Protein AF-0000000076606403 (afdb_homodimer)

Structure (mmCIF, N/CA/C/O backbone):
data_AF-0000000076606403-model_v1
#
loop_
_entity.id
_entity.type
_entity.pdbx_description
1 polymer '3-keto-alpha-glucoside-1,2-lyase/3-keto-2-hydroxy-glucal hydratase domain-containing protein'
#
loop_
_atom_site.group_PDB
_atom_site.id
_atom_site.type_symbol
_atom_site.label_atom_id
_atom_site.label_alt_id
_atom_site.label_comp_id
_atom_site.label_asym_id
_atom_site.label_entity_id
_atom_site.label_seq_id
_atom_site.pdbx_PDB_ins_code
_atom_site.Cartn_x
_atom_site.Cartn_y
_atom_site.Cartn_z
_atom_site.occupancy
_atom_site.B_iso_or_equiv
_atom_site.auth_seq_id
_atom_site.auth_comp_id
_atom_site.auth_asym_id
_atom_site.auth_atom_id
_atom_site.pdbx_PDB_model_num
ATOM 1 N N . MET A 1 1 ? -12.977 78.562 -27.672 1 31.5 1 MET A N 1
ATOM 2 C CA . MET A 1 1 ? -12.312 77.25 -27.734 1 31.5 1 MET A CA 1
ATOM 3 C C . MET A 1 1 ? -12.445 76.5 -26.391 1 31.5 1 MET A C 1
ATOM 5 O O . MET A 1 1 ? -11.727 76.812 -25.438 1 31.5 1 MET A O 1
ATOM 9 N N . ILE A 1 2 ? -13.688 76.188 -25.953 1 38.72 2 ILE A N 1
ATOM 10 C CA . ILE A 1 2 ? -14.008 75.5 -24.688 1 38.72 2 ILE A CA 1
ATOM 11 C C . ILE A 1 2 ? -13.414 74.125 -24.672 1 38.72 2 ILE A C 1
ATOM 13 O O . ILE A 1 2 ? -13.695 73.312 -25.562 1 38.72 2 ILE A O 1
ATOM 17 N N . LYS A 1 3 ? -12.203 74 -24.078 1 34.97 3 LYS A N 1
ATOM 18 C CA . LYS A 1 3 ? -11.516 72.75 -23.828 1 34.97 3 LYS A CA 1
ATOM 19 C C . LYS A 1 3 ? -12.414 71.75 -23.062 1 34.97 3 LYS A C 1
ATOM 21 O O . LYS A 1 3 ? -12.883 72.062 -21.969 1 34.97 3 LYS A O 1
ATOM 26 N N . LEU A 1 4 ? -13.141 70.938 -23.734 1 35.19 4 LEU A N 1
ATOM 27 C CA . LEU A 1 4 ? -13.891 69.812 -23.156 1 35.19 4 LEU A CA 1
ATOM 28 C C . LEU A 1 4 ? -12.969 68.812 -22.438 1 35.19 4 LEU A C 1
ATOM 30 O O . LEU A 1 4 ? -12.047 68.312 -23.031 1 35.19 4 LEU A O 1
ATOM 34 N N . PHE A 1 5 ? -12.719 69.125 -21.141 1 35.56 5 PHE A N 1
ATOM 35 C CA . PHE A 1 5 ? -11.992 68.125 -20.312 1 35.56 5 PHE A CA 1
ATOM 36 C C . PHE A 1 5 ? -12.742 66.812 -20.234 1 35.56 5 PHE A C 1
ATOM 38 O O . PHE A 1 5 ? -13.906 66.812 -19.844 1 35.56 5 PHE A O 1
ATOM 45 N N . MET A 1 6 ? -12.391 65.875 -21.078 1 33.66 6 MET A N 1
ATOM 46 C CA . MET A 1 6 ? -12.914 64.562 -20.969 1 33.66 6 MET A CA 1
ATOM 47 C C . MET A 1 6 ? -12.461 63.906 -19.672 1 33.66 6 MET A C 1
ATOM 49 O O . MET A 1 6 ? -11.266 63.844 -19.375 1 33.66 6 MET A O 1
ATOM 53 N N . VAL A 1 7 ? -13.266 64 -18.609 1 35.19 7 VAL A N 1
ATOM 54 C CA . VAL A 1 7 ? -13 63.25 -17.375 1 35.19 7 VAL A CA 1
ATOM 55 C C . VAL A 1 7 ? -13.008 61.75 -17.672 1 35.19 7 VAL A C 1
ATOM 57 O O . VAL A 1 7 ? -13.977 61.219 -18.219 1 35.19 7 VAL A O 1
ATOM 60 N N . LEU A 1 8 ? -11.852 61.188 -17.984 1 33.62 8 LEU A N 1
ATOM 61 C CA . LEU A 1 8 ? -11.727 59.75 -18.016 1 33.62 8 LEU A CA 1
ATOM 62 C C . LEU A 1 8 ? -12.086 59.125 -16.672 1 33.62 8 LEU A C 1
ATOM 64 O O . LEU A 1 8 ? -11.461 59.438 -15.648 1 33.62 8 LEU A O 1
ATOM 68 N N . GLY A 1 9 ? -13.336 58.844 -16.406 1 30.98 9 GLY A N 1
ATOM 69 C CA . GLY A 1 9 ? -13.719 58.094 -15.242 1 30.98 9 GLY A CA 1
ATOM 70 C C . GLY A 1 9 ? -12.969 56.781 -15.125 1 30.98 9 GLY A C 1
ATOM 71 O O . GLY A 1 9 ? -12.984 55.938 -16.047 1 30.98 9 GLY A O 1
ATOM 72 N N . PHE A 1 10 ? -11.891 56.75 -14.391 1 32.94 10 PHE A N 1
ATOM 73 C CA . PHE A 1 10 ? -11.266 55.5 -14.016 1 32.94 10 PHE A CA 1
ATOM 74 C C . PHE A 1 10 ? -12.242 54.625 -13.242 1 32.94 10 PHE A C 1
ATOM 76 O O . PHE A 1 10 ? -12.773 55.031 -12.211 1 32.94 10 PHE A O 1
ATOM 83 N N . SER A 1 11 ? -13.016 53.812 -13.891 1 34.59 11 SER A N 1
ATOM 84 C CA . SER A 1 11 ? -13.758 52.781 -13.164 1 34.59 11 SER A CA 1
ATOM 85 C C . SER A 1 11 ? -12.82 51.906 -12.336 1 34.59 11 SER A C 1
ATOM 87 O O . SER A 1 11 ? -11.891 51.281 -12.867 1 34.59 11 SER A O 1
ATOM 89 N N . LEU A 1 12 ? -12.594 52.25 -11.109 1 34.06 12 LEU A N 1
ATOM 90 C CA . LEU A 1 12 ? -12.023 51.281 -10.164 1 34.06 12 LEU A CA 1
ATOM 91 C C . LEU A 1 12 ? -12.781 49.969 -10.195 1 34.06 12 LEU A C 1
ATOM 93 O O . LEU A 1 12 ? -13.969 49.906 -9.859 1 34.06 12 LEU A O 1
ATOM 97 N N . ILE A 1 13 ? -12.484 49.125 -11.102 1 32.84 13 ILE A N 1
ATOM 98 C CA . ILE A 1 13 ? -12.938 47.75 -10.945 1 32.84 13 ILE A CA 1
ATOM 99 C C . ILE A 1 13 ? -12.539 47.219 -9.57 1 32.84 13 ILE A C 1
ATOM 101 O O . ILE A 1 13 ? -11.352 47.094 -9.273 1 32.84 13 ILE A O 1
ATOM 105 N N . LEU A 1 14 ? -13.227 47.562 -8.57 1 31.95 14 LEU A N 1
ATOM 106 C CA . LEU A 1 14 ? -13.094 46.75 -7.355 1 31.95 14 LEU A CA 1
ATOM 107 C C . LEU A 1 14 ? -13.133 45.281 -7.676 1 31.95 14 LEU A C 1
ATOM 109 O O . LEU A 1 14 ? -14.172 44.75 -8.078 1 31.95 14 LEU A O 1
ATOM 113 N N . THR A 1 15 ? -12.109 44.719 -8.18 1 34.47 15 THR A N 1
ATOM 114 C CA . THR A 1 15 ? -12.023 43.281 -8.07 1 34.47 15 THR A CA 1
ATOM 115 C C . THR A 1 15 ? -12.328 42.812 -6.645 1 34.47 15 THR A C 1
ATOM 117 O O . THR A 1 15 ? -11.555 43.062 -5.723 1 34.47 15 THR A O 1
ATOM 120 N N . VAL A 1 16 ? -13.492 42.969 -6.207 1 37.25 16 VAL A N 1
ATOM 121 C CA . VAL A 1 16 ? -13.844 42.25 -4.98 1 37.25 16 VAL A CA 1
ATOM 122 C C . VAL A 1 16 ? -13.203 40.875 -4.98 1 37.25 16 VAL A C 1
ATOM 124 O O . VAL A 1 16 ? -13.453 40.062 -5.875 1 37.25 16 VAL A O 1
ATOM 127 N N . VAL A 1 17 ? -12.016 40.75 -4.625 1 40.69 17 VAL A N 1
ATOM 128 C CA . VAL A 1 17 ? -11.516 39.438 -4.195 1 40.69 17 VAL A CA 1
ATOM 129 C C . VAL A 1 17 ? -12.523 38.781 -3.268 1 40.69 17 VAL A C 1
ATOM 131 O O . VAL A 1 17 ? -12.703 39.188 -2.121 1 40.69 17 VAL A O 1
ATOM 134 N N . TYR A 1 18 ? -13.766 38.594 -3.623 1 44.69 18 TYR A N 1
ATOM 135 C CA . TYR A 1 18 ? -14.664 37.781 -2.816 1 44.69 18 TYR A CA 1
ATOM 136 C C . TYR A 1 18 ? -13.898 36.625 -2.154 1 44.69 18 TYR A C 1
ATOM 138 O O . TYR A 1 18 ? -13.125 35.938 -2.812 1 44.69 18 TYR A O 1
ATOM 146 N N . GLY A 1 19 ? -13.484 36.875 -1.029 1 51.41 19 GLY A N 1
ATOM 147 C CA . GLY A 1 19 ? -12.844 35.844 -0.237 1 51.41 19 GLY A CA 1
ATOM 148 C C . GLY A 1 19 ? -13.422 34.469 -0.49 1 51.41 19 GLY A C 1
ATOM 149 O O . GLY A 1 19 ? -14.641 34.281 -0.425 1 51.41 19 GLY A O 1
ATOM 150 N N . GLN A 1 20 ? -12.844 33.531 -1.317 1 73.69 20 GLN A N 1
ATOM 151 C CA . GLN A 1 20 ? -13.336 32.219 -1.693 1 73.69 20 GLN A CA 1
ATOM 152 C C . GLN A 1 20 ? -13.797 31.438 -0.468 1 73.69 20 GLN A C 1
ATOM 154 O O . GLN A 1 20 ? -13.148 31.484 0.582 1 73.69 20 GLN A O 1
ATOM 159 N N . ASP A 1 21 ? -15.016 31.172 -0.344 1 90.56 21 ASP A N 1
ATOM 160 C CA . ASP A 1 21 ? -15.68 30.359 0.662 1 90.56 21 ASP A CA 1
ATOM 161 C C . ASP A 1 21 ? -15.039 28.984 0.763 1 90.56 21 ASP A C 1
ATOM 163 O O . ASP A 1 21 ? -14.992 28.234 -0.22 1 90.56 21 ASP A O 1
ATOM 167 N N . PRO A 1 22 ? -14.383 28.719 1.939 1 91.94 22 PRO A N 1
ATOM 168 C CA . PRO A 1 22 ? -13.773 27.391 2.078 1 91.94 22 PRO A CA 1
ATOM 169 C C . PRO A 1 22 ? -14.75 26.25 1.774 1 91.94 22 PRO A C 1
ATOM 171 O O . PRO A 1 22 ? -14.328 25.141 1.431 1 91.94 22 PRO A O 1
ATOM 174 N N . ARG A 1 23 ? -16.031 26.547 1.868 1 93.62 23 ARG A N 1
ATOM 175 C CA . ARG A 1 23 ? -17.047 25.516 1.695 1 93.62 23 ARG A CA 1
ATOM 176 C C . ARG A 1 23 ? -17.156 25.094 0.232 1 93.62 23 ARG A C 1
ATOM 178 O O . ARG A 1 23 ? -17.703 24.031 -0.077 1 93.62 23 ARG A O 1
ATOM 185 N N . GLU A 1 24 ? -16.625 25.844 -0.612 1 93.62 24 GLU A N 1
ATOM 186 C CA . GLU A 1 24 ? -16.75 25.594 -2.045 1 93.62 24 GLU A CA 1
ATOM 187 C C . GLU A 1 24 ? -16.078 24.297 -2.453 1 93.62 24 GLU A C 1
ATOM 189 O O . GLU A 1 24 ? -16.469 23.656 -3.426 1 93.62 24 GLU A O 1
ATOM 194 N N . THR A 1 25 ? -15.055 23.859 -1.732 1 95.81 25 THR A N 1
ATOM 195 C CA . THR A 1 25 ? -14.289 22.688 -2.121 1 95.81 25 THR A CA 1
ATOM 196 C C . THR A 1 25 ? -14.531 21.531 -1.143 1 95.81 25 THR A C 1
ATOM 198 O O . THR A 1 25 ? -13.828 20.516 -1.183 1 95.81 25 THR A O 1
ATOM 201 N N . GLU A 1 26 ? -15.523 21.719 -0.245 1 97.25 26 GLU A N 1
ATOM 202 C CA . GLU A 1 26 ? -15.93 20.609 0.628 1 97.25 26 GLU A CA 1
ATOM 203 C C . GLU A 1 26 ? -16.797 19.609 -0.122 1 97.25 26 GLU A C 1
ATOM 205 O O . GLU A 1 26 ? -17.625 19.984 -0.94 1 97.25 26 GLU A O 1
ATOM 210 N N . ASP A 1 27 ? -16.562 18.375 0.052 1 97.44 27 ASP A N 1
ATOM 211 C CA . ASP A 1 27 ? -17.312 17.312 -0.6 1 97.44 27 ASP A CA 1
ATOM 212 C C . ASP A 1 27 ? -18.109 16.5 0.42 1 97.44 27 ASP A C 1
ATOM 214 O O . ASP A 1 27 ? -17.516 15.82 1.269 1 97.44 27 ASP A O 1
ATOM 218 N N . TRP A 1 28 ? -19.438 16.578 0.415 1 97.56 28 TRP A N 1
ATOM 219 C CA . TRP A 1 28 ? -20.328 15.898 1.333 1 97.56 28 TRP A CA 1
ATOM 220 C C . TRP A 1 28 ? -21.062 14.766 0.627 1 97.56 28 TRP A C 1
ATOM 222 O O . TRP A 1 28 ? -22.047 14.227 1.15 1 97.56 28 TRP A O 1
ATOM 232 N N . SER A 1 29 ? -20.594 14.406 -0.583 1 95.94 29 SER A N 1
ATOM 233 C CA . SER A 1 29 ? -21.391 13.586 -1.489 1 95.94 29 SER A CA 1
ATOM 234 C C . SER A 1 29 ? -21.391 12.125 -1.072 1 95.94 29 SER A C 1
ATOM 236 O O . SER A 1 29 ? -22.312 11.375 -1.398 1 95.94 29 SER A O 1
ATOM 238 N N . ARG A 1 30 ? -20.312 11.625 -0.356 1 97 30 ARG A N 1
ATOM 239 C CA . ARG A 1 30 ? -20.219 10.211 -0.027 1 97 30 ARG A CA 1
ATOM 240 C C . ARG A 1 30 ? -19.578 10.008 1.344 1 97 30 ARG A C 1
ATOM 242 O O . ARG A 1 30 ? -18.359 10.172 1.499 1 97 30 ARG A O 1
ATOM 249 N N . GLU A 1 31 ? -20.297 9.586 2.201 1 97.44 31 GLU A N 1
ATOM 250 C CA . GLU A 1 31 ? -19.75 9.211 3.502 1 97.44 31 GLU A CA 1
ATOM 251 C C . GLU A 1 31 ? -19.016 7.879 3.428 1 97.44 31 GLU A C 1
ATOM 253 O O . GLU A 1 31 ? -19.594 6.859 3.055 1 97.44 31 GLU A O 1
ATOM 258 N N . PRO A 1 32 ? -17.766 7.844 3.748 1 97.94 32 PRO A N 1
ATOM 259 C CA . PRO A 1 32 ? -17.078 6.551 3.725 1 97.94 32 PRO A CA 1
ATOM 260 C C . PRO A 1 32 ? -17.641 5.562 4.742 1 97.94 32 PRO A C 1
ATOM 262 O O . PRO A 1 32 ? -17.922 5.941 5.883 1 97.94 32 PRO A O 1
ATOM 265 N N . GLU A 1 33 ? -17.844 4.309 4.316 1 97.94 33 GLU A N 1
ATOM 266 C CA . GLU A 1 33 ? -18.234 3.27 5.266 1 97.94 33 GLU A CA 1
ATOM 267 C C . GLU A 1 33 ? -17.156 3.066 6.332 1 97.94 33 GLU A C 1
ATOM 269 O 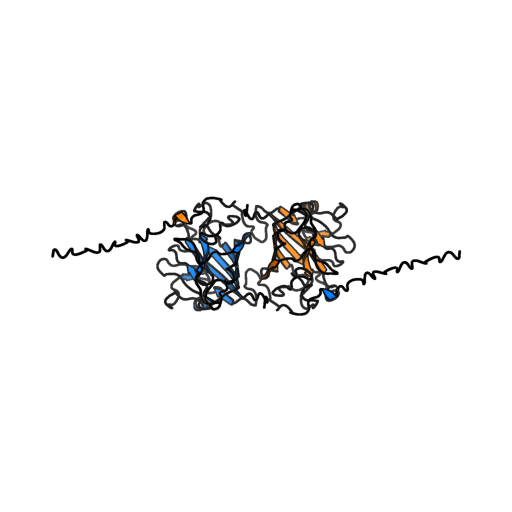O . GLU A 1 33 ? -15.969 3.104 6.027 1 97.94 33 GLU A O 1
ATOM 274 N N . VAL A 1 34 ? -17.594 2.82 7.531 1 98.62 34 VAL A N 1
ATOM 275 C CA . VAL A 1 34 ? -16.656 2.559 8.609 1 98.62 34 VAL A CA 1
ATOM 276 C C . VAL A 1 34 ? -16.172 1.112 8.531 1 98.62 34 VAL A C 1
ATOM 278 O O . VAL A 1 34 ? -16.969 0.187 8.398 1 98.62 34 VAL A O 1
ATOM 281 N N . VAL A 1 35 ? -14.914 0.913 8.586 1 98.62 35 VAL A N 1
ATOM 282 C CA . VAL A 1 35 ? -14.289 -0.402 8.641 1 98.62 35 VAL A CA 1
ATOM 283 C C . VAL A 1 35 ? -13.398 -0.499 9.883 1 98.62 35 VAL A C 1
ATOM 285 O O . VAL A 1 35 ? -12.531 0.351 10.102 1 98.62 35 VAL A O 1
ATOM 288 N N . ILE A 1 36 ? -13.562 -1.477 10.672 1 98.44 36 ILE A N 1
ATOM 289 C CA . ILE A 1 36 ? -12.734 -1.694 11.852 1 98.44 36 ILE A CA 1
ATOM 290 C C . ILE A 1 36 ? -11.438 -2.396 11.453 1 98.44 36 ILE A C 1
ATOM 292 O O . ILE A 1 36 ? -11.461 -3.527 10.969 1 98.44 36 ILE A O 1
ATOM 296 N N . PRO A 1 37 ? -10.352 -1.703 11.648 1 98.19 37 PRO A N 1
ATOM 297 C CA . PRO A 1 37 ? -9.086 -2.361 11.297 1 98.19 37 PRO A CA 1
ATOM 298 C C . PRO A 1 37 ? -8.836 -3.623 12.117 1 98.19 37 PRO A C 1
ATOM 300 O O . PRO A 1 37 ? -9.297 -3.723 13.266 1 98.19 37 PRO A O 1
ATOM 303 N N . GLY A 1 38 ? -8.133 -4.547 11.539 1 95.12 38 GLY A N 1
ATOM 304 C CA . GLY A 1 38 ? -7.723 -5.723 12.289 1 95.12 38 GLY A CA 1
ATOM 305 C C . GLY A 1 38 ? -6.629 -5.43 13.305 1 95.12 38 GLY A C 1
ATOM 306 O O . GLY A 1 38 ? -5.789 -4.555 13.078 1 95.12 38 GLY A O 1
ATOM 307 N N . ARG A 1 39 ? -6.648 -6.168 14.359 1 87.69 39 ARG A N 1
ATOM 308 C CA . ARG A 1 39 ? -5.555 -6.109 15.328 1 87.69 39 ARG A CA 1
ATOM 309 C C . ARG A 1 39 ? -4.711 -7.379 15.273 1 87.69 39 ARG A C 1
ATOM 311 O O . ARG A 1 39 ? -5.219 -8.453 14.969 1 87.69 39 ARG A O 1
ATOM 318 N N . PHE A 1 40 ? -3.404 -7.254 15.469 1 81.12 40 PHE A N 1
ATOM 319 C CA . PHE A 1 40 ? -2.494 -8.391 15.547 1 81.12 40 PHE A CA 1
ATOM 320 C C . PHE A 1 40 ? -2.623 -9.273 14.312 1 81.12 40 PHE A C 1
ATOM 322 O O . PHE A 1 40 ? -2.771 -10.492 14.43 1 81.12 40 PHE A O 1
ATOM 329 N N . ASN A 1 41 ? -2.75 -8.742 13.172 1 83.38 41 ASN A N 1
ATOM 330 C CA . ASN A 1 41 ? -2.748 -9.414 11.875 1 83.38 41 ASN A CA 1
ATOM 331 C C . ASN A 1 41 ? -4.102 -10.055 11.578 1 83.38 41 ASN A C 1
ATOM 333 O O . ASN A 1 41 ? -4.195 -10.953 10.734 1 83.38 41 ASN A O 1
ATOM 337 N N . MET A 1 42 ? -5.105 -9.688 12.352 1 93.75 42 MET A N 1
ATOM 338 C CA . MET A 1 42 ? -6.465 -10.133 12.055 1 93.75 42 MET A CA 1
ATOM 339 C C . MET A 1 42 ? -7.039 -9.359 10.867 1 93.75 42 MET A C 1
ATOM 341 O O . MET A 1 42 ? -6.617 -8.242 10.586 1 93.75 42 MET A O 1
ATOM 345 N N . PRO A 1 43 ? -7.957 -10 10.234 1 97.94 43 PRO A N 1
ATOM 346 C CA . PRO A 1 43 ? -8.57 -9.312 9.094 1 97.94 43 PRO A CA 1
ATOM 347 C C . PRO A 1 43 ? -9.43 -8.125 9.508 1 97.94 43 PRO A C 1
ATOM 349 O O . PRO A 1 43 ? -10 -8.117 10.609 1 97.94 43 PRO A O 1
ATOM 352 N N . PRO A 1 44 ? -9.469 -7.098 8.656 1 98.38 44 PRO A N 1
ATOM 353 C CA . PRO A 1 44 ? -10.438 -6.02 8.891 1 98.38 44 PRO A CA 1
ATOM 354 C C . PRO A 1 44 ? -11.883 -6.508 8.859 1 98.38 44 PRO A C 1
ATOM 356 O O . PRO A 1 44 ? -12.156 -7.598 8.359 1 98.38 44 PRO A O 1
ATOM 359 N N . SER A 1 45 ? -12.773 -5.66 9.305 1 98.5 45 SER A N 1
ATOM 360 C CA . SER A 1 45 ? -14.148 -6.086 9.539 1 98.5 45 SER A CA 1
ATOM 361 C C . SER A 1 45 ? -14.875 -6.355 8.227 1 98.5 45 SER A C 1
ATOM 363 O O . SER A 1 45 ? -15.867 -7.078 8.195 1 98.5 45 SER A O 1
ATOM 365 N N . ASP A 1 46 ? -14.445 -5.754 7.145 1 98.44 46 ASP A N 1
ATOM 366 C CA . ASP A 1 46 ? -15.172 -5.934 5.891 1 98.44 46 ASP A CA 1
ATOM 367 C C . ASP A 1 46 ? -14.477 -6.957 4.996 1 98.44 46 ASP A C 1
ATOM 369 O O . ASP A 1 46 ? -14.828 -7.105 3.822 1 98.44 46 ASP A O 1
ATOM 373 N N . ALA A 1 47 ? -13.492 -7.648 5.547 1 98.5 47 ALA A N 1
ATOM 374 C CA . ALA A 1 47 ? -12.742 -8.609 4.746 1 98.5 47 ALA A CA 1
ATOM 375 C C . ALA A 1 47 ? -13.492 -9.93 4.629 1 98.5 47 ALA A C 1
ATOM 377 O O . ALA A 1 47 ? -14.117 -10.383 5.586 1 98.5 47 ALA A O 1
ATOM 378 N N . LYS A 1 48 ? -13.484 -10.5 3.455 1 98.44 48 LYS A N 1
ATOM 379 C CA . LYS A 1 48 ? -13.781 -11.922 3.307 1 98.44 48 LYS A CA 1
ATOM 380 C C . LYS A 1 48 ? -12.562 -12.781 3.641 1 98.44 48 LYS A C 1
ATOM 382 O O . LYS A 1 48 ? -11.523 -12.672 2.984 1 98.44 48 LYS A O 1
ATOM 387 N N . VAL A 1 49 ? -12.703 -13.609 4.641 1 98.38 49 VAL A N 1
ATOM 388 C CA . VAL A 1 49 ? -11.594 -14.484 5.035 1 98.38 49 VAL A CA 1
ATOM 389 C C . VAL A 1 49 ? -11.602 -15.742 4.172 1 98.38 49 VAL A C 1
ATOM 391 O O . VAL A 1 49 ? -12.586 -16.5 4.168 1 98.38 49 VAL A O 1
ATOM 394 N N . LEU A 1 50 ? -10.547 -15.938 3.459 1 98.62 50 LEU A N 1
ATOM 395 C CA . LEU A 1 50 ? -10.461 -17.109 2.58 1 98.62 50 LEU A CA 1
ATOM 396 C C . LEU A 1 50 ? -9.68 -18.234 3.248 1 98.62 50 LEU A C 1
ATOM 398 O O . LEU A 1 50 ? -9.891 -19.406 2.941 1 98.62 50 LEU A O 1
ATOM 402 N N . LEU A 1 51 ? -8.711 -17.875 4.148 1 98.38 51 LEU A N 1
ATOM 403 C CA . LEU A 1 51 ? -7.93 -18.844 4.902 1 98.38 51 LEU A CA 1
ATOM 404 C C . LEU A 1 51 ? -7.527 -18.281 6.262 1 98.38 51 LEU A C 1
ATOM 406 O O . LEU A 1 51 ? -6.609 -17.453 6.352 1 98.38 51 LEU A O 1
ATOM 410 N N . GLY A 1 52 ? -8.156 -18.625 7.34 1 94.25 52 GLY A N 1
ATOM 411 C CA . GLY A 1 52 ? -7.84 -18.25 8.711 1 94.25 52 GLY A CA 1
ATOM 412 C C . GLY A 1 52 ? -7.723 -19.438 9.641 1 94.25 52 GLY A C 1
ATOM 413 O O . GLY A 1 52 ? -6.984 -19.391 10.625 1 94.25 52 GLY A O 1
ATOM 414 N N . SER A 1 53 ? -8.516 -20.438 9.289 1 91.81 53 SER A N 1
ATOM 415 C CA . SER A 1 53 ? -8.531 -21.703 10.008 1 91.81 53 SER A CA 1
ATOM 416 C C . SER A 1 53 ? -8.891 -22.859 9.078 1 91.81 53 SER A C 1
ATOM 418 O O . SER A 1 53 ? -9.07 -22.672 7.875 1 91.81 53 SER A O 1
ATOM 420 N N . SER A 1 54 ? -8.93 -24.016 9.68 1 90.62 54 SER A N 1
ATOM 421 C CA . SER A 1 54 ? -9.188 -25.219 8.891 1 90.62 54 SER A CA 1
ATOM 422 C C . SER A 1 54 ? -10.578 -25.188 8.258 1 90.62 54 SER A C 1
ATOM 424 O O . SER A 1 54 ? -10.797 -25.75 7.188 1 90.62 54 SER A O 1
ATOM 426 N N . ILE A 1 55 ? -11.453 -24.516 8.844 1 91.12 55 ILE A N 1
ATOM 427 C CA . ILE A 1 55 ? -12.82 -24.516 8.336 1 91.12 55 ILE A CA 1
ATOM 428 C C . ILE A 1 55 ? -12.883 -23.719 7.027 1 91.12 55 ILE A C 1
ATOM 430 O O . ILE A 1 55 ? -13.805 -23.906 6.23 1 91.12 55 ILE A O 1
ATOM 434 N N . ASP A 1 56 ? -11.852 -22.969 6.777 1 94.56 56 ASP A N 1
ATOM 435 C CA . ASP A 1 56 ? -11.875 -22.078 5.613 1 94.56 56 ASP A CA 1
ATOM 436 C C . ASP A 1 56 ? -11.461 -22.828 4.348 1 94.56 56 ASP A C 1
ATOM 438 O O . ASP A 1 56 ? -11.516 -22.281 3.248 1 94.56 56 ASP A O 1
ATOM 442 N N . LEU A 1 57 ? -11.078 -24.062 4.473 1 96.31 57 LEU A N 1
ATOM 443 C CA . LEU A 1 57 ? -10.742 -24.859 3.297 1 96.31 57 LEU A CA 1
ATOM 444 C C . LEU A 1 57 ? -11.938 -24.969 2.352 1 96.31 57 LEU A C 1
ATOM 446 O O . LEU A 1 57 ? -11.758 -25.188 1.149 1 96.31 57 LEU A O 1
ATOM 450 N N . VAL A 1 58 ? -13.117 -24.766 2.861 1 97 58 VAL A N 1
ATOM 451 C CA . VAL A 1 58 ? -14.344 -24.875 2.082 1 97 58 VAL A CA 1
ATOM 452 C C . VAL A 1 58 ? -14.391 -23.766 1.035 1 97 58 VAL A C 1
ATOM 454 O O . VAL A 1 58 ? -15.141 -23.844 0.062 1 97 58 VAL A O 1
ATOM 457 N N . HIS A 1 59 ? -13.578 -22.766 1.187 1 98.5 59 HIS A N 1
ATOM 458 C CA . HIS A 1 59 ? -13.586 -21.625 0.266 1 98.5 59 HIS A CA 1
ATOM 459 C C . HIS A 1 59 ? -12.719 -21.906 -0.958 1 98.5 59 HIS A C 1
ATOM 461 O O . HIS A 1 59 ? -12.617 -21.078 -1.861 1 98.5 59 HIS A O 1
ATOM 467 N N . TRP A 1 60 ? -12.125 -23.062 -0.978 1 98.81 60 TRP A N 1
ATOM 468 C CA . TRP A 1 60 ? -11.172 -23.391 -2.033 1 98.81 60 TRP A CA 1
ATOM 469 C C . TRP A 1 60 ? -11.531 -24.703 -2.715 1 98.81 60 TRP A C 1
ATOM 471 O O . TRP A 1 60 ? -12.211 -25.547 -2.123 1 98.81 60 TRP A O 1
ATOM 481 N N . GLU A 1 61 ? -11.07 -24.859 -3.924 1 98.75 61 GLU A N 1
ATOM 482 C CA . GLU A 1 61 ? -11.227 -26.109 -4.68 1 98.75 61 GLU A CA 1
ATOM 483 C C . GLU A 1 61 ? -10.133 -26.25 -5.734 1 98.75 61 GLU A C 1
ATOM 485 O O . GLU A 1 61 ? -9.469 -25.266 -6.086 1 98.75 61 GLU A O 1
ATOM 490 N N . HIS A 1 62 ? -9.914 -27.469 -6.129 1 98.69 62 HIS A N 1
ATOM 491 C CA . HIS A 1 62 ? -9.07 -27.672 -7.305 1 98.69 62 HIS A CA 1
ATOM 492 C C . HIS A 1 62 ? -9.797 -27.234 -8.578 1 98.69 62 HIS A C 1
ATOM 494 O O . HIS A 1 62 ? -11.016 -27.031 -8.57 1 98.69 62 HIS A O 1
ATOM 500 N N . ARG A 1 63 ? -9.062 -27.031 -9.641 1 97.88 63 ARG A N 1
ATOM 501 C CA . ARG A 1 63 ? -9.594 -26.531 -10.898 1 97.88 63 ARG A CA 1
ATOM 502 C C . ARG A 1 63 ? -10.75 -27.391 -11.391 1 97.88 63 ARG A C 1
ATOM 504 O O . ARG A 1 63 ? -11.695 -26.891 -11.992 1 97.88 63 ARG A O 1
ATOM 511 N N . ASN A 1 64 ? -10.688 -28.672 -11.125 1 97.56 64 ASN A N 1
ATOM 512 C CA . ASN A 1 64 ? -11.711 -29.594 -11.609 1 97.56 64 ASN A CA 1
ATOM 513 C C . ASN A 1 64 ? -12.906 -29.656 -10.648 1 97.56 64 ASN A C 1
ATOM 515 O O . ASN A 1 64 ? -13.805 -30.484 -10.828 1 97.56 64 ASN A O 1
ATOM 519 N N . GLY A 1 65 ? -12.914 -28.906 -9.57 1 97.62 65 GLY A N 1
ATOM 520 C CA . GLY A 1 65 ? -14.023 -28.844 -8.641 1 97.62 65 GLY A CA 1
ATOM 521 C C . GLY A 1 65 ? -13.852 -29.766 -7.441 1 97.62 65 GLY A C 1
ATOM 522 O O . GLY A 1 65 ? -14.648 -29.734 -6.504 1 97.62 65 GLY A O 1
ATOM 523 N N . ASP A 1 66 ? -12.773 -30.516 -7.391 1 97.81 66 ASP A N 1
ATOM 524 C CA . ASP A 1 66 ? -12.523 -31.453 -6.293 1 97.81 66 ASP A CA 1
ATOM 525 C C . ASP A 1 66 ? -12.141 -30.703 -5.016 1 97.81 66 ASP A C 1
ATOM 527 O O . ASP A 1 66 ? -11.664 -29.562 -5.078 1 97.81 66 ASP A O 1
ATOM 531 N N . PRO A 1 67 ? -12.359 -31.391 -3.9 1 97.62 67 PRO A N 1
ATOM 532 C CA . PRO A 1 67 ? -11.867 -30.812 -2.654 1 97.62 67 PRO A CA 1
ATOM 533 C C . PRO A 1 67 ? -10.344 -30.656 -2.643 1 97.62 67 PRO A C 1
ATOM 535 O O . PRO A 1 67 ? -9.641 -31.406 -3.309 1 97.62 67 PRO A O 1
ATOM 538 N N . VAL A 1 68 ? -9.938 -29.672 -1.867 1 98.38 68 VAL A N 1
ATOM 539 C CA . VAL A 1 68 ? -8.516 -29.375 -1.774 1 98.38 68 VAL A CA 1
ATOM 540 C C . VAL A 1 68 ? -7.773 -30.547 -1.143 1 98.38 68 VAL A C 1
ATOM 542 O O . VAL A 1 68 ? -8.188 -31.062 -0.099 1 98.38 68 VAL A O 1
ATOM 545 N N . ARG A 1 69 ? -6.648 -30.953 -1.766 1 98.31 69 ARG A N 1
ATOM 546 C CA . ARG A 1 69 ? -5.871 -32.094 -1.302 1 98.31 69 ARG A CA 1
ATOM 547 C C . ARG A 1 69 ? -4.523 -31.641 -0.74 1 98.31 69 ARG A C 1
ATOM 549 O O . ARG A 1 69 ? -3.645 -32.469 -0.497 1 98.31 69 ARG A O 1
ATOM 556 N N . TRP A 1 70 ? -4.324 -30.344 -0.573 1 98.62 70 TRP A N 1
ATOM 557 C CA . TRP A 1 70 ? -3.152 -29.859 0.146 1 98.62 70 TRP A CA 1
ATOM 558 C C . TRP A 1 70 ? -3.242 -30.203 1.63 1 98.62 70 TRP A C 1
ATOM 560 O O . TRP A 1 70 ? -4.293 -30.625 2.113 1 98.62 70 TRP A O 1
ATOM 570 N N . GLU A 1 71 ? -2.121 -30.078 2.33 1 98.25 71 GLU A N 1
ATOM 571 C CA . GLU A 1 71 ? -2.115 -30.391 3.754 1 98.25 71 GLU A CA 1
ATOM 572 C C . GLU A 1 71 ? -2.561 -29.203 4.59 1 98.25 71 GLU A C 1
ATOM 574 O O . GLU A 1 71 ? -2.004 -28.109 4.469 1 98.25 71 GLU A O 1
ATOM 579 N N . MET A 1 72 ? -3.633 -29.406 5.352 1 97.69 72 MET A N 1
ATOM 580 C CA . MET A 1 72 ? -4.094 -28.422 6.32 1 97.69 72 MET A CA 1
ATOM 581 C C . MET A 1 72 ? -3.73 -28.828 7.742 1 97.69 72 MET A C 1
ATOM 583 O O . MET A 1 72 ? -4.156 -29.891 8.211 1 97.69 72 MET A O 1
ATOM 587 N N . LYS A 1 73 ? -2.887 -28.047 8.414 1 95.81 73 LYS A N 1
ATOM 588 C CA . LYS A 1 73 ? -2.512 -28.297 9.805 1 95.81 73 LYS A CA 1
ATOM 589 C C . LYS A 1 73 ? -2.408 -26.984 10.594 1 95.81 73 LYS A C 1
ATOM 591 O O . LYS A 1 73 ? -1.604 -26.125 10.258 1 95.81 73 LYS A O 1
ATOM 596 N N . ASP A 1 74 ? -3.232 -26.797 11.625 1 94.06 74 ASP A N 1
ATOM 597 C CA . ASP A 1 74 ? -3.188 -25.656 12.539 1 94.06 74 ASP A CA 1
ATOM 598 C C . ASP A 1 74 ? -3.303 -24.344 11.781 1 94.06 74 ASP A C 1
ATOM 600 O O . ASP A 1 74 ? -2.51 -23.422 11.992 1 94.06 74 ASP A O 1
ATOM 604 N N . GLY A 1 75 ? -4.109 -24.281 10.805 1 94.38 75 GLY A N 1
ATOM 605 C CA . GLY A 1 75 ? -4.402 -23.047 10.086 1 94.38 75 GLY A CA 1
ATOM 606 C C . GLY A 1 75 ? -3.426 -22.781 8.953 1 94.38 75 GLY A C 1
ATOM 607 O O . GLY A 1 75 ? -3.502 -21.734 8.297 1 94.38 75 GLY A O 1
ATOM 608 N N . VAL A 1 76 ? -2.537 -23.734 8.797 1 98.06 76 VAL A N 1
ATOM 609 C CA . VAL A 1 76 ? -1.532 -23.594 7.746 1 98.06 76 VAL A CA 1
ATOM 610 C C . VAL A 1 76 ? -1.845 -24.547 6.602 1 98.06 76 VAL A C 1
ATOM 612 O O . VAL A 1 76 ? -2.035 -25.75 6.82 1 98.06 76 VAL A O 1
ATOM 615 N N . LEU A 1 77 ? -1.964 -24.016 5.41 1 98.75 77 LEU A N 1
ATOM 616 C CA . LEU A 1 77 ? -2.201 -24.797 4.203 1 98.75 77 LEU A CA 1
ATOM 617 C C . LEU A 1 77 ? -0.913 -24.969 3.408 1 98.75 77 LEU A C 1
ATOM 619 O O . LEU A 1 77 ? -0.306 -24 2.971 1 98.75 77 LEU A O 1
ATOM 623 N N . THR A 1 78 ? -0.492 -26.219 3.217 1 98.81 78 THR A N 1
ATOM 624 C CA . THR A 1 78 ? 0.79 -26.5 2.576 1 98.81 78 THR A CA 1
ATOM 625 C C . THR A 1 78 ? 0.592 -27.281 1.282 1 98.81 78 THR A C 1
ATOM 627 O O . THR A 1 78 ? -0.13 -28.281 1.26 1 98.81 78 THR A O 1
ATOM 630 N N . VAL A 1 79 ? 1.228 -26.859 0.242 1 98.81 79 VAL A N 1
ATOM 631 C CA . VAL A 1 79 ? 1.163 -27.5 -1.063 1 98.81 79 VAL A CA 1
ATOM 632 C C . VAL A 1 79 ? 1.669 -28.938 -0.952 1 98.81 79 VAL A C 1
ATOM 634 O O . VAL A 1 79 ? 2.723 -29.188 -0.362 1 98.81 79 VAL A O 1
ATOM 637 N N . ILE A 1 80 ? 0.907 -29.844 -1.442 1 98.56 80 ILE A N 1
ATOM 638 C CA . ILE A 1 80 ? 1.367 -31.203 -1.699 1 98.56 80 ILE A CA 1
ATOM 639 C C . ILE A 1 80 ? 1.665 -31.375 -3.188 1 98.56 80 ILE A C 1
ATOM 641 O O . ILE A 1 80 ? 0.752 -31.359 -4.016 1 98.56 80 ILE A O 1
ATOM 645 N N . PRO A 1 81 ? 2.938 -31.547 -3.439 1 97.5 81 PRO A N 1
ATOM 646 C CA . PRO A 1 81 ? 3.309 -31.672 -4.852 1 97.5 81 PRO A CA 1
ATOM 647 C C . PRO A 1 81 ? 2.457 -32.688 -5.602 1 97.5 81 PRO A C 1
ATOM 649 O O . PRO A 1 81 ? 2.117 -33.75 -5.051 1 97.5 81 PRO A O 1
ATOM 652 N N . GLY A 1 82 ? 2.102 -32.344 -6.859 1 97 82 GLY A N 1
ATOM 653 C CA . GLY A 1 82 ? 1.398 -33.281 -7.723 1 97 82 GLY A CA 1
ATOM 654 C C . GLY A 1 82 ? -0.109 -33.219 -7.566 1 97 82 GLY A C 1
ATOM 655 O O . GLY A 1 82 ? -0.841 -33.906 -8.281 1 97 82 GLY A O 1
ATOM 656 N N . THR A 1 83 ? -0.586 -32.312 -6.723 1 98.12 83 THR A N 1
ATOM 657 C CA . THR A 1 83 ? -2.02 -32.312 -6.449 1 98.12 83 THR A CA 1
ATOM 658 C C . THR A 1 83 ? -2.711 -31.203 -7.23 1 98.12 83 THR A C 1
ATOM 660 O O . THR A 1 83 ? -3.941 -31.156 -7.301 1 98.12 83 THR A O 1
ATOM 663 N N . GLY A 1 84 ? -1.923 -30.297 -7.801 1 98.44 84 GLY A N 1
ATOM 664 C CA . GLY A 1 84 ? -2.486 -29.25 -8.641 1 98.44 84 GLY A CA 1
ATOM 665 C C . GLY A 1 84 ? -2.762 -27.969 -7.883 1 98.44 84 GLY A C 1
ATOM 666 O O . GLY A 1 84 ? -2.717 -27.938 -6.652 1 98.44 84 GLY A O 1
ATOM 667 N N . ASP A 1 85 ? -3.062 -26.938 -8.656 1 98.81 85 ASP A N 1
ATOM 668 C CA . ASP A 1 85 ? -3.389 -25.625 -8.109 1 98.81 85 ASP A CA 1
ATOM 669 C C . ASP A 1 85 ? -4.738 -25.641 -7.395 1 98.81 85 ASP A C 1
ATOM 671 O O . ASP A 1 85 ? -5.527 -26.562 -7.574 1 98.81 85 ASP A O 1
ATOM 675 N N . ILE A 1 86 ? -4.953 -24.641 -6.59 1 98.94 86 ILE A N 1
ATOM 676 C CA . ILE A 1 86 ? -6.285 -24.469 -6.016 1 98.94 86 ILE A CA 1
ATOM 677 C C . ILE A 1 86 ? -6.809 -23.062 -6.328 1 98.94 86 ILE A C 1
ATOM 679 O O . ILE A 1 86 ? -6.023 -22.141 -6.543 1 98.94 86 ILE A O 1
ATOM 683 N N . LEU A 1 87 ? -8.117 -22.953 -6.402 1 98.94 87 LEU A N 1
ATOM 684 C CA . LEU A 1 87 ? -8.82 -21.719 -6.719 1 98.94 87 LEU A CA 1
ATOM 685 C C . LEU A 1 87 ? -9.82 -21.359 -5.621 1 98.94 87 LEU A C 1
ATOM 687 O O . LEU A 1 87 ? -10.484 -22.25 -5.07 1 98.94 87 LEU A O 1
ATOM 691 N N . SER A 1 88 ? -9.891 -20.094 -5.281 1 98.94 88 SER A N 1
ATOM 692 C CA . SER A 1 88 ? -11.008 -19.672 -4.438 1 98.94 88 SER A CA 1
ATOM 693 C C . SER A 1 88 ? -12.344 -19.891 -5.137 1 98.94 88 SER A C 1
ATOM 695 O O . SER A 1 88 ? -12.461 -19.688 -6.348 1 98.94 88 SER A O 1
ATOM 697 N N . LYS A 1 89 ? -13.273 -20.281 -4.402 1 98.81 89 LYS A N 1
ATOM 698 C CA . LYS A 1 89 ? -14.617 -20.406 -4.969 1 98.81 89 LYS A CA 1
ATOM 699 C C . LYS A 1 89 ? -15.219 -19.031 -5.258 1 98.81 89 LYS A C 1
ATOM 701 O O . LYS A 1 89 ? -15.867 -18.844 -6.289 1 98.81 89 LYS A O 1
ATOM 706 N N . ALA A 1 90 ? -15.062 -18.125 -4.324 1 98.81 90 ALA A N 1
ATOM 707 C CA . ALA A 1 90 ? -15.484 -16.75 -4.582 1 98.81 90 ALA A CA 1
ATOM 708 C C . ALA A 1 90 ? -14.664 -16.125 -5.703 1 98.81 90 ALA A C 1
ATOM 710 O O . ALA A 1 90 ? -13.508 -16.484 -5.91 1 98.81 90 ALA A O 1
ATOM 711 N N . ARG A 1 91 ? -15.273 -15.172 -6.348 1 98.81 91 ARG A N 1
ATOM 712 C CA . ARG A 1 91 ? -14.672 -14.492 -7.484 1 98.81 91 ARG A CA 1
ATOM 713 C C . ARG A 1 91 ? -14.484 -13.008 -7.199 1 98.81 91 ARG A C 1
ATOM 715 O O . ARG A 1 91 ? -15.305 -12.391 -6.52 1 98.81 91 ARG A O 1
ATOM 722 N N . PHE A 1 92 ? -13.414 -12.453 -7.727 1 98.75 92 PHE A N 1
ATOM 723 C CA . PHE A 1 92 ? -13.055 -11.094 -7.344 1 98.75 92 PHE A CA 1
ATOM 724 C C . PHE A 1 92 ? -12.57 -10.305 -8.555 1 98.75 92 PHE A C 1
ATOM 726 O O . PHE A 1 92 ? -12.125 -10.891 -9.547 1 98.75 92 PHE A O 1
ATOM 733 N N . GLY A 1 93 ? -12.711 -8.977 -8.516 1 98.06 93 GLY A N 1
ATOM 734 C CA . GLY A 1 93 ? -12.141 -7.996 -9.422 1 98.06 93 GLY A CA 1
ATOM 735 C C . GLY A 1 93 ? -11.125 -7.086 -8.766 1 98.06 93 GLY A C 1
ATOM 736 O O . GLY A 1 93 ? -10.023 -7.52 -8.43 1 98.06 93 GLY A O 1
ATOM 737 N N . ASP A 1 94 ? -11.602 -5.812 -8.422 1 98.69 94 ASP A N 1
ATOM 738 C CA . ASP A 1 94 ? -10.766 -4.855 -7.695 1 98.69 94 ASP A CA 1
ATOM 739 C C . ASP A 1 94 ? -10.672 -5.227 -6.215 1 98.69 94 ASP A C 1
ATOM 741 O O . ASP A 1 94 ? -11.688 -5.316 -5.523 1 98.69 94 ASP A O 1
ATOM 745 N N . VAL A 1 95 ? -9.359 -5.406 -5.734 1 98.88 95 VAL A N 1
ATOM 746 C CA . VAL A 1 95 ? -9.305 -5.918 -4.371 1 98.88 95 VAL A CA 1
ATOM 747 C C . VAL A 1 95 ? -8.062 -5.379 -3.662 1 98.88 95 VAL A C 1
ATOM 749 O O . VAL A 1 95 ? -7.09 -4.984 -4.312 1 98.88 95 VAL A O 1
ATOM 752 N N . GLN A 1 96 ? -8.094 -5.309 -2.387 1 98.81 96 GLN A N 1
ATOM 753 C CA . GLN A 1 96 ? -6.965 -5.488 -1.482 1 98.81 96 GLN A CA 1
ATOM 754 C C . GLN A 1 96 ? -6.875 -6.93 -0.993 1 98.81 96 GLN A C 1
ATOM 756 O O . GLN A 1 96 ? -7.805 -7.434 -0.359 1 98.81 96 GLN A O 1
ATOM 761 N N . LEU A 1 97 ? -5.805 -7.586 -1.279 1 98.94 97 LEU A N 1
ATOM 762 C CA . LEU A 1 97 ? -5.582 -8.977 -0.91 1 98.94 97 LEU A CA 1
ATOM 763 C C . LEU A 1 97 ? -4.395 -9.109 0.039 1 98.94 97 LEU A C 1
ATOM 765 O O . LEU A 1 97 ? -3.314 -8.586 -0.238 1 98.94 97 LEU A O 1
ATOM 769 N N . HIS A 1 98 ? -4.609 -9.711 1.2 1 98.81 98 HIS A N 1
ATOM 770 C CA . HIS A 1 98 ? -3.547 -10.07 2.135 1 98.81 98 HIS A CA 1
ATOM 771 C C . HIS A 1 98 ? -3.266 -11.562 2.109 1 98.81 98 HIS A C 1
ATOM 773 O O . HIS A 1 98 ? -4.191 -12.375 2.154 1 98.81 98 HIS A O 1
ATOM 779 N N . VAL A 1 99 ? -1.986 -11.938 1.988 1 98.81 99 VAL A N 1
ATOM 780 C CA . VAL A 1 99 ? -1.558 -13.328 1.96 1 98.81 99 VAL A CA 1
ATOM 781 C C . VAL A 1 99 ? -0.277 -13.492 2.775 1 98.81 99 VAL A C 1
ATOM 783 O O . VAL A 1 99 ? 0.691 -12.758 2.578 1 98.81 99 VAL A O 1
ATOM 786 N N . GLU A 1 100 ? -0.279 -14.43 3.67 1 98.75 100 GLU A N 1
ATOM 787 C CA . GLU A 1 100 ? 0.983 -14.852 4.27 1 98.75 100 GLU A CA 1
ATOM 788 C C . GLU A 1 100 ? 1.46 -16.172 3.666 1 98.75 100 GLU A C 1
ATOM 790 O O . GLU A 1 100 ? 0.658 -17.078 3.418 1 98.75 100 GLU A O 1
ATOM 795 N N . TRP A 1 101 ? 2.766 -16.25 3.391 1 98.88 101 TRP A N 1
ATOM 796 C CA . TRP A 1 101 ? 3.324 -17.438 2.738 1 98.88 101 TRP A CA 1
ATOM 797 C C . TRP A 1 101 ? 4.734 -17.719 3.248 1 98.88 101 TRP A C 1
ATOM 799 O O . TRP A 1 101 ? 5.391 -16.844 3.807 1 98.88 101 TRP A O 1
ATOM 809 N N . ARG A 1 102 ? 5.199 -18.922 3.107 1 98.69 102 ARG A N 1
ATOM 810 C CA . ARG A 1 102 ? 6.582 -19.266 3.426 1 98.69 102 ARG A CA 1
ATOM 811 C C . ARG A 1 102 ? 7.082 -20.406 2.551 1 98.69 102 ARG A C 1
ATOM 813 O O . ARG A 1 102 ? 6.328 -21.328 2.234 1 98.69 102 ARG A O 1
ATOM 820 N N . THR A 1 103 ? 8.273 -20.312 2.117 1 98.69 103 THR A N 1
ATOM 821 C CA . THR A 1 103 ? 8.938 -21.406 1.398 1 98.69 103 THR A CA 1
ATOM 822 C C . THR A 1 103 ? 9.445 -22.469 2.369 1 98.69 103 THR A C 1
ATOM 824 O O . THR A 1 103 ? 9.539 -22.219 3.574 1 98.69 103 THR A O 1
ATOM 827 N N . PRO A 1 104 ? 9.758 -23.641 1.873 1 98.06 104 PRO A N 1
ATOM 828 C CA . PRO A 1 104 ? 10.266 -24.672 2.766 1 98.06 104 PRO A CA 1
ATOM 829 C C . PRO A 1 104 ? 11.539 -24.266 3.496 1 98.06 104 PRO A C 1
ATOM 831 O O . PRO A 1 104 ? 12.398 -23.594 2.914 1 98.06 104 PRO A O 1
ATOM 834 N N . GLU A 1 105 ? 11.594 -24.656 4.734 1 97.25 105 GLU A N 1
ATOM 835 C CA . GLU A 1 105 ? 12.773 -24.344 5.543 1 97.25 105 GLU A CA 1
ATOM 836 C C . GLU A 1 105 ? 14.023 -25.016 4.984 1 97.25 105 GLU A C 1
ATOM 838 O O . GLU A 1 105 ? 15.094 -24.406 4.934 1 97.25 105 GLU A O 1
ATOM 843 N N . VAL A 1 106 ? 13.828 -26.312 4.652 1 96.44 106 VAL A N 1
ATOM 844 C CA . VAL A 1 106 ? 14.93 -27.031 4.031 1 96.44 106 VAL A CA 1
ATOM 845 C C . VAL A 1 106 ? 15.047 -26.641 2.562 1 96.44 106 VAL A C 1
ATOM 847 O O . VAL A 1 106 ? 14.125 -26.859 1.775 1 96.44 106 VAL A O 1
ATOM 850 N N . VAL A 1 107 ? 16.125 -26.109 2.186 1 95.44 107 VAL A N 1
ATOM 851 C CA . VAL A 1 107 ? 16.344 -25.578 0.848 1 95.44 107 VAL A CA 1
ATOM 852 C C . VAL A 1 107 ? 16.734 -26.688 -0.109 1 95.44 107 VAL A C 1
ATOM 854 O O . VAL A 1 107 ? 17.656 -27.453 0.17 1 95.44 107 VAL A O 1
ATOM 857 N N . THR A 1 108 ? 16.016 -26.828 -1.122 1 94.69 108 THR A N 1
ATOM 858 C CA . THR A 1 108 ? 16.359 -27.703 -2.24 1 94.69 108 THR A CA 1
ATOM 859 C C . THR A 1 108 ? 16.203 -26.969 -3.568 1 94.69 108 THR A C 1
ATOM 861 O O . THR A 1 108 ? 15.328 -26.109 -3.713 1 94.69 108 THR A O 1
ATOM 864 N N . GLY A 1 109 ? 17.078 -27.188 -4.48 1 95.19 109 GLY A N 1
ATOM 865 C CA . GLY A 1 109 ? 17.016 -26.547 -5.785 1 95.19 109 GLY A CA 1
ATOM 866 C C . GLY A 1 109 ? 17.641 -25.156 -5.805 1 95.19 109 GLY A C 1
ATOM 867 O O . GLY A 1 109 ? 18.281 -24.75 -4.832 1 95.19 109 GLY A O 1
ATOM 868 N N . SER A 1 110 ? 17.562 -24.531 -6.961 1 97.44 110 SER A N 1
ATOM 869 C CA . SER A 1 110 ? 18.094 -23.188 -7.191 1 97.44 110 SER A CA 1
ATOM 870 C C . SER A 1 110 ? 17.234 -22.406 -8.172 1 97.44 110 SER A C 1
ATOM 872 O O . SER A 1 110 ? 16.375 -22.984 -8.844 1 97.44 110 SER A O 1
ATOM 874 N N . GLY A 1 111 ? 17.422 -21.047 -8.18 1 97.88 111 GLY A N 1
ATOM 875 C CA . GLY A 1 111 ? 16.672 -20.219 -9.109 1 97.88 111 GLY A CA 1
ATOM 876 C C . GLY A 1 111 ? 15.172 -20.406 -9 1 97.88 111 GLY A C 1
ATOM 877 O O . GLY A 1 111 ? 14.609 -20.328 -7.906 1 97.88 111 GLY A O 1
ATOM 878 N N . GLN A 1 112 ? 14.617 -20.734 -10.117 1 98 112 GLN A N 1
ATOM 879 C CA . GLN A 1 112 ? 13.164 -20.906 -10.188 1 98 112 GLN A CA 1
ATOM 880 C C . GLN A 1 112 ? 12.727 -22.203 -9.531 1 98 112 GLN A C 1
ATOM 882 O O . GLN A 1 112 ? 11.539 -22.406 -9.266 1 98 112 GLN A O 1
ATOM 887 N N . GLY A 1 113 ? 13.648 -23.141 -9.234 1 97.5 113 GLY A N 1
ATOM 888 C CA . GLY A 1 113 ? 13.312 -24.438 -8.656 1 97.5 113 GLY A CA 1
ATOM 889 C C . GLY A 1 113 ? 13.406 -24.453 -7.145 1 97.5 113 GLY A C 1
ATOM 890 O O . GLY A 1 113 ? 13.531 -25.516 -6.539 1 97.5 113 GLY A O 1
ATOM 891 N N . ARG A 1 114 ? 13.359 -23.328 -6.492 1 97.88 114 ARG A N 1
ATOM 892 C CA . ARG A 1 114 ? 13.539 -23.219 -5.047 1 97.88 114 ARG A CA 1
ATOM 893 C C . ARG A 1 114 ? 12.336 -22.578 -4.383 1 97.88 114 ARG A C 1
ATOM 895 O O . ARG A 1 114 ? 12.281 -21.344 -4.238 1 97.88 114 ARG A O 1
ATOM 902 N N . GLY A 1 115 ? 11.359 -23.375 -3.865 1 98.38 115 GLY A N 1
ATOM 903 C CA . GLY A 1 115 ? 10.195 -22.844 -3.184 1 98.38 115 GLY A CA 1
ATOM 904 C C . GLY A 1 115 ? 9.289 -22.031 -4.09 1 98.38 115 GLY A C 1
ATOM 905 O O . GLY A 1 115 ? 8.867 -20.938 -3.736 1 98.38 115 GLY A O 1
ATOM 906 N N . ASN A 1 116 ? 9.031 -22.562 -5.297 1 98.62 116 ASN A N 1
ATOM 907 C CA . ASN A 1 116 ? 8.281 -21.859 -6.328 1 98.62 116 ASN A CA 1
ATOM 908 C C . ASN A 1 116 ? 6.773 -22.047 -6.152 1 98.62 116 ASN A C 1
ATOM 910 O O . ASN A 1 116 ? 6.309 -23.172 -5.898 1 98.62 116 ASN A O 1
ATOM 914 N N . SER A 1 117 ? 6.07 -21 -6.227 1 98.81 117 SER A N 1
ATOM 915 C CA . SER A 1 117 ? 4.613 -20.922 -6.27 1 98.81 117 SER A CA 1
ATOM 916 C C . SER A 1 117 ? 4.156 -19.578 -6.828 1 98.81 117 SER A C 1
ATOM 918 O O . SER A 1 117 ? 4.898 -18.906 -7.555 1 98.81 117 SER A O 1
ATOM 920 N N . GLY A 1 118 ? 2.92 -19.219 -6.613 1 98.88 118 GLY A N 1
ATOM 921 C CA . GLY A 1 118 ? 2.385 -17.969 -7.105 1 98.88 118 GLY A CA 1
ATOM 922 C C . GLY A 1 118 ? 0.994 -17.656 -6.582 1 98.88 118 GLY A C 1
ATOM 923 O O . GLY A 1 118 ? 0.207 -18.578 -6.328 1 98.88 118 GLY A O 1
ATOM 924 N N . VAL A 1 119 ? 0.751 -16.422 -6.398 1 99 119 VAL A N 1
ATOM 925 C CA . VAL A 1 119 ? -0.593 -15.914 -6.16 1 99 119 VAL A CA 1
ATOM 926 C C . VAL A 1 119 ? -1.131 -15.258 -7.434 1 99 119 VAL A C 1
ATOM 928 O O . VAL A 1 119 ? -0.582 -14.258 -7.906 1 99 119 VAL A O 1
ATOM 931 N N . PHE A 1 120 ? -2.199 -15.805 -7.977 1 98.94 120 PHE A N 1
ATOM 932 C CA . PHE A 1 120 ? -2.77 -15.297 -9.227 1 98.94 120 PHE A CA 1
ATOM 933 C C . PHE A 1 120 ? -4.07 -14.555 -8.961 1 98.94 120 PHE A C 1
ATOM 935 O O . PHE A 1 120 ? -5.039 -15.141 -8.469 1 98.94 120 PHE A O 1
ATOM 942 N N . LEU A 1 121 ? -4.07 -13.281 -9.273 1 98.94 121 LEU A N 1
ATOM 943 C CA . LEU A 1 121 ? -5.316 -12.523 -9.305 1 98.94 121 LEU A CA 1
ATOM 944 C C . LEU A 1 121 ? -6.125 -12.875 -10.555 1 98.94 121 LEU A C 1
ATOM 946 O O . LEU A 1 121 ? -5.57 -12.969 -11.648 1 98.94 121 LEU A O 1
ATOM 950 N N . MET A 1 122 ? -7.398 -13.156 -10.383 1 98.81 122 MET A N 1
ATOM 951 C CA . MET A 1 122 ? -8.336 -13.508 -11.445 1 98.81 122 MET A CA 1
ATOM 952 C C . MET A 1 122 ? -7.828 -14.703 -12.25 1 98.81 122 MET A C 1
ATOM 954 O O . MET A 1 122 ? -8 -14.758 -13.469 1 98.81 122 MET A O 1
ATOM 958 N N . ASP A 1 123 ? -7.125 -15.547 -11.602 1 98.62 123 ASP A N 1
ATOM 959 C CA . ASP A 1 123 ? -6.609 -16.781 -12.18 1 98.62 123 ASP A CA 1
ATOM 960 C C . ASP A 1 123 ? -5.645 -16.484 -13.328 1 98.62 123 ASP A C 1
ATOM 962 O O . ASP A 1 123 ? -5.383 -17.359 -14.164 1 98.62 123 ASP A O 1
ATOM 966 N N . ARG A 1 124 ? -5.148 -15.188 -13.453 1 98.5 124 ARG A N 1
ATOM 967 C CA . ARG A 1 124 ? -4.43 -14.836 -14.672 1 98.5 124 ARG A CA 1
ATOM 968 C C . ARG A 1 124 ? -3.191 -14 -14.359 1 98.5 124 ARG A C 1
ATOM 970 O O . ARG A 1 124 ? -2.176 -14.102 -15.055 1 98.5 124 ARG A O 1
ATOM 977 N N . TYR A 1 125 ? -3.262 -13.188 -13.398 1 98.88 125 TYR A N 1
ATOM 978 C CA . TYR A 1 125 ? -2.229 -12.195 -13.133 1 98.88 125 TYR A CA 1
ATOM 979 C C . TYR A 1 125 ? -1.434 -12.555 -11.883 1 98.88 125 TYR A C 1
ATOM 981 O O . TYR A 1 125 ? -1.951 -12.477 -10.766 1 98.88 125 TYR A O 1
ATOM 989 N N . GLU A 1 126 ? -0.135 -12.828 -12.07 1 98.94 126 GLU A N 1
ATOM 990 C CA . GLU A 1 126 ? 0.627 -13.508 -11.031 1 98.94 126 GLU A CA 1
ATOM 991 C C . GLU A 1 126 ? 1.546 -12.539 -10.289 1 98.94 126 GLU A C 1
ATOM 993 O O . GLU A 1 126 ? 2.307 -11.797 -10.914 1 98.94 126 GLU A O 1
ATOM 998 N N . VAL A 1 127 ? 1.436 -12.562 -8.992 1 99 127 VAL A N 1
ATOM 999 C CA . VAL A 1 127 ? 2.539 -12.156 -8.133 1 99 127 VAL A CA 1
ATOM 1000 C C . VAL A 1 127 ? 3.354 -13.383 -7.723 1 99 127 VAL A C 1
ATOM 1002 O O . VAL A 1 127 ? 2.84 -14.281 -7.051 1 99 127 VAL A O 1
ATOM 1005 N N . GLN A 1 128 ? 4.605 -13.367 -8.055 1 98.94 128 GLN A N 1
ATOM 1006 C CA . GLN A 1 128 ? 5.445 -14.555 -7.902 1 98.94 128 GLN A CA 1
ATOM 1007 C C . GLN A 1 128 ? 5.75 -14.828 -6.434 1 98.94 128 GLN A C 1
ATOM 1009 O O . GLN A 1 128 ? 6 -13.906 -5.66 1 98.94 128 GLN A O 1
ATOM 1014 N N . VAL A 1 129 ? 5.598 -16.078 -6.02 1 98.94 129 VAL A N 1
ATOM 1015 C CA . VAL A 1 129 ? 6.121 -16.609 -4.766 1 98.94 129 VAL A CA 1
ATOM 1016 C C . VAL A 1 129 ? 7.363 -17.453 -5.039 1 98.94 129 VAL A C 1
ATOM 1018 O O . VAL A 1 129 ? 7.344 -18.344 -5.895 1 98.94 129 VAL A O 1
ATOM 1021 N N . LEU A 1 130 ? 8.414 -17.156 -4.402 1 98.94 130 LEU A N 1
ATOM 1022 C CA . LEU A 1 130 ? 9.695 -17.828 -4.605 1 98.94 130 LEU A CA 1
ATOM 1023 C C . LEU A 1 130 ? 10.641 -17.562 -3.438 1 98.94 130 LEU A C 1
ATOM 1025 O O . LEU A 1 130 ? 10.586 -16.5 -2.822 1 98.94 130 LEU A O 1
ATOM 1029 N N . ASP A 1 131 ? 11.484 -18.562 -3.16 1 98.81 131 ASP A N 1
ATOM 1030 C CA . ASP A 1 131 ? 12.609 -18.266 -2.283 1 98.81 131 ASP A CA 1
ATOM 1031 C C . ASP A 1 131 ? 13.641 -17.391 -2.986 1 98.81 131 ASP A C 1
ATOM 1033 O O . ASP A 1 131 ? 14.422 -17.875 -3.807 1 98.81 131 ASP A O 1
ATOM 1037 N N . SER A 1 132 ? 13.656 -16.141 -2.676 1 98.75 132 SER A N 1
ATOM 1038 C CA . SER A 1 132 ? 14.578 -15.203 -3.32 1 98.75 132 SER A CA 1
ATOM 1039 C C . SER A 1 132 ? 15.641 -14.719 -2.346 1 98.75 132 SER A C 1
ATOM 1041 O O . SER A 1 132 ? 16.281 -13.688 -2.578 1 98.75 132 SER A O 1
ATOM 1043 N N . TRP A 1 133 ? 15.75 -15.422 -1.2 1 98.38 133 TRP A N 1
ATOM 1044 C CA . TRP A 1 133 ? 16.828 -15.18 -0.249 1 98.38 133 TRP A CA 1
ATOM 1045 C C . TRP A 1 133 ? 18.125 -15.82 -0.727 1 98.38 133 TRP A C 1
ATOM 1047 O O . TRP A 1 133 ? 18.281 -17.047 -0.669 1 98.38 133 TRP A O 1
ATOM 1057 N N . GLU A 1 134 ? 19.109 -15.008 -1.176 1 97.5 134 GLU A N 1
ATOM 1058 C CA . GLU A 1 134 ? 20.375 -15.492 -1.699 1 97.5 134 GLU A CA 1
ATOM 1059 C C . GLU A 1 134 ? 20.172 -16.578 -2.76 1 97.5 134 GLU A C 1
ATOM 1061 O O . GLU A 1 134 ? 20.781 -17.641 -2.697 1 97.5 134 GLU A O 1
ATOM 1066 N N . ASN A 1 135 ? 19.344 -16.375 -3.709 1 98.38 135 ASN A N 1
ATOM 1067 C CA . ASN A 1 135 ? 18.969 -17.25 -4.805 1 98.38 135 ASN A CA 1
ATOM 1068 C C . ASN A 1 135 ? 18.641 -16.469 -6.07 1 98.38 135 ASN A C 1
ATOM 1070 O O . ASN A 1 135 ? 17.516 -15.977 -6.238 1 98.38 135 ASN A O 1
ATOM 1074 N N . GLU A 1 136 ? 19.562 -16.359 -6.895 1 97.5 136 GLU A N 1
ATOM 1075 C CA . GLU A 1 136 ? 19.406 -15.531 -8.078 1 97.5 136 GLU A CA 1
ATOM 1076 C C . GLU A 1 136 ? 18.594 -16.25 -9.164 1 97.5 136 GLU A C 1
ATOM 1078 O O . GLU A 1 136 ? 18.781 -17.453 -9.383 1 97.5 136 GLU A O 1
ATOM 1083 N N . THR A 1 137 ? 17.781 -15.594 -9.836 1 98.38 137 THR A N 1
ATOM 1084 C CA . THR A 1 137 ? 17.078 -15.938 -11.062 1 98.38 137 THR A CA 1
ATOM 1085 C C . THR A 1 137 ? 16.766 -14.68 -11.875 1 98.38 137 THR A C 1
ATOM 1087 O O . THR A 1 137 ? 17.172 -13.578 -11.492 1 98.38 137 THR A O 1
ATOM 1090 N N . HIS A 1 138 ? 16.172 -14.922 -13.164 1 98.31 138 HIS A N 1
ATOM 1091 C CA . HIS A 1 138 ? 15.781 -13.711 -13.867 1 98.31 138 HIS A CA 1
ATOM 1092 C C . HIS A 1 138 ? 14.961 -12.781 -12.977 1 98.31 138 HIS A C 1
ATOM 1094 O O . HIS A 1 138 ? 14.086 -13.242 -12.242 1 98.31 138 HIS A O 1
ATOM 1100 N N . TYR A 1 139 ? 15.242 -11.531 -12.984 1 98.56 139 TYR A N 1
ATOM 1101 C CA . TYR A 1 139 ? 14.828 -10.609 -11.93 1 98.56 139 TYR A CA 1
ATOM 1102 C C . TYR A 1 139 ? 13.328 -10.352 -11.992 1 98.56 139 TYR A C 1
ATOM 1104 O O . TYR A 1 139 ? 12.703 -10.078 -10.969 1 98.56 139 TYR A O 1
ATOM 1112 N N . ASN A 1 140 ? 12.758 -10.484 -13.141 1 98.62 140 ASN A N 1
ATOM 1113 C CA . ASN A 1 140 ? 11.305 -10.359 -13.266 1 98.62 140 ASN A CA 1
ATOM 1114 C C . ASN A 1 140 ? 10.609 -11.688 -13 1 98.62 140 ASN A C 1
ATOM 1116 O O . ASN A 1 140 ? 9.438 -11.859 -13.344 1 98.62 140 ASN A O 1
ATOM 1120 N N . GLY A 1 141 ? 11.359 -12.656 -12.422 1 98.75 141 GLY A N 1
ATOM 1121 C CA . GLY A 1 141 ? 10.789 -13.93 -12 1 98.75 141 GLY A CA 1
ATOM 1122 C C . GLY A 1 141 ? 11.008 -14.219 -10.523 1 98.75 141 GLY A C 1
ATOM 1123 O O . GLY A 1 141 ? 10.594 -15.266 -10.023 1 98.75 141 GLY A O 1
ATOM 1124 N N . GLN A 1 142 ? 11.641 -13.359 -9.812 1 98.81 142 GLN A N 1
ATOM 1125 C CA . GLN A 1 142 ? 11.859 -13.57 -8.383 1 98.81 142 GLN A CA 1
ATOM 1126 C C . GLN A 1 142 ? 10.609 -13.211 -7.578 1 98.81 142 GLN A C 1
ATOM 1128 O O . GLN A 1 142 ? 9.625 -12.734 -8.141 1 98.81 142 GLN A O 1
ATOM 1133 N N . ALA A 1 143 ? 10.656 -13.43 -6.27 1 98.94 143 ALA A N 1
ATOM 1134 C CA . ALA A 1 143 ? 9.531 -13.109 -5.395 1 98.94 143 ALA A CA 1
ATOM 1135 C C . ALA A 1 143 ? 9.086 -11.656 -5.582 1 98.94 143 ALA A C 1
ATOM 1137 O O . ALA A 1 143 ? 9.922 -10.758 -5.703 1 98.94 143 ALA A O 1
ATOM 1138 N N . ALA A 1 144 ? 7.758 -11.477 -5.605 1 98.94 144 ALA A N 1
ATOM 1139 C CA . ALA A 1 144 ? 7.094 -10.172 -5.648 1 98.94 144 ALA A CA 1
ATOM 1140 C C . ALA A 1 144 ? 7.172 -9.562 -7.043 1 98.94 144 ALA A C 1
ATOM 1142 O O . ALA A 1 144 ? 6.738 -8.43 -7.258 1 98.94 144 ALA A O 1
ATOM 1143 N N . SER A 1 145 ? 7.719 -10.289 -8.031 1 98.88 145 SER A N 1
ATOM 1144 C CA . SER A 1 145 ? 7.594 -9.859 -9.422 1 98.88 145 SER A CA 1
ATOM 1145 C C . SER A 1 145 ? 6.164 -10.023 -9.922 1 98.88 145 SER A C 1
ATOM 1147 O O . SER A 1 145 ? 5.438 -10.914 -9.461 1 98.88 145 SER A O 1
ATOM 1149 N N . ILE A 1 146 ? 5.75 -9.016 -10.664 1 98.88 146 ILE A N 1
ATOM 1150 C CA . ILE A 1 146 ? 4.73 -9.43 -11.617 1 98.88 146 ILE A CA 1
ATOM 1151 C C . ILE A 1 146 ? 5.359 -10.32 -12.688 1 98.88 146 ILE A C 1
ATOM 1153 O O . ILE A 1 146 ? 6.055 -9.828 -13.578 1 98.88 146 ILE A O 1
ATOM 1157 N N . TYR A 1 147 ? 5.117 -11.602 -12.562 1 98.75 147 TYR A N 1
ATOM 1158 C CA . TYR A 1 147 ? 5.938 -12.617 -13.211 1 98.75 147 TYR A CA 1
ATOM 1159 C C . TYR A 1 147 ? 6.152 -12.289 -14.688 1 98.75 147 TYR A C 1
ATOM 1161 O O . TYR A 1 147 ? 5.188 -12.156 -15.445 1 98.75 147 TYR A O 1
ATOM 1169 N N . LYS A 1 148 ? 7.453 -12.023 -15.062 1 98.38 148 LYS A N 1
ATOM 1170 C CA . LYS A 1 148 ? 8 -11.805 -16.406 1 98.38 148 LYS A CA 1
ATOM 1171 C C . LYS A 1 148 ? 7.512 -10.477 -16.984 1 98.38 148 LYS A C 1
ATOM 1173 O O . LYS A 1 148 ? 7.699 -10.211 -18.172 1 98.38 148 LYS A O 1
ATOM 1178 N N . GLN A 1 149 ? 6.922 -9.625 -16.188 1 98.38 149 GLN A N 1
ATOM 1179 C CA . GLN A 1 149 ? 6.504 -8.32 -16.688 1 98.38 149 GLN A CA 1
ATOM 1180 C C . GLN A 1 149 ? 7.203 -7.195 -15.922 1 98.38 149 GLN A C 1
ATOM 1182 O O . GLN A 1 149 ? 7.629 -6.207 -16.531 1 98.38 149 GLN A O 1
ATOM 1187 N N . HIS A 1 150 ? 7.309 -7.305 -14.594 1 98.25 150 HIS A N 1
ATOM 1188 C CA . HIS A 1 150 ? 7.898 -6.227 -13.805 1 98.25 150 HIS A CA 1
ATOM 1189 C C . HIS A 1 150 ? 8.844 -6.777 -12.742 1 98.25 150 HIS A C 1
ATOM 1191 O O . HIS A 1 150 ? 8.461 -7.637 -11.945 1 98.25 150 HIS A O 1
ATOM 1197 N N . ILE A 1 151 ? 10.078 -6.234 -12.727 1 98.5 151 ILE A N 1
ATOM 1198 C CA . ILE A 1 151 ? 11.039 -6.488 -11.664 1 98.5 151 ILE A CA 1
ATOM 1199 C C . ILE A 1 151 ? 10.617 -5.738 -10.398 1 98.5 151 ILE A C 1
ATOM 1201 O O . ILE A 1 151 ? 10.234 -4.57 -10.461 1 98.5 151 ILE A O 1
ATOM 1205 N N . PRO A 1 152 ? 10.609 -6.379 -9.266 1 98.75 152 PRO A N 1
ATOM 1206 C CA . PRO A 1 152 ? 10.297 -5.605 -8.055 1 98.75 152 PRO A CA 1
ATOM 1207 C C . PRO A 1 152 ? 11.305 -4.48 -7.809 1 98.75 152 PRO A C 1
ATOM 1209 O O . PRO A 1 152 ? 12.469 -4.586 -8.195 1 98.75 152 PRO A O 1
ATOM 1212 N N . LEU A 1 153 ? 10.859 -3.441 -7.117 1 98.62 153 LEU A N 1
ATOM 1213 C CA . LEU A 1 153 ? 11.703 -2.291 -6.824 1 98.62 153 LEU A CA 1
ATOM 1214 C C . LEU A 1 153 ? 12.906 -2.703 -5.977 1 98.62 153 LEU A C 1
ATOM 1216 O O . LEU A 1 153 ? 14.008 -2.188 -6.164 1 98.62 153 LEU A O 1
ATOM 1220 N N . VAL A 1 154 ? 12.68 -3.607 -5.004 1 98.69 154 VAL A N 1
ATOM 1221 C CA . VAL A 1 154 ? 13.711 -4.148 -4.129 1 98.69 154 VAL A CA 1
ATOM 1222 C C . VAL A 1 154 ? 13.422 -5.617 -3.828 1 98.69 154 VAL A C 1
ATOM 1224 O O . VAL A 1 154 ? 12.328 -6.109 -4.125 1 98.69 154 VAL A O 1
ATOM 1227 N N . ASN A 1 155 ? 14.375 -6.336 -3.402 1 98.81 155 ASN A N 1
ATOM 1228 C CA . ASN A 1 155 ? 14.195 -7.672 -2.84 1 98.81 155 ASN A CA 1
ATOM 1229 C C . ASN A 1 155 ? 14.023 -7.621 -1.323 1 98.81 155 ASN A C 1
ATOM 1231 O O . ASN A 1 155 ? 14.992 -7.406 -0.593 1 98.81 155 ASN A O 1
ATOM 1235 N N . ALA A 1 156 ? 12.852 -7.867 -0.899 1 98.81 156 ALA A N 1
ATOM 1236 C CA . ALA A 1 156 ? 12.531 -7.75 0.521 1 98.81 156 ALA A CA 1
ATOM 1237 C C . ALA A 1 156 ? 12.328 -9.125 1.154 1 98.81 156 ALA A C 1
ATOM 1239 O O . ALA A 1 156 ? 11.578 -9.258 2.123 1 98.81 156 ALA A O 1
ATOM 1240 N N . SER A 1 157 ? 12.938 -10.117 0.645 1 98.81 157 SER A N 1
ATOM 1241 C CA . SER A 1 157 ? 12.711 -11.5 1.053 1 98.81 157 SER A CA 1
ATOM 1242 C C . SER A 1 157 ? 13.391 -11.805 2.383 1 98.81 157 SER A C 1
ATOM 1244 O O . SER A 1 157 ? 14.508 -11.352 2.633 1 98.81 157 SER A O 1
ATOM 1246 N N . LEU A 1 158 ? 12.734 -12.57 3.188 1 98.62 158 LEU A N 1
ATOM 1247 C CA . LEU A 1 158 ? 13.289 -13.172 4.395 1 98.62 158 LEU A CA 1
ATOM 1248 C C . LEU A 1 158 ? 13.844 -14.555 4.105 1 98.62 158 LEU A C 1
ATOM 1250 O O . LEU A 1 158 ? 13.57 -15.133 3.049 1 98.62 158 LEU A O 1
ATOM 1254 N N . PRO A 1 159 ? 14.586 -15.125 5.023 1 98.31 159 PRO A N 1
ATOM 1255 C CA . PRO A 1 159 ? 15.133 -16.469 4.801 1 98.31 159 PRO A CA 1
ATOM 1256 C C . PRO A 1 159 ? 14.047 -17.531 4.637 1 98.31 159 PRO A C 1
ATOM 1258 O O . PRO A 1 159 ? 12.938 -17.375 5.148 1 98.31 159 PRO A O 1
ATOM 1261 N N . PRO A 1 160 ? 14.414 -18.594 3.9 1 98.25 160 PRO A N 1
ATOM 1262 C CA . PRO A 1 160 ? 13.453 -19.703 3.783 1 98.25 160 PRO A CA 1
ATOM 1263 C C . PRO A 1 160 ? 12.945 -20.188 5.141 1 98.25 160 PRO A C 1
ATOM 1265 O O . PRO A 1 160 ? 13.695 -20.188 6.117 1 98.25 160 PRO A O 1
ATOM 1268 N N . GLY A 1 161 ? 11.727 -20.578 5.227 1 98.5 161 GLY A N 1
ATOM 1269 C CA . GLY A 1 161 ? 11.117 -21.031 6.465 1 98.5 161 GLY A CA 1
ATOM 1270 C C . GLY A 1 161 ? 10.414 -19.938 7.227 1 98.5 161 GLY A C 1
ATOM 1271 O O . GLY A 1 161 ? 9.57 -20.203 8.086 1 98.5 161 GLY A O 1
ATOM 1272 N N . GLU A 1 162 ? 10.75 -18.703 6.988 1 98.31 162 GLU A N 1
ATOM 1273 C CA . GLU A 1 162 ? 10.109 -17.578 7.672 1 98.31 162 GLU A CA 1
ATOM 1274 C C . GLU A 1 162 ? 8.867 -17.109 6.922 1 98.31 162 GLU A C 1
ATOM 1276 O O . GLU A 1 162 ? 8.836 -17.125 5.691 1 98.31 162 GLU A O 1
ATOM 1281 N N . TRP A 1 163 ? 7.863 -16.75 7.703 1 98.25 163 TRP A N 1
ATOM 1282 C CA . TRP A 1 163 ? 6.629 -16.25 7.105 1 98.25 163 TRP A CA 1
ATOM 1283 C C . TRP A 1 163 ? 6.852 -14.883 6.457 1 98.25 163 TRP A C 1
ATOM 1285 O O . TRP A 1 163 ? 7.469 -14 7.051 1 98.25 163 TRP A O 1
ATOM 1295 N N . GLN A 1 164 ? 6.371 -14.805 5.266 1 98.19 164 GLN A N 1
ATOM 1296 C CA . GLN A 1 164 ? 6.348 -13.57 4.488 1 98.19 164 GLN A CA 1
ATOM 1297 C C . GLN A 1 164 ? 4.918 -13.078 4.285 1 98.19 164 GLN A C 1
ATOM 1299 O O . GLN A 1 164 ? 3.965 -13.859 4.379 1 98.19 164 GLN A O 1
ATOM 1304 N N . THR A 1 165 ? 4.797 -11.766 3.982 1 98.12 165 THR A N 1
ATOM 1305 C CA . THR A 1 165 ? 3.473 -11.211 3.719 1 98.12 165 THR A CA 1
ATOM 1306 C C . THR A 1 165 ? 3.441 -10.5 2.369 1 98.12 165 THR A C 1
ATOM 1308 O O . THR A 1 165 ? 4.402 -9.828 1.995 1 98.12 165 THR A O 1
ATOM 1311 N N . TYR A 1 166 ? 2.385 -10.711 1.647 1 98.81 166 TYR A N 1
ATOM 1312 C CA . TYR A 1 166 ? 1.992 -9.844 0.537 1 98.81 166 TYR A CA 1
ATOM 1313 C C . TYR A 1 166 ? 0.727 -9.07 0.872 1 98.81 166 TYR A C 1
ATOM 1315 O O . TYR A 1 166 ? -0.245 -9.633 1.376 1 98.81 166 TYR A O 1
ATOM 1323 N N . ASP A 1 167 ? 0.734 -7.789 0.695 1 98.75 167 ASP A N 1
ATOM 1324 C CA . ASP A 1 167 ? -0.461 -6.973 0.498 1 98.75 167 ASP A CA 1
ATOM 1325 C C . ASP A 1 167 ? -0.548 -6.465 -0.94 1 98.75 167 ASP A C 1
ATOM 1327 O O . ASP A 1 167 ? 0.335 -5.738 -1.402 1 98.75 167 ASP A O 1
ATOM 1331 N N . ILE A 1 168 ? -1.564 -6.879 -1.587 1 98.94 168 ILE A N 1
ATOM 1332 C CA . ILE A 1 168 ? -1.705 -6.633 -3.018 1 98.94 168 ILE A CA 1
ATOM 1333 C C . ILE A 1 168 ? -2.939 -5.773 -3.275 1 98.94 168 ILE A C 1
ATOM 1335 O O . ILE A 1 168 ? -4.039 -6.102 -2.822 1 98.94 168 ILE A O 1
ATOM 1339 N N . PHE A 1 169 ? -2.74 -4.641 -3.889 1 98.94 169 PHE A N 1
ATOM 1340 C CA . PHE A 1 169 ? -3.828 -3.82 -4.406 1 98.94 169 PHE A CA 1
ATOM 1341 C C . PHE A 1 169 ? -3.969 -3.996 -5.914 1 98.94 169 PHE A C 1
ATOM 1343 O O . PHE A 1 169 ? -3.059 -3.652 -6.672 1 98.94 169 PHE A O 1
ATOM 1350 N N . PHE A 1 170 ? -5.094 -4.527 -6.262 1 98.94 170 PHE A N 1
ATOM 1351 C CA . PHE A 1 170 ? -5.277 -4.926 -7.652 1 98.94 170 PHE A CA 1
ATOM 1352 C C . PHE A 1 170 ? -6.523 -4.27 -8.242 1 98.94 170 PHE A C 1
ATOM 1354 O O . PHE A 1 170 ? -7.594 -4.305 -7.637 1 98.94 170 PHE A O 1
ATOM 1361 N N . ILE A 1 171 ? -6.34 -3.607 -9.406 1 98.75 171 ILE A N 1
ATOM 1362 C CA . ILE A 1 171 ? -7.441 -3.121 -10.234 1 98.75 171 ILE A CA 1
ATOM 1363 C C . ILE A 1 171 ? -7.547 -3.967 -11.5 1 98.75 171 ILE A C 1
ATOM 1365 O O . ILE A 1 171 ? -6.598 -4.043 -12.281 1 98.75 171 ILE A O 1
ATOM 1369 N N . ALA A 1 172 ? -8.664 -4.555 -11.633 1 98.62 172 ALA A N 1
ATOM 1370 C CA . ALA A 1 172 ? -8.891 -5.465 -12.75 1 98.62 172 ALA A CA 1
ATOM 1371 C C . ALA A 1 172 ? -8.953 -4.699 -14.07 1 98.62 172 AL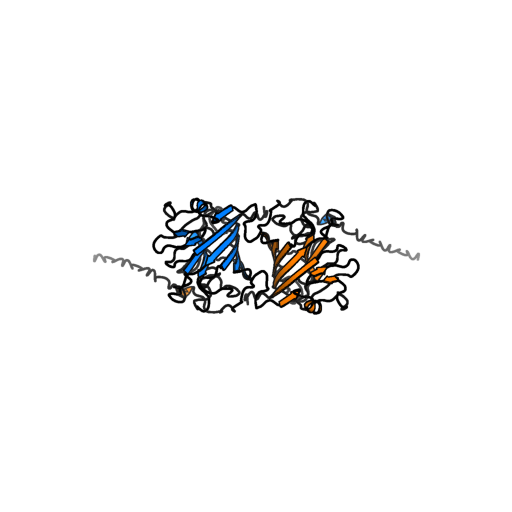A A C 1
ATOM 1373 O O . ALA A 1 172 ? -9.367 -3.535 -14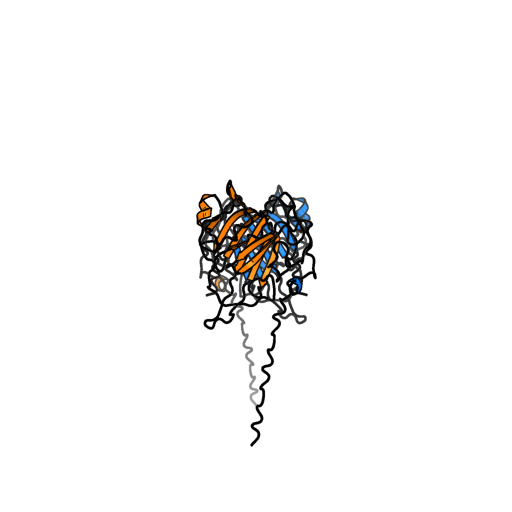.102 1 98.62 172 ALA A O 1
ATOM 1374 N N . PRO A 1 173 ? -8.477 -5.348 -15.141 1 98.62 173 PRO A N 1
ATOM 1375 C CA . PRO A 1 173 ? -8.703 -4.719 -16.438 1 98.62 173 PRO A CA 1
ATOM 1376 C C . PRO A 1 173 ? -10.18 -4.613 -16.797 1 98.62 173 PRO A C 1
ATOM 1378 O O . PRO A 1 173 ? -11.008 -5.344 -16.25 1 98.62 173 PRO A O 1
ATOM 1381 N N . ARG A 1 174 ? -10.445 -3.637 -17.594 1 98.12 174 ARG A N 1
ATOM 1382 C CA . ARG A 1 174 ? -11.781 -3.496 -18.156 1 98.12 174 ARG A CA 1
ATOM 1383 C C . ARG A 1 174 ? -11.773 -3.703 -19.656 1 98.12 174 ARG A C 1
ATOM 1385 O O . ARG A 1 174 ? -10.812 -3.336 -20.328 1 98.12 174 ARG A O 1
ATOM 1392 N N . PHE A 1 175 ? -12.867 -4.238 -20.094 1 98.12 175 PHE A N 1
ATOM 1393 C CA . PHE A 1 175 ? -13.016 -4.492 -21.531 1 98.12 175 PHE A CA 1
ATOM 1394 C C . PHE A 1 175 ? -14.258 -3.811 -22.078 1 98.12 175 PHE A C 1
ATOM 1396 O O . PHE A 1 175 ? -15.258 -3.676 -21.375 1 98.12 175 PHE A O 1
ATOM 1403 N N . ASN A 1 176 ? -14.117 -3.4 -23.344 1 97.81 176 ASN A N 1
ATOM 1404 C CA . ASN A 1 176 ? -15.281 -2.904 -24.062 1 97.81 176 ASN A CA 1
ATOM 1405 C C . ASN A 1 176 ? -16.234 -4.039 -24.438 1 97.81 176 ASN A C 1
ATOM 1407 O O . ASN A 1 176 ? -15.875 -5.211 -24.359 1 97.81 176 ASN A O 1
ATOM 1411 N N . ASP A 1 177 ? -17.406 -3.646 -24.859 1 97.31 177 ASP A N 1
ATOM 1412 C CA . ASP A 1 177 ? -18.422 -4.625 -25.234 1 97.31 177 ASP A CA 1
ATOM 1413 C C . ASP A 1 177 ? -17.922 -5.531 -26.359 1 97.31 177 ASP A C 1
ATOM 1415 O O . ASP A 1 177 ? -18.312 -6.699 -26.438 1 97.31 177 ASP A O 1
ATOM 1419 N N . ASP A 1 178 ? -17.016 -5.039 -27.219 1 97.5 178 ASP A N 1
ATOM 1420 C CA . ASP A 1 178 ? -16.531 -5.816 -28.344 1 97.5 178 ASP A CA 1
ATOM 1421 C C . ASP A 1 178 ? -15.344 -6.691 -27.953 1 97.5 178 ASP A C 1
ATOM 1423 O O . ASP A 1 178 ? -14.742 -7.355 -28.797 1 97.5 178 ASP A O 1
ATOM 1427 N N . GLY A 1 179 ? -14.969 -6.539 -26.688 1 96.88 179 GLY A N 1
ATOM 1428 C CA . GLY A 1 179 ? -13.914 -7.398 -26.172 1 96.88 179 GLY A CA 1
ATOM 1429 C C . GLY A 1 179 ? -12.547 -6.738 -26.188 1 96.88 179 GLY A C 1
ATOM 1430 O O . GLY A 1 179 ? -11.578 -7.293 -25.672 1 96.88 179 GLY A O 1
ATOM 1431 N N . SER A 1 180 ? -12.484 -5.59 -26.797 1 97.81 180 SER A N 1
ATOM 1432 C CA . SER A 1 180 ? -11.219 -4.875 -26.812 1 97.81 180 SER A CA 1
ATOM 1433 C C . SER A 1 180 ? -10.898 -4.273 -25.438 1 97.81 180 SER A C 1
ATOM 1435 O O . SER A 1 180 ? -11.797 -4.051 -24.625 1 97.81 180 SER A O 1
ATOM 1437 N N . LEU A 1 181 ? -9.656 -4.035 -25.188 1 98.31 181 LEU A N 1
ATOM 1438 C CA . LEU A 1 181 ? -9.203 -3.525 -23.891 1 98.31 181 LEU A CA 1
ATOM 1439 C C . LEU A 1 181 ? -9.625 -2.074 -23.703 1 98.31 181 LEU A C 1
ATOM 1441 O O . LEU A 1 181 ? -9.359 -1.228 -24.562 1 98.31 181 LEU A O 1
ATOM 1445 N N . LYS A 1 182 ? -10.328 -1.806 -22.672 1 98.12 182 LYS A N 1
ATOM 1446 C CA . LYS A 1 182 ? -10.695 -0.441 -22.297 1 98.12 182 LYS A CA 1
ATOM 1447 C C . LYS A 1 182 ? -9.641 0.173 -21.375 1 98.12 182 LYS A C 1
ATOM 1449 O O . LYS A 1 182 ? -9.18 1.289 -21.609 1 98.12 182 LYS A O 1
ATOM 1454 N N . SER A 1 183 ? -9.258 -0.483 -20.312 1 98.19 183 SER A N 1
ATOM 1455 C CA . SER A 1 183 ? -8.188 -0.093 -19.406 1 98.19 183 SER A CA 1
ATOM 1456 C C . SER A 1 183 ? -7.43 -1.312 -18.875 1 98.19 183 SER A C 1
ATOM 1458 O O . SER A 1 183 ? -8.031 -2.354 -18.609 1 98.19 183 SER A O 1
ATOM 1460 N N . PRO A 1 184 ? -6.141 -1.259 -18.781 1 98.69 184 PRO A N 1
ATOM 1461 C CA . PRO A 1 184 ? -5.344 -2.395 -18.297 1 98.69 184 PRO A CA 1
ATOM 1462 C C . PRO A 1 184 ? -5.488 -2.625 -16.797 1 98.69 184 PRO A C 1
ATOM 1464 O O . PRO A 1 184 ? -6.125 -1.825 -16.109 1 98.69 184 PRO A O 1
ATOM 1467 N N . ALA A 1 185 ? -4.984 -3.717 -16.328 1 98.81 185 ALA A N 1
ATOM 1468 C CA . ALA A 1 185 ? -4.883 -3.971 -14.891 1 98.81 185 ALA A CA 1
ATOM 1469 C C . ALA A 1 185 ? -3.719 -3.201 -14.273 1 98.81 185 ALA A C 1
ATOM 1471 O O . ALA A 1 185 ? -2.729 -2.914 -14.953 1 98.81 185 ALA A O 1
ATOM 1472 N N . TYR A 1 186 ? -3.842 -2.844 -13.023 1 98.69 186 TYR A N 1
ATOM 1473 C CA . TYR A 1 186 ? -2.779 -2.225 -12.242 1 98.69 186 TYR A CA 1
ATOM 1474 C C . TYR A 1 186 ? -2.584 -2.949 -10.914 1 98.69 186 TYR A C 1
ATOM 1476 O O . TYR A 1 186 ? -3.545 -3.447 -10.328 1 98.69 186 TYR A O 1
ATOM 1484 N N . VAL A 1 187 ? -1.331 -2.963 -10.469 1 98.81 187 VAL A N 1
ATOM 1485 C CA . VAL A 1 187 ? -1.076 -3.701 -9.234 1 98.81 187 VAL A CA 1
ATOM 1486 C C . VAL A 1 187 ? -0.059 -2.947 -8.383 1 98.81 187 VAL A C 1
ATOM 1488 O O . VAL A 1 187 ? 0.93 -2.424 -8.898 1 98.81 187 VAL A O 1
ATOM 1491 N N . THR A 1 188 ? -0.353 -2.768 -7.105 1 98.88 188 THR A N 1
ATOM 1492 C CA . THR A 1 188 ? 0.592 -2.416 -6.051 1 98.88 188 THR A CA 1
ATOM 1493 C C . THR A 1 188 ? 0.854 -3.611 -5.141 1 98.88 188 THR A C 1
ATOM 1495 O O . THR A 1 188 ? -0.076 -4.336 -4.773 1 98.88 188 THR A O 1
ATOM 1498 N N . VAL A 1 189 ? 2.166 -3.869 -4.824 1 98.94 189 VAL A N 1
ATOM 1499 C CA . VAL A 1 189 ? 2.492 -4.98 -3.939 1 98.94 189 VAL A CA 1
ATOM 1500 C C . VAL A 1 189 ? 3.402 -4.496 -2.812 1 98.94 189 VAL A C 1
ATOM 1502 O O . VAL A 1 189 ? 4.395 -3.807 -3.061 1 98.94 189 VAL A O 1
ATOM 1505 N N . LEU A 1 190 ? 3.002 -4.797 -1.625 1 98.81 190 LEU A N 1
ATOM 1506 C CA . LEU A 1 190 ? 3.916 -4.766 -0.488 1 98.81 190 LEU A CA 1
ATOM 1507 C C . LEU A 1 190 ? 4.414 -6.168 -0.154 1 98.81 190 LEU A C 1
ATOM 1509 O O . LEU A 1 190 ? 3.623 -7.109 -0.064 1 98.81 190 LEU A O 1
ATOM 1513 N N . HIS A 1 191 ? 5.703 -6.254 -0.057 1 98.81 191 HIS A N 1
ATOM 1514 C CA . HIS A 1 191 ? 6.359 -7.465 0.422 1 98.81 191 HIS A CA 1
ATOM 1515 C C . HIS A 1 191 ? 7.004 -7.242 1.785 1 98.81 191 HIS A C 1
ATOM 1517 O O . HIS A 1 191 ? 7.977 -6.492 1.901 1 98.81 191 HIS A O 1
ATOM 1523 N N . ASN A 1 192 ? 6.379 -7.879 2.801 1 98.31 192 ASN A N 1
ATOM 1524 C CA . ASN A 1 192 ? 6.824 -7.676 4.176 1 98.31 192 ASN A CA 1
ATOM 1525 C C . ASN A 1 192 ? 6.824 -6.195 4.551 1 98.31 192 ASN A C 1
ATOM 1527 O O . ASN A 1 192 ? 7.762 -5.711 5.191 1 98.31 192 ASN A O 1
ATOM 1531 N N . GLY A 1 193 ? 5.832 -5.496 4.078 1 97.25 193 GLY A N 1
ATOM 1532 C CA . GLY A 1 193 ? 5.609 -4.105 4.453 1 97.25 193 GLY A CA 1
ATOM 1533 C C . GLY A 1 193 ? 6.371 -3.127 3.578 1 97.25 193 GLY A C 1
ATOM 1534 O O . GLY A 1 193 ? 6.23 -1.912 3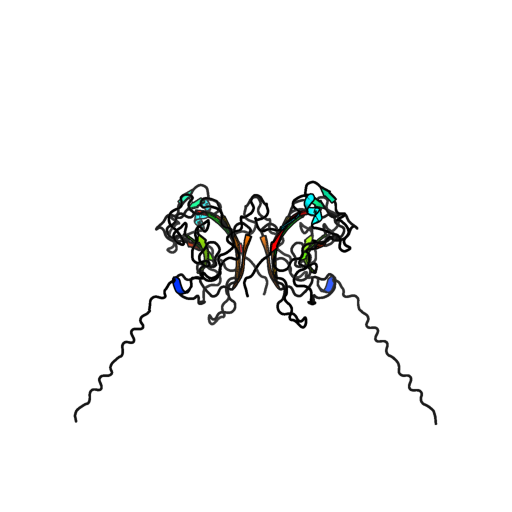.734 1 97.25 193 GLY A O 1
ATOM 1535 N N . ILE A 1 194 ? 7.102 -3.662 2.645 1 98.56 194 ILE A N 1
ATOM 1536 C CA . ILE A 1 194 ? 7.926 -2.826 1.78 1 98.56 194 ILE A CA 1
ATOM 1537 C C . ILE A 1 194 ? 7.293 -2.732 0.395 1 98.56 194 ILE A C 1
ATOM 1539 O O . ILE A 1 194 ? 6.926 -3.75 -0.198 1 98.56 194 ILE A O 1
ATOM 1543 N N . LEU A 1 195 ? 7.156 -1.466 -0.077 1 98.75 195 LEU A N 1
ATOM 1544 C CA . LEU A 1 195 ? 6.621 -1.267 -1.419 1 98.75 195 LEU A CA 1
ATOM 1545 C C . LEU A 1 195 ? 7.562 -1.839 -2.473 1 98.75 195 LEU A C 1
ATOM 1547 O O . LEU A 1 195 ? 8.719 -1.412 -2.576 1 98.75 195 LEU A O 1
ATOM 1551 N N . VAL A 1 196 ? 7.023 -2.807 -3.32 1 98.81 196 VAL A N 1
ATOM 1552 C CA . VAL A 1 196 ? 7.918 -3.455 -4.273 1 98.81 196 VAL A CA 1
ATOM 1553 C C . VAL A 1 196 ? 7.336 -3.357 -5.68 1 98.81 196 VAL A C 1
ATOM 1555 O O . VAL A 1 196 ? 8.047 -3.57 -6.668 1 98.81 196 VAL A O 1
ATOM 1558 N N . GLN A 1 197 ? 6.105 -3.238 -5.836 1 98.69 197 GLN A N 1
ATOM 1559 C CA . GLN A 1 197 ? 5.41 -2.816 -7.047 1 98.69 197 GLN A CA 1
ATOM 1560 C C . GLN A 1 197 ? 4.523 -1.604 -6.777 1 98.69 197 GLN A C 1
ATOM 1562 O O . GLN A 1 197 ? 3.686 -1.629 -5.875 1 98.69 197 GLN A O 1
ATOM 1567 N N . ASN A 1 198 ? 4.703 -0.572 -7.496 1 98.56 198 ASN A N 1
ATOM 1568 C CA . ASN A 1 198 ? 3.953 0.655 -7.246 1 98.56 198 ASN A CA 1
ATOM 1569 C C . ASN A 1 198 ? 2.994 0.966 -8.391 1 98.56 198 ASN A C 1
ATOM 1571 O O . ASN A 1 198 ? 3.336 1.719 -9.305 1 98.56 198 ASN A O 1
ATOM 1575 N N . HIS A 1 199 ? 1.799 0.451 -8.305 1 98.38 199 HIS A N 1
ATOM 1576 C CA . HIS A 1 199 ? 0.737 0.703 -9.273 1 98.38 199 HIS A CA 1
ATOM 1577 C C . HIS A 1 199 ? 1.23 0.487 -10.695 1 98.38 199 HIS A C 1
ATOM 1579 O O . HIS A 1 199 ? 1.013 1.332 -11.57 1 98.38 199 HIS A O 1
ATOM 1585 N N . VAL A 1 200 ? 1.821 -0.649 -10.938 1 98.44 200 VAL A N 1
ATOM 1586 C CA . VAL A 1 200 ? 2.367 -0.921 -12.266 1 98.44 200 VAL A CA 1
ATOM 1587 C C . VAL A 1 200 ? 1.258 -1.411 -13.195 1 98.44 200 VAL A C 1
ATOM 1589 O O . VAL A 1 200 ? 0.354 -2.131 -12.758 1 98.44 200 VAL A O 1
ATOM 1592 N N . GLU A 1 201 ? 1.378 -1.008 -14.391 1 98.38 201 GLU A N 1
ATOM 1593 C CA . GLU A 1 201 ? 0.454 -1.457 -15.43 1 98.38 201 GLU A CA 1
ATOM 1594 C C . GLU A 1 201 ? 0.786 -2.875 -15.891 1 98.38 201 GLU A C 1
ATOM 1596 O O . GLU A 1 201 ? 1.941 -3.182 -16.188 1 98.38 201 GLU A O 1
ATOM 1601 N N . LEU A 1 202 ? -0.191 -3.721 -15.906 1 98.75 202 LEU A N 1
ATOM 1602 C CA . LEU A 1 202 ? 0.018 -5.051 -16.469 1 98.75 202 LEU A CA 1
ATOM 1603 C C . LEU A 1 202 ? -0.238 -5.059 -17.969 1 98.75 202 LEU A C 1
ATOM 1605 O O . LEU A 1 202 ? -1.171 -4.41 -18.453 1 98.75 202 LEU A O 1
ATOM 1609 N N . LEU A 1 203 ? 0.514 -5.82 -18.672 1 98.19 203 LEU A N 1
ATOM 1610 C CA . 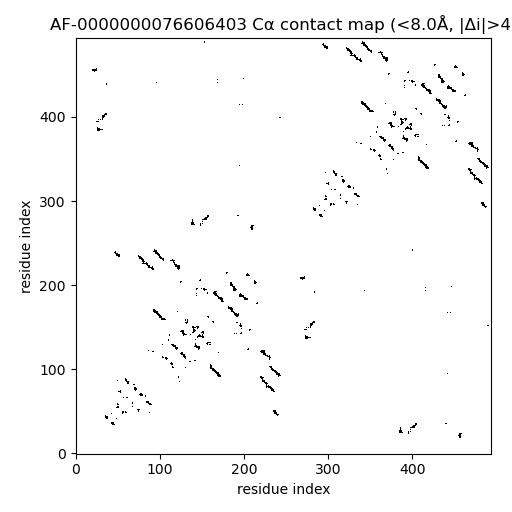LEU A 1 203 ? 0.468 -5.848 -20.125 1 98.19 203 LEU A CA 1
ATOM 1611 C C . LEU A 1 203 ? -0.467 -6.949 -20.625 1 98.19 203 LEU A C 1
ATOM 1613 O O . LEU A 1 203 ? -0.71 -7.07 -21.828 1 98.19 203 LEU A O 1
ATOM 1617 N N . GLY A 1 204 ? -1.003 -7.672 -19.766 1 98.31 204 GLY A N 1
ATOM 1618 C CA . GLY A 1 204 ? -1.84 -8.844 -19.953 1 98.31 204 GLY A CA 1
ATOM 1619 C C . GLY A 1 204 ? -1.634 -9.906 -18.891 1 98.31 204 GLY A C 1
ATOM 1620 O O . GLY A 1 204 ? -0.976 -9.656 -17.875 1 98.31 204 GLY A O 1
ATOM 1621 N N . PRO A 1 205 ? -2.23 -11.109 -19.109 1 97.75 205 PRO A N 1
ATOM 1622 C CA . PRO A 1 205 ? -1.955 -12.211 -18.172 1 97.75 205 PRO A CA 1
ATOM 1623 C C . PRO A 1 205 ? -0.475 -12.578 -18.125 1 97.75 205 PRO A C 1
ATOM 1625 O O . PRO A 1 205 ? 0.255 -12.352 -19.094 1 97.75 205 PRO A O 1
ATOM 1628 N N . THR A 1 206 ? -0.017 -13.055 -17 1 96.31 206 THR A N 1
ATOM 1629 C CA . THR A 1 206 ? 1.362 -13.516 -16.922 1 96.31 206 THR A CA 1
ATOM 1630 C C . THR A 1 206 ? 1.525 -14.852 -17.641 1 96.31 206 THR A C 1
ATOM 1632 O O . THR A 1 206 ? 0.643 -15.711 -17.578 1 96.31 206 THR A O 1
ATOM 1635 N N . ARG A 1 207 ? 2.699 -14.93 -18.328 1 94.56 207 ARG A N 1
ATOM 1636 C CA . ARG A 1 207 ? 2.973 -16.109 -19.141 1 94.56 207 ARG A CA 1
ATOM 1637 C C . ARG A 1 207 ? 4.398 -16.609 -18.922 1 94.56 207 ARG A C 1
ATOM 1639 O O . ARG A 1 207 ? 5.328 -15.805 -18.812 1 94.56 207 ARG A O 1
ATOM 1646 N N . TYR A 1 208 ? 4.469 -17.969 -18.953 1 94.06 208 TYR A N 1
ATOM 1647 C CA . TYR A 1 208 ? 5.793 -18.578 -18.891 1 94.06 208 TYR A CA 1
ATOM 1648 C C . TYR A 1 208 ? 6.531 -18.422 -20.219 1 94.06 208 TYR A C 1
ATOM 1650 O O . TYR A 1 208 ? 7.719 -18.094 -20.234 1 94.06 208 TYR A O 1
ATOM 1658 N N . ILE A 1 209 ? 5.805 -18.594 -21.219 1 93.88 209 ILE A N 1
ATOM 1659 C CA . ILE A 1 209 ? 6.352 -18.469 -22.562 1 93.88 209 ILE A CA 1
ATOM 1660 C C . ILE A 1 209 ? 5.562 -17.422 -23.344 1 93.88 209 ILE A C 1
ATOM 1662 O O . ILE A 1 209 ? 4.332 -17.422 -23.344 1 93.88 209 ILE A O 1
ATOM 1666 N N . GLY A 1 210 ? 6.336 -16.5 -23.984 1 92.56 210 GLY A N 1
ATOM 1667 C CA . GLY A 1 210 ? 5.707 -15.531 -24.859 1 92.56 210 GLY A CA 1
ATOM 1668 C C . GLY A 1 210 ? 5.344 -14.234 -24.156 1 92.56 210 GLY A C 1
ATOM 1669 O O . GLY A 1 210 ? 5.402 -14.156 -22.922 1 92.56 210 GLY A O 1
ATOM 1670 N N . PHE A 1 211 ? 4.973 -13.25 -24.969 1 94.69 211 PHE A N 1
ATOM 1671 C CA . PHE A 1 211 ? 4.609 -11.938 -24.453 1 94.69 211 PHE A CA 1
ATOM 1672 C C . PHE A 1 211 ? 3.146 -11.906 -24.031 1 94.69 211 PHE A C 1
ATOM 1674 O O . PHE A 1 211 ? 2.311 -12.602 -24.609 1 94.69 211 PHE A O 1
ATOM 1681 N N . PRO A 1 212 ? 2.842 -11.094 -23.047 1 96.5 212 PRO A N 1
ATOM 1682 C CA . PRO A 1 212 ? 1.451 -10.992 -22.594 1 96.5 212 PRO A CA 1
ATOM 1683 C C . PRO A 1 212 ? 0.55 -10.305 -23.625 1 96.5 212 PRO A C 1
ATOM 1685 O O . PRO A 1 212 ? 0.998 -9.414 -24.344 1 96.5 212 PRO A O 1
ATOM 1688 N N . GLU A 1 213 ? -0.635 -10.805 -23.672 1 96.25 213 GLU A N 1
ATOM 1689 C CA . GLU A 1 213 ? -1.701 -10.195 -24.469 1 96.25 213 GLU A CA 1
ATOM 1690 C C . GLU A 1 213 ? -3.055 -10.344 -23.781 1 96.25 213 GLU A C 1
ATOM 1692 O O . GLU A 1 213 ? -3.445 -11.453 -23.406 1 96.25 213 GLU A O 1
ATOM 1697 N N . TYR A 1 214 ? -3.729 -9.234 -23.719 1 98.19 214 TYR A N 1
ATOM 1698 C CA . TYR A 1 214 ? -5.031 -9.289 -23.047 1 98.19 214 TYR A CA 1
ATOM 1699 C C . TYR A 1 214 ? -6.023 -10.094 -23.875 1 98.19 214 TYR A C 1
ATOM 1701 O O . TYR A 1 214 ? -6.055 -9.984 -25.109 1 98.19 214 TYR A O 1
ATOM 1709 N N . GLU A 1 215 ? -6.723 -10.875 -23.188 1 96.69 215 GLU A N 1
ATOM 1710 C CA . GLU A 1 215 ? -7.922 -11.547 -23.672 1 96.69 215 GLU A CA 1
ATOM 1711 C C . GLU A 1 215 ? -9.125 -11.258 -22.781 1 96.69 215 GLU A C 1
ATOM 1713 O O . GLU A 1 215 ? -9.008 -11.25 -21.562 1 96.69 215 GLU A O 1
ATOM 1718 N N . VAL A 1 216 ? -10.242 -11.039 -23.484 1 97.94 216 VAL A N 1
ATOM 1719 C CA . VAL A 1 216 ? -11.445 -10.695 -22.719 1 97.94 216 VAL A CA 1
ATOM 1720 C C . VAL A 1 216 ? -11.781 -11.812 -21.75 1 97.94 216 VAL A C 1
ATOM 1722 O O . VAL A 1 216 ? -11.625 -12.992 -22.062 1 97.94 216 VAL A O 1
ATOM 1725 N N . HIS A 1 217 ? -12.219 -11.469 -20.578 1 98.19 217 HIS A N 1
ATOM 1726 C CA . HIS A 1 217 ? -12.695 -12.398 -19.562 1 98.19 217 HIS A CA 1
ATOM 1727 C C . HIS A 1 217 ? -13.695 -11.719 -18.625 1 98.19 217 HIS A C 1
ATOM 1729 O O . HIS A 1 217 ? -13.93 -10.516 -18.734 1 98.19 217 HIS A O 1
ATOM 1735 N N . ASP A 1 218 ? -14.273 -12.516 -17.719 1 98 218 ASP A N 1
ATOM 1736 C CA . ASP A 1 218 ? -15.266 -11.984 -16.797 1 98 218 ASP A CA 1
ATOM 1737 C C . ASP A 1 218 ? -14.648 -10.938 -15.867 1 98 218 ASP A C 1
ATOM 1739 O O . ASP A 1 218 ? -13.445 -10.961 -15.617 1 98 218 ASP A O 1
ATOM 1743 N N . GLU A 1 219 ? -15.469 -10.047 -15.375 1 97.19 219 GLU A N 1
ATOM 1744 C CA . GLU A 1 219 ? -15.023 -8.945 -14.539 1 97.19 219 GLU A CA 1
ATOM 1745 C C . GLU A 1 219 ? -14.516 -9.445 -13.188 1 97.19 219 GLU A C 1
ATOM 1747 O O . GLU A 1 219 ? -13.742 -8.758 -12.516 1 97.19 219 GLU A O 1
ATOM 1752 N N . LYS A 1 220 ? -15.078 -10.516 -12.734 1 98.62 220 LYS A N 1
ATOM 1753 C CA . LYS A 1 220 ? -14.633 -11.172 -11.516 1 98.62 220 LYS A CA 1
ATOM 1754 C C . LYS A 1 220 ? -14.25 -12.625 -11.781 1 98.62 220 LYS A C 1
ATOM 1756 O O . LYS A 1 220 ? -14.953 -13.344 -12.5 1 98.62 220 LYS A O 1
ATOM 1761 N N . MET A 1 221 ? -13.141 -13.016 -11.281 1 98.81 221 MET A N 1
ATOM 1762 C CA . MET A 1 221 ? -12.609 -14.367 -11.43 1 98.81 221 MET A CA 1
ATOM 1763 C C . MET A 1 221 ? -11.914 -14.828 -10.148 1 98.81 221 MET A C 1
ATOM 1765 O O . MET A 1 221 ? -11.664 -14.016 -9.258 1 98.81 221 MET A O 1
ATOM 1769 N N . PRO A 1 222 ? -11.602 -16.094 -9.961 1 98.88 222 PRO A N 1
ATOM 1770 C CA . PRO A 1 222 ? -11.039 -16.594 -8.703 1 98.88 222 PRO A CA 1
ATOM 1771 C C . PRO A 1 222 ? -9.602 -16.141 -8.477 1 98.88 222 PRO A C 1
ATOM 1773 O O . PRO A 1 222 ? -8.914 -15.758 -9.43 1 98.88 222 PRO A O 1
ATOM 1776 N N . ILE A 1 223 ? -9.227 -16.141 -7.238 1 98.94 223 ILE A N 1
ATOM 1777 C CA . ILE A 1 223 ? -7.816 -16.125 -6.875 1 98.94 223 ILE A CA 1
ATOM 1778 C C . ILE A 1 223 ? -7.262 -17.547 -6.957 1 98.94 223 ILE A C 1
ATOM 1780 O O . ILE A 1 223 ? -7.914 -18.5 -6.531 1 98.94 223 ILE A O 1
ATOM 1784 N N . ARG A 1 224 ? -6.098 -17.703 -7.543 1 98.94 224 ARG A N 1
ATOM 1785 C CA . ARG A 1 224 ? -5.469 -19.016 -7.656 1 98.94 224 ARG A CA 1
ATOM 1786 C C . ARG A 1 224 ? -4.148 -19.062 -6.895 1 98.94 224 ARG A C 1
ATOM 1788 O O . ARG A 1 224 ? -3.355 -18.125 -6.965 1 98.94 224 ARG A O 1
ATOM 1795 N N . LEU A 1 225 ? -3.967 -20.094 -6.078 1 98.94 225 LEU A N 1
ATOM 1796 C CA . LEU A 1 225 ? -2.666 -20.422 -5.508 1 98.94 225 LEU A CA 1
ATOM 1797 C C . LEU A 1 225 ? -2.014 -21.578 -6.266 1 98.94 225 LEU A C 1
ATOM 1799 O O . LEU A 1 225 ? -2.646 -22.609 -6.504 1 98.94 225 LEU A O 1
ATOM 1803 N N . GLN A 1 226 ? -0.781 -21.391 -6.598 1 98.88 226 GLN A N 1
ATOM 1804 C CA . GLN A 1 226 ? -0.121 -22.297 -7.539 1 98.88 226 GLN A CA 1
ATOM 1805 C C . GLN A 1 226 ? 0.583 -23.438 -6.812 1 98.88 226 GLN A C 1
ATOM 1807 O O . GLN A 1 226 ? 1.221 -23.219 -5.781 1 98.88 226 GLN A O 1
ATOM 1812 N N . ASN A 1 227 ? 0.404 -24.594 -7.285 1 98.62 227 ASN A N 1
ATOM 1813 C CA . ASN A 1 227 ? 1.262 -25.75 -7.027 1 98.62 227 ASN A CA 1
ATOM 1814 C C . ASN A 1 227 ? 2.311 -25.922 -8.117 1 98.62 227 ASN A C 1
ATOM 1816 O O . ASN A 1 227 ? 1.995 -26.375 -9.227 1 98.62 227 ASN A O 1
ATOM 1820 N N . HIS A 1 228 ? 3.502 -25.547 -7.785 1 97.56 228 HIS A N 1
ATOM 1821 C CA . HIS A 1 228 ? 4.59 -25.672 -8.75 1 97.56 228 HIS A CA 1
ATOM 1822 C C . HIS A 1 228 ? 5.551 -26.797 -8.352 1 97.56 228 HIS A C 1
ATOM 1824 O O . HIS A 1 228 ? 6.73 -26.75 -8.695 1 97.56 228 HIS A O 1
ATOM 1830 N N . GLY A 1 229 ? 5.094 -27.641 -7.449 1 96.94 229 GLY A N 1
ATOM 1831 C CA . GLY A 1 229 ? 5.863 -28.828 -7.086 1 96.94 229 GLY A CA 1
ATOM 1832 C C . GLY A 1 229 ? 6.641 -28.656 -5.793 1 96.94 229 GLY A C 1
ATOM 1833 O O . GLY A 1 229 ? 7.219 -29.609 -5.277 1 96.94 229 GLY A O 1
ATOM 1834 N N . ASP A 1 230 ? 6.742 -27.438 -5.254 1 97.69 230 ASP A N 1
ATOM 1835 C CA . ASP A 1 230 ? 7.418 -27.172 -3.992 1 97.69 230 ASP A CA 1
ATOM 1836 C C . ASP A 1 230 ? 6.414 -27.031 -2.85 1 97.69 230 ASP A C 1
ATOM 1838 O O . ASP A 1 230 ? 5.285 -26.578 -3.059 1 97.69 230 ASP A O 1
ATOM 1842 N N . SER A 1 231 ? 6.82 -27.328 -1.658 1 98.19 231 SER A N 1
ATOM 1843 C CA . SER A 1 231 ? 5.922 -27.344 -0.507 1 98.19 231 SER A CA 1
ATOM 1844 C C . SER A 1 231 ? 5.828 -25.969 0.134 1 98.19 231 SER A C 1
ATOM 1846 O O . SER A 1 231 ? 6.133 -25.797 1.317 1 98.19 231 SER A O 1
ATOM 1848 N N . VAL A 1 232 ? 5.359 -25.047 -0.582 1 98.81 232 VAL A N 1
ATOM 1849 C CA . VAL A 1 232 ? 5.094 -23.703 -0.083 1 98.81 232 VAL A CA 1
ATOM 1850 C C . VAL A 1 232 ? 3.846 -23.719 0.795 1 98.81 232 VAL A C 1
ATOM 1852 O O . VAL A 1 232 ? 2.885 -24.438 0.512 1 98.81 232 VAL A O 1
ATOM 1855 N N . SER A 1 233 ? 3.867 -22.906 1.85 1 98.88 233 SER A N 1
ATOM 1856 C CA . SER A 1 233 ? 2.746 -22.844 2.783 1 98.88 233 SER A CA 1
ATOM 1857 C C . SER A 1 233 ? 2.082 -21.469 2.762 1 98.88 233 SER A C 1
ATOM 1859 O O . SER A 1 233 ? 2.746 -20.453 2.531 1 98.88 233 SER A O 1
ATOM 1861 N N . PHE A 1 234 ? 0.765 -21.469 3.004 1 98.88 234 PHE A N 1
ATOM 1862 C CA . PHE A 1 234 ? -0.037 -20.25 3.061 1 98.88 234 PHE A CA 1
ATOM 1863 C C . PHE A 1 234 ? -0.853 -20.203 4.348 1 98.88 234 PHE A C 1
ATOM 1865 O O . PHE A 1 234 ? -1.281 -21.234 4.859 1 98.88 234 PHE A O 1
ATOM 1872 N N . ARG A 1 235 ? -1.083 -19.031 4.855 1 98.5 235 ARG A N 1
ATOM 1873 C CA . ARG A 1 235 ? -2.018 -18.781 5.949 1 98.5 235 ARG A CA 1
ATOM 1874 C C . ARG A 1 235 ? -2.533 -17.344 5.91 1 98.5 235 ARG A C 1
ATOM 1876 O O . ARG A 1 235 ? -2.018 -16.516 5.16 1 98.5 235 ARG A O 1
ATOM 1883 N N . ASN A 1 236 ? -3.59 -17.125 6.664 1 98.12 236 ASN A N 1
ATOM 1884 C CA . ASN A 1 236 ? -4.109 -15.773 6.859 1 98.12 236 ASN A CA 1
ATOM 1885 C C . ASN A 1 236 ? -4.32 -15.047 5.531 1 98.12 236 ASN A C 1
ATOM 1887 O O . ASN A 1 236 ? -3.652 -14.055 5.246 1 98.12 236 ASN A O 1
ATOM 1891 N N . ILE A 1 237 ? -5.258 -15.578 4.754 1 98.81 237 ILE A N 1
ATOM 1892 C CA . ILE A 1 237 ? -5.617 -14.953 3.482 1 98.81 237 ILE A CA 1
ATOM 1893 C C . ILE A 1 237 ? -6.984 -14.289 3.604 1 98.81 237 ILE A C 1
ATOM 1895 O O . ILE A 1 237 ? -7.977 -14.938 3.943 1 98.81 237 ILE A O 1
ATOM 1899 N N . TRP A 1 238 ? -7 -13.008 3.314 1 98.75 238 TRP A N 1
ATOM 1900 C CA . TRP A 1 238 ? -8.281 -12.305 3.291 1 98.75 238 TRP A CA 1
ATOM 1901 C C . TRP A 1 238 ? -8.32 -11.273 2.168 1 98.75 238 TRP A C 1
ATOM 1903 O O . TRP A 1 238 ? -7.273 -10.859 1.667 1 98.75 238 TRP A O 1
ATOM 1913 N N . VAL A 1 239 ? -9.516 -10.945 1.751 1 98.81 239 VAL A N 1
ATOM 1914 C CA . VAL A 1 239 ? -9.742 -10.07 0.603 1 98.81 239 VAL A CA 1
ATOM 1915 C C . VAL A 1 239 ? -10.758 -8.992 0.964 1 98.81 239 VAL A C 1
ATOM 1917 O O . VAL A 1 239 ? -11.781 -9.281 1.588 1 98.81 239 VAL A O 1
ATOM 1920 N N . ARG A 1 240 ? -10.422 -7.793 0.676 1 98.69 240 ARG A N 1
ATOM 1921 C CA . ARG A 1 240 ? -11.391 -6.699 0.65 1 98.69 240 ARG A CA 1
ATOM 1922 C C . ARG A 1 240 ? -11.68 -6.262 -0.781 1 98.69 240 ARG A C 1
ATOM 1924 O O . ARG A 1 240 ? -10.766 -5.949 -1.541 1 98.69 240 ARG A O 1
ATOM 1931 N N . GLU A 1 241 ? -12.93 -6.258 -1.141 1 98.25 241 GLU A N 1
ATOM 1932 C CA . GLU A 1 241 ? -13.281 -5.691 -2.439 1 98.25 241 GLU A CA 1
ATOM 1933 C C . GLU A 1 241 ? -13.25 -4.168 -2.402 1 98.25 241 GLU A C 1
ATOM 1935 O O . GLU A 1 241 ? -13.656 -3.557 -1.413 1 98.25 241 GLU A O 1
ATOM 1940 N N . ILE A 1 242 ? -12.672 -3.613 -3.443 1 95.75 242 ILE A N 1
ATOM 1941 C CA . ILE A 1 242 ? -12.492 -2.168 -3.531 1 95.75 242 ILE A CA 1
ATOM 1942 C C . ILE A 1 242 ? -13.57 -1.572 -4.438 1 95.75 242 ILE A C 1
ATOM 1944 O O . ILE A 1 242 ? -13.773 -2.049 -5.559 1 95.75 242 ILE A O 1
ATOM 1948 N N . ASP A 1 243 ? -14.227 -0.642 -3.916 1 90 243 ASP A N 1
ATOM 1949 C CA . ASP A 1 243 ? -15.102 0.193 -4.73 1 90 243 ASP A CA 1
ATOM 1950 C C . ASP A 1 243 ? -14.438 1.531 -5.055 1 90 243 ASP A C 1
ATOM 1952 O O . ASP A 1 243 ? -14.25 2.365 -4.168 1 90 243 ASP A O 1
ATOM 1956 N N . LEU A 1 244 ? -14.039 1.779 -6.293 1 82.38 244 LEU A N 1
ATOM 1957 C CA . LEU A 1 244 ? -13.297 2.977 -6.672 1 82.38 244 LEU A CA 1
ATOM 1958 C C . LEU A 1 244 ? -14.234 4.164 -6.859 1 82.38 244 LEU A C 1
ATOM 1960 O O . LEU A 1 244 ? -13.797 5.312 -6.883 1 82.38 244 LEU A O 1
ATOM 1964 N N . PHE A 1 245 ? -15.469 4.016 -6.73 1 73.5 245 PHE A N 1
ATOM 1965 C CA . PHE A 1 245 ? -16.516 5.027 -6.852 1 73.5 245 PHE A CA 1
ATOM 1966 C C . PHE A 1 245 ? -16.281 5.914 -8.062 1 73.5 245 PHE A C 1
ATOM 1968 O O . PHE A 1 245 ? -16.547 7.117 -8.023 1 73.5 245 PHE A O 1
ATOM 1975 N N . ASN A 1 246 ? -15.438 5.477 -9.078 1 57.38 246 ASN A N 1
ATOM 1976 C CA . ASN A 1 246 ? -15.195 6.293 -10.258 1 57.38 246 ASN A CA 1
ATOM 1977 C C . ASN A 1 246 ? -16.422 6.359 -11.156 1 57.38 246 ASN A C 1
ATOM 1979 O O . ASN A 1 246 ? -16.375 6.941 -12.242 1 57.38 246 ASN A O 1
ATOM 1983 N N . ASP A 1 247 ? -17.641 5.797 -10.719 1 45.41 247 ASP A N 1
ATOM 1984 C CA . ASP A 1 247 ? -18.766 6.039 -11.625 1 45.41 247 ASP A CA 1
ATOM 1985 C C . ASP A 1 247 ? -19.297 7.457 -11.469 1 45.41 247 ASP A C 1
ATOM 1987 O O . ASP A 1 247 ? -19.281 8.016 -10.367 1 45.41 247 ASP A O 1
ATOM 1991 N N . MET B 1 1 ? -1.983 -31.797 -78.75 1 33.59 1 MET B N 1
ATOM 1992 C CA . MET B 1 1 ? -2.305 -30.828 -77.688 1 33.59 1 MET B CA 1
ATOM 1993 C C . MET B 1 1 ? -1.888 -31.359 -76.312 1 33.59 1 MET B C 1
ATOM 1995 O O . MET B 1 1 ? -2.418 -32.375 -75.875 1 33.59 1 MET B O 1
ATOM 1999 N N . ILE B 1 2 ? -0.586 -31.172 -75.938 1 42.34 2 ILE B N 1
ATOM 2000 C CA . ILE B 1 2 ? 0.125 -31.594 -74.75 1 42.34 2 ILE B CA 1
ATOM 2001 C C . ILE B 1 2 ? -0.485 -30.922 -73.5 1 42.34 2 ILE B C 1
ATOM 2003 O O . ILE B 1 2 ? -0.533 -29.688 -73.438 1 42.34 2 ILE B O 1
ATOM 2007 N N . LYS B 1 3 ? -1.5 -31.578 -72.875 1 41.06 3 LYS B N 1
ATOM 2008 C CA . LYS B 1 3 ? -2.113 -31.109 -71.625 1 41.06 3 LYS B CA 1
ATOM 2009 C C . LYS B 1 3 ? -1.06 -30.891 -70.562 1 41.06 3 LYS B C 1
ATOM 2011 O O . LYS B 1 3 ? -0.335 -31.812 -70.188 1 41.06 3 LYS B O 1
ATOM 2016 N N . LEU B 1 4 ? -0.509 -29.688 -70.5 1 38.53 4 LEU B N 1
ATOM 2017 C CA . LEU B 1 4 ? 0.399 -29.266 -69.438 1 38.53 4 LEU B CA 1
ATOM 2018 C C . LEU B 1 4 ? -0.301 -29.297 -68.062 1 38.53 4 LEU B C 1
ATOM 2020 O O . LEU B 1 4 ? -1.318 -28.625 -67.875 1 38.53 4 LEU B O 1
ATOM 2024 N N . PHE B 1 5 ? -0.261 -30.438 -67.375 1 38 5 PHE B N 1
ATOM 2025 C CA . PHE B 1 5 ? -0.741 -30.516 -66 1 38 5 PHE B CA 1
ATOM 2026 C C . PHE B 1 5 ? 0.054 -29.594 -65.062 1 38 5 PHE B C 1
ATOM 2028 O O . PHE B 1 5 ? 1.282 -29.672 -65.062 1 38 5 PHE B O 1
ATOM 2035 N N . MET B 1 6 ? -0.482 -28.422 -64.812 1 35.69 6 MET B N 1
ATOM 2036 C CA . MET B 1 6 ? 0.124 -27.516 -63.875 1 35.69 6 MET B CA 1
ATOM 2037 C C . MET B 1 6 ? 0.066 -28.094 -62.469 1 35.69 6 MET B C 1
ATOM 2039 O O . MET B 1 6 ? -1.006 -28.469 -62 1 35.69 6 MET B O 1
ATOM 2043 N N . VAL B 1 7 ? 1.107 -28.781 -62.031 1 37.5 7 VAL B N 1
ATOM 2044 C CA . VAL B 1 7 ? 1.222 -29.234 -60.625 1 37.5 7 VAL B CA 1
ATOM 2045 C C . VAL B 1 7 ? 1.233 -28.016 -59.719 1 37.5 7 VAL B C 1
ATOM 2047 O O . VAL B 1 7 ? 2.055 -27.109 -59.875 1 37.5 7 VAL B O 1
ATOM 2050 N N . LEU B 1 8 ? 0.067 -27.609 -59.25 1 36.12 8 LEU B N 1
ATOM 2051 C CA . LEU B 1 8 ? 0.028 -26.625 -58.156 1 36.12 8 LEU B CA 1
ATOM 2052 C C . LEU B 1 8 ? 0.772 -27.125 -56.938 1 36.12 8 LEU B C 1
ATOM 2054 O O . LEU B 1 8 ? 0.412 -28.172 -56.375 1 36.12 8 LEU B O 1
ATOM 2058 N N . GLY B 1 9 ? 2.057 -26.906 -56.812 1 31.5 9 GLY B N 1
ATOM 2059 C CA . GLY B 1 9 ? 2.801 -27.172 -55.594 1 31.5 9 GLY B CA 1
ATOM 2060 C C . GLY B 1 9 ? 2.207 -26.5 -54.375 1 31.5 9 GLY B C 1
ATOM 2061 O O . GLY B 1 9 ? 2.053 -25.281 -54.344 1 31.5 9 GLY B O 1
ATOM 2062 N N . PHE B 1 10 ? 1.353 -27.188 -53.656 1 34.72 10 PHE B N 1
ATOM 2063 C CA . PHE B 1 10 ? 0.955 -26.703 -52.344 1 34.72 10 PHE B CA 1
ATOM 2064 C C . PHE B 1 10 ? 2.17 -26.531 -51.438 1 34.72 10 PHE B C 1
ATOM 2066 O O . PHE B 1 10 ? 2.936 -27.469 -51.219 1 34.72 10 PHE B O 1
ATOM 2073 N N . SER B 1 11 ? 2.773 -25.391 -51.406 1 35.59 11 SER B N 1
ATOM 2074 C CA . SER B 1 11 ? 3.766 -25.094 -50.375 1 35.59 11 SER B CA 1
ATOM 2075 C C . SER B 1 11 ? 3.18 -25.266 -48.969 1 35.59 11 SER B C 1
ATOM 2077 O O . SER B 1 11 ? 2.188 -24.625 -48.625 1 35.59 11 SER B O 1
ATOM 2079 N N . LEU B 1 12 ? 3.279 -26.422 -48.406 1 35.28 12 LEU B N 1
ATOM 2080 C CA . LEU B 1 12 ? 3.068 -26.562 -46.969 1 35.28 12 LEU B CA 1
ATOM 2081 C C . LEU B 1 12 ? 3.889 -25.547 -46.188 1 35.28 12 LEU B C 1
ATOM 2083 O O . LEU B 1 12 ? 5.121 -25.562 -46.219 1 35.28 12 LEU B O 1
ATOM 2087 N N . ILE B 1 13 ? 3.398 -24.375 -46.062 1 34.38 13 ILE B N 1
ATOM 2088 C CA . ILE B 1 13 ? 4.004 -23.5 -45.062 1 34.38 13 ILE B CA 1
ATOM 2089 C C . ILE B 1 13 ? 4.051 -24.219 -43.719 1 34.38 13 ILE B C 1
ATOM 2091 O O . ILE B 1 13 ? 3.01 -24.516 -43.125 1 34.38 13 ILE B O 1
ATOM 2095 N N . LEU B 1 14 ? 4.973 -25.031 -43.5 1 32.72 14 LEU B N 1
ATOM 2096 C CA . LEU B 1 14 ? 5.258 -25.406 -42.094 1 32.72 14 LEU B CA 1
ATOM 2097 C C . LEU B 1 14 ? 5.355 -24.156 -41.219 1 32.72 14 LEU B C 1
ATOM 2099 O O . LEU B 1 14 ? 6.297 -23.375 -41.344 1 32.72 14 LEU B O 1
ATOM 2103 N N . THR B 1 15 ? 4.293 -23.578 -40.875 1 35.16 15 THR B N 1
ATOM 2104 C CA . THR B 1 15 ? 4.391 -22.688 -39.719 1 35.16 15 THR B CA 1
ATOM 2105 C C . THR B 1 15 ? 5.137 -23.375 -38.562 1 35.16 15 THR B C 1
ATOM 2107 O O . THR B 1 15 ? 4.625 -24.312 -37.969 1 35.16 15 THR B O 1
ATOM 2110 N N . VAL B 1 16 ? 6.363 -23.609 -38.719 1 37.31 16 VAL B N 1
ATOM 2111 C CA . VAL B 1 16 ? 7.117 -23.969 -37.531 1 37.31 16 VAL B CA 1
ATOM 2112 C C . VAL B 1 16 ? 6.645 -23.125 -36.344 1 37.31 16 VAL B C 1
ATOM 2114 O O . VAL B 1 16 ? 6.715 -21.891 -36.375 1 37.31 16 VAL B O 1
ATOM 2117 N N . VAL B 1 17 ? 5.641 -23.453 -35.688 1 41.22 17 VAL B N 1
ATOM 2118 C CA . VAL B 1 17 ? 5.434 -22.938 -34.312 1 41.22 17 VAL B CA 1
ATOM 2119 C C . VAL B 1 17 ? 6.738 -23.016 -33.531 1 41.22 17 VAL B C 1
ATOM 2121 O O . VAL B 1 17 ? 7.195 -24.109 -33.188 1 41.22 17 VAL B O 1
ATOM 2124 N N . TYR B 1 18 ? 7.848 -22.453 -33.969 1 44.97 18 TYR B N 1
ATOM 2125 C CA . TYR B 1 18 ? 9.023 -22.359 -33.094 1 44.97 18 TYR B CA 1
ATOM 2126 C C . TYR B 1 18 ? 8.617 -22.172 -31.641 1 44.97 18 TYR B C 1
ATOM 2128 O O . TYR B 1 18 ? 7.785 -21.328 -31.328 1 44.97 18 TYR B O 1
ATOM 2136 N N . GLY B 1 19 ? 8.492 -23.219 -31 1 51.97 19 GLY B N 1
ATOM 2137 C CA . GLY B 1 19 ? 8.266 -23.172 -29.562 1 51.97 19 GLY B CA 1
ATOM 2138 C C . GLY B 1 19 ? 8.938 -21.984 -28.891 1 51.97 19 GLY B C 1
ATOM 2139 O O . GLY B 1 19 ? 10.141 -21.766 -29.062 1 51.97 19 GLY B O 1
ATOM 2140 N N . GLN B 1 20 ? 8.281 -20.828 -28.578 1 74.19 20 GLN B N 1
ATOM 2141 C CA . GLN B 1 20 ? 8.82 -19.594 -28.016 1 74.19 20 GLN B CA 1
ATOM 2142 C C . GLN B 1 20 ? 9.68 -19.891 -26.781 1 74.19 20 GLN B C 1
ATOM 2144 O O . GLN B 1 20 ? 9.328 -20.734 -25.969 1 74.19 20 GLN B O 1
ATOM 2149 N N . ASP B 1 21 ? 10.938 -19.656 -26.875 1 90.19 21 ASP B N 1
ATOM 2150 C CA . ASP B 1 21 ? 11.945 -19.75 -25.828 1 90.19 21 ASP B CA 1
ATOM 2151 C C . ASP B 1 21 ? 11.523 -18.938 -24.594 1 90.19 21 ASP B C 1
ATOM 2153 O O . ASP B 1 21 ? 11.32 -17.719 -24.688 1 90.19 21 ASP B O 1
ATOM 2157 N N . PRO B 1 22 ? 11.258 -19.672 -23.453 1 92.94 22 PRO B N 1
ATOM 2158 C CA . PRO B 1 22 ? 10.867 -18.938 -22.25 1 92.94 22 PRO B CA 1
ATOM 2159 C C . PRO B 1 22 ? 11.859 -17.828 -21.891 1 92.94 22 PRO B C 1
ATOM 2161 O O . PRO B 1 22 ? 11.492 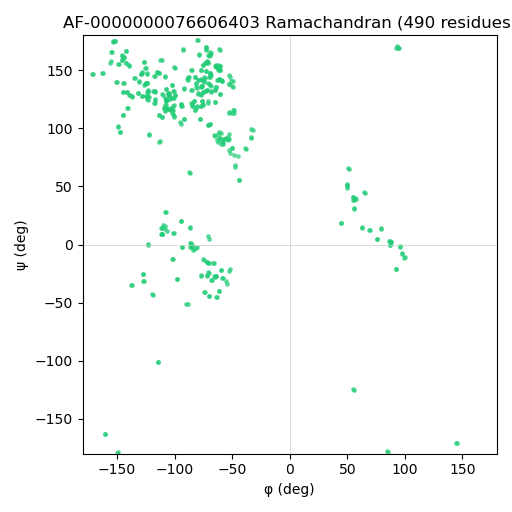-16.859 -21.219 1 92.94 22 PRO B O 1
ATOM 2164 N N . ARG B 1 23 ? 13.094 -17.953 -22.359 1 94.31 23 ARG B N 1
ATOM 2165 C CA . ARG B 1 23 ? 14.148 -17 -22.016 1 94.31 23 ARG B CA 1
ATOM 2166 C C . ARG B 1 23 ? 13.914 -15.648 -22.688 1 94.31 23 ARG B C 1
ATOM 2168 O O . ARG B 1 23 ? 14.469 -14.633 -22.266 1 94.31 23 ARG B O 1
ATOM 2175 N N . GLU B 1 24 ? 13.078 -15.672 -23.625 1 94 24 GLU B N 1
ATOM 2176 C CA . GLU B 1 24 ? 12.852 -14.461 -24.406 1 94 24 GLU B CA 1
ATOM 2177 C C . GLU B 1 24 ? 12.234 -13.359 -23.547 1 94 24 GLU B C 1
ATOM 2179 O O . GLU B 1 24 ? 12.414 -12.172 -23.828 1 94 24 GLU B O 1
ATOM 2184 N N . THR B 1 25 ? 11.5 -13.68 -22.484 1 96.12 25 THR B N 1
ATOM 2185 C CA . THR B 1 25 ? 10.797 -12.68 -21.688 1 96.12 25 THR B CA 1
ATOM 2186 C C . THR B 1 25 ? 11.414 -12.57 -20.297 1 96.12 25 THR B C 1
ATOM 2188 O O . THR B 1 25 ? 10.844 -11.93 -19.406 1 96.12 25 THR B O 1
ATOM 2191 N N . GLU B 1 26 ? 12.57 -13.227 -20.109 1 97.44 26 GLU B N 1
ATOM 2192 C CA . GLU B 1 26 ? 13.312 -13.055 -18.859 1 97.44 26 GLU B CA 1
ATOM 2193 C C . GLU B 1 26 ? 14.055 -11.719 -18.844 1 97.44 26 GLU B C 1
ATOM 2195 O O . GLU B 1 26 ? 14.602 -11.289 -19.875 1 97.44 26 GLU B O 1
ATOM 2200 N N . ASP B 1 27 ? 14.016 -11.023 -17.797 1 97.56 27 ASP B N 1
ATOM 2201 C CA . ASP B 1 27 ? 14.695 -9.734 -17.656 1 97.56 27 ASP B CA 1
ATOM 2202 C C . ASP B 1 27 ? 15.812 -9.812 -16.625 1 97.56 27 ASP B C 1
ATOM 2204 O O . ASP B 1 27 ? 15.562 -10.023 -15.438 1 97.56 27 ASP B O 1
ATOM 2208 N N . TRP B 1 28 ? 17.062 -9.719 -17.047 1 97.69 28 TRP B N 1
ATOM 2209 C CA . TRP B 1 28 ? 18.266 -9.805 -16.219 1 97.69 28 TRP B CA 1
ATOM 2210 C C . TRP B 1 28 ? 18.906 -8.43 -16.047 1 97.69 28 TRP B C 1
ATOM 2212 O O . TRP B 1 28 ? 20.047 -8.328 -15.594 1 97.69 28 TRP B O 1
ATOM 2222 N N . SER B 1 29 ? 18.188 -7.379 -16.438 1 96.12 29 SER B N 1
ATOM 2223 C CA . SER B 1 29 ? 18.797 -6.074 -16.641 1 96.12 29 SER B CA 1
ATOM 2224 C C . SER B 1 29 ? 19.062 -5.371 -15.32 1 96.12 29 SER B C 1
ATOM 2226 O O . SER B 1 29 ? 19.953 -4.508 -15.234 1 96.12 29 SER B O 1
ATOM 2228 N N . ARG B 1 30 ? 18.312 -5.66 -14.219 1 97.12 30 ARG B N 1
ATOM 2229 C CA . ARG B 1 30 ? 18.453 -4.938 -12.961 1 97.12 30 ARG B CA 1
ATOM 2230 C C . ARG B 1 30 ? 18.234 -5.863 -11.766 1 97.12 30 ARG B C 1
ATOM 2232 O O . ARG B 1 30 ? 17.109 -6.238 -11.469 1 97.12 30 ARG B O 1
ATOM 2239 N N . GLU B 1 31 ? 19.203 -6.098 -11.102 1 97.5 31 GLU B N 1
ATOM 2240 C CA . GLU B 1 31 ? 19.078 -6.84 -9.852 1 97.5 31 GLU B CA 1
ATOM 2241 C C . GLU B 1 31 ? 18.5 -5.957 -8.742 1 97.5 31 GLU B C 1
ATOM 2243 O O . GLU B 1 31 ? 19.078 -4.926 -8.398 1 97.5 31 GLU B O 1
ATOM 2248 N N . PRO B 1 32 ? 17.391 -6.316 -8.18 1 97.94 32 PRO B N 1
ATOM 2249 C CA . PRO B 1 32 ? 16.891 -5.496 -7.078 1 97.94 32 PRO B CA 1
ATOM 2250 C C . PRO B 1 32 ? 17.812 -5.492 -5.867 1 97.94 32 PRO B C 1
ATOM 2252 O O . PRO B 1 32 ? 18.344 -6.539 -5.48 1 97.94 32 PRO B O 1
ATOM 2255 N N . GLU B 1 33 ? 18.047 -4.297 -5.293 1 97.94 33 GLU B N 1
ATOM 2256 C CA . GLU B 1 33 ? 18.797 -4.227 -4.039 1 97.94 33 GLU B CA 1
ATOM 2257 C C . GLU B 1 33 ? 18.078 -4.977 -2.924 1 97.94 33 GLU B C 1
ATOM 2259 O O . GLU B 1 33 ? 16.844 -4.922 -2.824 1 97.94 33 GLU B O 1
ATOM 2264 N N . VAL B 1 34 ? 18.844 -5.629 -2.088 1 98.69 34 VAL B N 1
ATOM 2265 C CA . VAL B 1 34 ? 18.25 -6.34 -0.952 1 98.69 34 VAL B CA 1
ATOM 2266 C C . VAL B 1 34 ? 17.938 -5.348 0.166 1 98.69 34 VAL B C 1
ATOM 2268 O O . VAL B 1 34 ? 18.781 -4.527 0.534 1 98.69 34 VAL B O 1
ATOM 2271 N N . VAL B 1 35 ? 16.781 -5.383 0.656 1 98.69 35 VAL B N 1
ATOM 2272 C CA . VAL B 1 35 ? 16.344 -4.594 1.802 1 98.69 35 VAL B CA 1
ATOM 2273 C C . VAL B 1 35 ? 15.828 -5.52 2.904 1 98.69 35 VAL B C 1
ATOM 2275 O O . VAL B 1 35 ? 14.953 -6.352 2.666 1 98.69 35 VAL B O 1
ATOM 2278 N N . ILE B 1 36 ? 16.312 -5.402 4.078 1 98.5 36 ILE B N 1
ATOM 2279 C CA . ILE B 1 36 ? 15.867 -6.203 5.211 1 98.5 36 ILE B CA 1
ATOM 2280 C C . ILE B 1 36 ? 14.602 -5.586 5.812 1 98.5 36 ILE B C 1
ATOM 2282 O O . ILE B 1 36 ? 14.633 -4.457 6.305 1 98.5 36 ILE B O 1
ATOM 2286 N N . PRO B 1 37 ? 13.539 -6.332 5.734 1 98.25 37 PRO B N 1
ATOM 2287 C CA . PRO B 1 37 ? 12.312 -5.781 6.32 1 98.25 37 PRO B CA 1
ATOM 2288 C C . PRO B 1 37 ? 12.438 -5.535 7.824 1 98.25 37 PRO B C 1
ATOM 2290 O O . PRO B 1 37 ? 13.188 -6.238 8.508 1 98.25 37 PRO B O 1
ATOM 2293 N N . GLY B 1 38 ? 11.719 -4.559 8.289 1 95.31 38 GLY B N 1
ATOM 2294 C CA . GLY B 1 38 ? 11.664 -4.34 9.727 1 95.31 38 GLY B CA 1
ATOM 2295 C C . GLY B 1 38 ? 10.844 -5.387 10.453 1 95.31 38 GLY B C 1
ATOM 2296 O O . GLY B 1 38 ? 9.875 -5.914 9.914 1 95.31 38 GLY B O 1
ATOM 2297 N N . ARG B 1 39 ? 11.234 -5.648 11.672 1 87.69 39 ARG B N 1
ATOM 2298 C CA . ARG B 1 39 ? 10.438 -6.512 12.539 1 87.69 39 ARG B CA 1
ATOM 2299 C C . ARG B 1 39 ? 9.766 -5.699 13.641 1 87.69 39 ARG B C 1
ATOM 2301 O O . ARG B 1 39 ? 10.289 -4.672 14.07 1 87.69 39 ARG B O 1
ATOM 2308 N N . PHE B 1 40 ? 8.562 -6.078 14.023 1 81.12 40 PHE B N 1
ATOM 2309 C CA . PHE B 1 40 ? 7.848 -5.465 15.141 1 81.12 40 PHE B CA 1
ATOM 2310 C C . PHE B 1 40 ? 7.742 -3.955 14.953 1 81.12 40 PHE B C 1
ATOM 2312 O O . PHE B 1 40 ? 8.062 -3.188 15.859 1 81.12 40 PHE B O 1
ATOM 2319 N N . ASN B 1 41 ? 7.492 -3.492 13.797 1 83.44 41 ASN B N 1
ATOM 2320 C CA . ASN B 1 41 ? 7.223 -2.102 13.445 1 83.44 41 ASN B CA 1
ATOM 2321 C C . ASN B 1 41 ? 8.508 -1.288 13.352 1 83.44 41 ASN B C 1
ATOM 2323 O O . ASN B 1 41 ? 8.477 -0.058 13.422 1 83.44 41 ASN B O 1
ATOM 2327 N N . MET B 1 42 ? 9.633 -1.973 13.312 1 93.75 42 MET B N 1
ATOM 2328 C CA . MET B 1 42 ? 10.906 -1.295 13.078 1 93.75 42 MET B CA 1
ATOM 2329 C C . MET B 1 42 ? 11.055 -0.905 11.617 1 93.75 42 MET B C 1
ATOM 2331 O O . MET B 1 42 ? 10.445 -1.525 10.734 1 93.75 42 MET B O 1
ATOM 2335 N N . PRO B 1 43 ? 11.828 0.09 11.422 1 98 43 PRO B N 1
ATOM 2336 C CA . PRO B 1 43 ? 12.031 0.515 10.031 1 98 43 PRO B CA 1
ATOM 2337 C C . PRO B 1 43 ? 12.828 -0.501 9.219 1 98 43 PRO B C 1
ATOM 2339 O O . PRO B 1 43 ? 13.664 -1.222 9.766 1 98 43 PRO B O 1
ATOM 2342 N N . PRO B 1 44 ? 12.523 -0.583 7.918 1 98.44 44 PRO B N 1
ATOM 2343 C CA . PRO B 1 44 ? 13.383 -1.378 7.039 1 98.44 44 PRO B CA 1
ATOM 2344 C C . PRO B 1 44 ? 14.812 -0.853 6.984 1 98.44 44 PRO B C 1
ATOM 2346 O O . PRO B 1 44 ? 15.078 0.287 7.383 1 98.44 44 PRO B O 1
ATOM 2349 N N . SER B 1 45 ? 15.688 -1.65 6.418 1 98.56 45 SER B N 1
ATOM 2350 C CA . SER B 1 45 ? 17.109 -1.366 6.504 1 98.56 45 SER B CA 1
ATOM 2351 C C . SER B 1 45 ? 17.484 -0.153 5.66 1 98.56 45 SER B C 1
ATOM 2353 O O . SER B 1 45 ? 18.516 0.479 5.898 1 98.56 45 SER B O 1
ATOM 2355 N N . ASP B 1 46 ? 16.703 0.169 4.652 1 98.5 46 ASP B N 1
ATOM 2356 C CA . ASP B 1 46 ? 17.094 1.28 3.787 1 98.5 46 ASP B CA 1
ATOM 2357 C C . ASP B 1 46 ? 16.312 2.543 4.137 1 98.5 46 ASP B C 1
ATOM 2359 O O . ASP B 1 46 ? 16.344 3.529 3.396 1 98.5 46 ASP B O 1
ATOM 2363 N N . ALA B 1 47 ? 15.602 2.498 5.25 1 98.56 47 ALA B N 1
ATOM 2364 C CA . ALA B 1 47 ? 14.781 3.643 5.629 1 98.56 47 ALA B CA 1
ATOM 2365 C C . ALA B 1 47 ? 15.625 4.723 6.305 1 98.56 47 ALA B C 1
ATOM 2367 O O . ALA B 1 47 ? 16.547 4.414 7.07 1 98.56 47 ALA B O 1
ATOM 2368 N N . LYS B 1 48 ? 15.367 5.957 5.969 1 98.5 48 LYS B N 1
ATOM 2369 C CA . LYS B 1 48 ? 15.781 7.074 6.816 1 98.5 48 LYS B CA 1
ATOM 2370 C C . LYS B 1 48 ? 14.805 7.277 7.969 1 98.5 48 LYS B C 1
ATOM 2372 O O . LYS B 1 48 ? 13.625 7.562 7.746 1 98.5 48 LYS B O 1
ATOM 2377 N N . VAL B 1 49 ? 15.297 7.148 9.18 1 98.38 49 VAL B N 1
ATOM 2378 C CA . VAL B 1 49 ? 14.445 7.332 10.352 1 98.38 49 VAL B CA 1
ATOM 2379 C C . VAL B 1 49 ? 14.375 8.82 10.703 1 98.38 49 VAL B C 1
ATOM 2381 O O . VAL B 1 49 ? 15.398 9.453 10.977 1 98.38 49 VAL B O 1
ATOM 2384 N N . LEU B 1 50 ? 13.188 9.336 10.664 1 98.62 50 LEU B N 1
ATOM 2385 C CA . LEU B 1 50 ? 13.008 10.75 10.961 1 98.62 50 LEU B CA 1
ATOM 2386 C C . LEU B 1 50 ? 12.57 10.953 12.406 1 98.62 50 LEU B C 1
ATOM 2388 O O . LEU B 1 50 ? 12.828 12.008 13 1 98.62 50 LEU B O 1
ATOM 2392 N N . LEU B 1 51 ? 11.844 9.953 12.984 1 98.38 51 LEU B N 1
ATOM 2393 C CA . LEU B 1 51 ? 11.406 9.977 14.375 1 98.38 51 LEU B CA 1
ATOM 2394 C C . LEU B 1 51 ? 11.32 8.57 14.945 1 98.38 51 LEU B C 1
ATOM 2396 O O . LEU B 1 51 ? 10.375 7.836 14.664 1 98.38 51 LEU B O 1
ATOM 2400 N N . GLY B 1 52 ? 12.258 8.102 15.719 1 94.44 52 GLY B N 1
ATOM 2401 C CA . GLY B 1 52 ? 12.281 6.824 16.422 1 94.44 52 GLY B CA 1
ATOM 2402 C C . GLY B 1 52 ? 12.555 6.957 17.906 1 94.44 52 GLY B C 1
ATOM 2403 O O . GLY B 1 52 ? 12.117 6.129 18.703 1 94.44 52 GLY B O 1
ATOM 2404 N N . SER B 1 53 ? 13.344 7.984 18.188 1 92.19 53 SER B N 1
ATOM 2405 C CA . SER B 1 53 ? 13.695 8.344 19.562 1 92.19 53 SER B CA 1
ATOM 2406 C C . SER B 1 53 ? 13.922 9.844 19.703 1 92.19 53 SER B C 1
ATOM 2408 O O . SER B 1 53 ? 13.75 10.594 18.734 1 92.19 53 SER B O 1
ATOM 2410 N N . SER B 1 54 ? 14.258 10.203 20.906 1 91.25 54 SER B N 1
ATOM 2411 C CA . SER B 1 54 ? 14.43 11.625 21.188 1 91.25 54 SER B CA 1
ATOM 2412 C C . SER B 1 54 ? 15.586 12.211 20.391 1 91.25 54 SER B C 1
ATOM 2414 O O . SER B 1 54 ? 15.578 13.398 20.062 1 91.25 54 SER B O 1
ATOM 2416 N N . ILE B 1 55 ? 16.516 11.438 20.047 1 92.25 55 ILE B N 1
ATOM 2417 C CA . ILE B 1 55 ? 17.688 11.961 19.344 1 92.25 55 ILE B CA 1
ATOM 2418 C C . ILE B 1 55 ? 17.297 12.367 17.938 1 92.25 55 ILE B C 1
ATOM 2420 O O . ILE B 1 55 ? 17.984 13.18 17.312 1 92.25 55 ILE B O 1
ATOM 2424 N N . ASP B 1 56 ? 16.156 11.898 17.5 1 95 56 ASP B N 1
ATOM 2425 C CA . ASP B 1 56 ? 15.766 12.133 16.109 1 95 56 ASP B CA 1
ATOM 2426 C C . ASP B 1 56 ? 15.117 13.508 15.945 1 95 56 ASP B C 1
ATOM 2428 O O . ASP B 1 56 ? 14.812 13.922 14.828 1 95 56 ASP B O 1
ATOM 2432 N N . LEU B 1 57 ? 14.922 14.234 17.016 1 96.5 57 LEU B N 1
ATOM 2433 C CA . LEU B 1 57 ? 14.383 15.586 16.922 1 96.5 57 LEU B CA 1
ATOM 2434 C C . LEU B 1 57 ? 15.281 16.469 16.078 1 96.5 57 LEU B C 1
ATOM 2436 O O . LEU B 1 57 ? 14.828 17.469 15.508 1 96.5 57 LEU B O 1
ATOM 2440 N N . VAL B 1 58 ? 16.531 16.109 15.945 1 97.06 58 VAL B N 1
ATOM 2441 C CA . VAL B 1 58 ? 17.516 16.875 15.195 1 97.06 58 VAL B CA 1
ATOM 2442 C C . VAL B 1 58 ? 17.156 16.875 13.711 1 97.06 58 VAL B C 1
ATOM 2444 O O . VAL B 1 58 ? 17.625 17.719 12.945 1 97.06 58 VAL B O 1
ATOM 2447 N N . HIS B 1 59 ? 16.297 15.992 13.305 1 98.56 59 HIS B N 1
ATOM 2448 C CA . HIS B 1 59 ? 15.914 15.883 11.898 1 98.56 59 HIS B CA 1
ATOM 2449 C C . HIS B 1 59 ? 14.789 16.859 11.547 1 98.56 59 HIS B C 1
ATOM 2451 O O . HIS B 1 59 ? 14.359 16.922 10.398 1 98.56 59 HIS B O 1
ATOM 2457 N N . TRP B 1 60 ? 14.352 17.594 12.523 1 98.81 60 TRP B N 1
ATOM 2458 C CA . TRP B 1 60 ? 13.188 18.453 12.336 1 98.81 60 TRP B CA 1
ATOM 2459 C C . TRP B 1 60 ? 13.516 19.891 12.75 1 98.81 60 TRP B C 1
ATOM 2461 O O . TRP B 1 60 ? 14.414 20.125 13.555 1 98.81 60 TRP B O 1
ATOM 2471 N N . GLU B 1 61 ? 12.758 20.812 12.211 1 98.75 61 GLU B N 1
ATOM 2472 C CA . GLU B 1 61 ? 12.859 22.234 12.57 1 98.75 61 GLU B CA 1
ATOM 2473 C C . GLU B 1 61 ? 11.555 22.969 12.289 1 98.75 61 GLU B C 1
ATOM 2475 O O . GLU B 1 61 ? 10.703 22.469 11.539 1 98.75 61 GLU B O 1
ATOM 2480 N N . HIS B 1 62 ? 11.375 24.047 12.977 1 98.69 62 HIS B N 1
ATOM 2481 C CA . HIS B 1 62 ? 10.281 24.938 12.594 1 98.69 62 HIS B CA 1
ATOM 2482 C C . HIS B 1 62 ? 10.586 25.641 11.273 1 98.69 62 HIS B C 1
ATOM 2484 O O . HIS B 1 62 ? 11.734 25.641 10.812 1 98.69 62 HIS B O 1
ATOM 2490 N N . ARG B 1 63 ? 9.57 26.172 10.641 1 97.88 63 ARG B N 1
ATOM 2491 C CA . ARG B 1 63 ? 9.688 26.781 9.32 1 97.88 63 ARG B CA 1
ATOM 2492 C C . ARG B 1 63 ? 10.75 27.875 9.32 1 97.88 63 ARG B C 1
ATOM 2494 O O . ARG B 1 63 ? 11.445 28.078 8.32 1 97.88 63 ARG B O 1
ATOM 2501 N N . ASN B 1 64 ? 10.93 28.547 10.422 1 97.62 64 ASN B N 1
ATOM 2502 C CA . ASN B 1 64 ? 11.891 29.641 10.508 1 97.62 64 ASN B CA 1
ATOM 2503 C C . ASN B 1 64 ? 13.289 29.141 10.852 1 97.62 64 ASN B C 1
ATOM 2505 O O . ASN B 1 64 ? 14.195 29.938 11.094 1 97.62 64 ASN B O 1
ATOM 2509 N N . GLY B 1 65 ? 13.508 27.875 11 1 97.62 65 GLY B N 1
ATOM 2510 C CA . GLY B 1 65 ? 14.812 27.281 11.266 1 97.62 65 GLY B CA 1
ATOM 2511 C C . GLY B 1 65 ? 15.07 27.031 12.734 1 97.62 65 GLY B C 1
ATOM 2512 O O . GLY B 1 65 ? 16.078 26.438 13.102 1 97.62 65 GLY B O 1
ATOM 2513 N N . ASP B 1 66 ? 14.148 27.391 13.602 1 97.88 66 ASP B N 1
ATOM 2514 C CA . ASP B 1 66 ? 14.305 27.203 15.039 1 97.88 66 ASP B CA 1
ATOM 2515 C C . ASP B 1 66 ? 14.195 25.734 15.422 1 97.88 66 ASP B C 1
ATOM 2517 O O . ASP B 1 66 ? 13.586 24.938 14.695 1 97.88 66 ASP B O 1
ATOM 2521 N N . PRO B 1 67 ? 14.773 25.422 16.578 1 97.62 67 PRO B N 1
ATOM 2522 C CA . PRO B 1 67 ? 14.555 24.062 17.094 1 97.62 67 PRO B CA 1
ATOM 2523 C C . PRO B 1 67 ? 13.086 23.781 17.391 1 97.62 67 PRO B C 1
ATOM 2525 O O . PRO B 1 67 ? 12.32 24.688 17.703 1 97.62 67 PRO B O 1
ATOM 2528 N N . VAL B 1 68 ? 12.789 22.5 17.297 1 98.38 68 VAL B N 1
ATOM 2529 C CA . VAL B 1 68 ? 11.414 22.062 17.516 1 98.38 68 VAL B CA 1
ATOM 2530 C C . VAL B 1 68 ? 11.008 22.328 18.969 1 98.38 68 VAL B C 1
ATOM 2532 O O . VAL B 1 68 ? 11.742 21.969 19.891 1 98.38 68 VAL B O 1
ATOM 2535 N N . ARG B 1 69 ? 9.812 22.922 19.141 1 98.38 69 ARG B N 1
ATOM 2536 C CA . ARG B 1 69 ? 9.32 23.281 20.469 1 98.38 69 ARG B CA 1
ATOM 2537 C C . ARG B 1 69 ? 8.133 22.406 20.859 1 98.38 69 ARG B C 1
ATOM 2539 O O . ARG B 1 69 ? 7.434 22.719 21.844 1 98.38 69 ARG B O 1
ATOM 2546 N N . TRP B 1 70 ? 7.84 21.375 20.094 1 98.62 70 TRP B N 1
ATOM 2547 C CA . TRP B 1 70 ? 6.855 20.375 20.516 1 98.62 70 TRP B CA 1
ATOM 2548 C C . TRP B 1 70 ? 7.379 19.562 21.688 1 98.62 70 TRP B C 1
ATOM 2550 O O . TRP B 1 70 ? 8.562 19.625 22.031 1 98.62 70 TRP B O 1
ATOM 2560 N N . GLU B 1 71 ? 6.492 18.844 22.359 1 98.19 71 GLU B N 1
ATOM 2561 C CA . GLU B 1 71 ? 6.906 18.047 23.5 1 98.19 71 GLU B CA 1
ATOM 2562 C C . GLU B 1 71 ? 7.414 16.672 23.062 1 98.19 71 GLU B C 1
ATOM 2564 O O . GLU B 1 71 ? 6.719 15.945 22.344 1 98.19 71 GLU B O 1
ATOM 2569 N N . MET B 1 72 ? 8.664 16.391 23.422 1 97.69 72 MET B N 1
ATOM 2570 C CA . MET B 1 72 ? 9.242 15.062 23.203 1 97.69 72 MET B CA 1
ATOM 2571 C C . MET B 1 72 ? 9.328 14.281 24.5 1 97.69 72 MET B C 1
ATOM 2573 O O . MET B 1 72 ? 9.992 14.719 25.453 1 97.69 72 MET B O 1
ATOM 2577 N N . LYS B 1 73 ? 8.609 13.164 24.594 1 95.81 73 LYS B N 1
ATOM 2578 C CA . LYS B 1 73 ? 8.656 12.289 25.766 1 95.81 73 LYS B CA 1
ATOM 2579 C C . LYS B 1 73 ? 8.617 10.82 25.359 1 95.81 73 LYS B C 1
ATOM 2581 O O . LYS B 1 73 ? 7.656 10.367 24.734 1 95.81 73 LYS B O 1
ATOM 2586 N N . ASP B 1 74 ? 9.656 10.039 25.656 1 93.94 74 ASP B N 1
ATOM 2587 C CA . ASP B 1 74 ? 9.719 8.602 25.453 1 93.94 74 ASP B CA 1
ATOM 2588 C C . ASP B 1 74 ? 9.477 8.25 23.984 1 93.94 74 ASP B C 1
ATOM 2590 O O . ASP B 1 74 ? 8.664 7.375 23.672 1 93.94 74 ASP B O 1
ATOM 2594 N N . GLY B 1 75 ? 9.984 9 23.094 1 94.31 75 GLY B N 1
ATOM 2595 C CA . GLY B 1 75 ? 9.922 8.711 21.672 1 94.31 75 GLY B CA 1
ATOM 2596 C C . GLY B 1 75 ? 8.656 9.219 21.016 1 94.31 75 GLY B C 1
ATOM 2597 O O . GLY B 1 75 ? 8.43 8.984 19.828 1 94.31 75 GLY B O 1
ATOM 2598 N N . VAL B 1 76 ? 7.871 9.891 21.828 1 98.06 76 VAL B N 1
ATOM 2599 C CA . VAL B 1 76 ? 6.613 10.43 21.328 1 98.06 76 VAL B CA 1
ATOM 2600 C C . VAL B 1 76 ? 6.719 11.945 21.203 1 98.06 76 VAL B C 1
ATOM 2602 O O . VAL B 1 76 ? 7.105 12.633 22.141 1 98.06 76 VAL B O 1
ATOM 2605 N N . LEU B 1 77 ? 6.453 12.445 20.016 1 98.75 77 LEU B N 1
ATOM 2606 C CA . LEU B 1 77 ? 6.449 13.883 19.734 1 98.75 77 LEU B CA 1
ATOM 2607 C C . LEU B 1 77 ? 5.027 14.422 19.703 1 98.75 77 LEU B C 1
ATOM 2609 O O . LEU B 1 77 ? 4.207 13.992 18.891 1 98.75 77 LEU B O 1
ATOM 2613 N N . THR B 1 78 ? 4.711 15.375 20.578 1 98.81 78 THR B N 1
ATOM 2614 C CA . THR B 1 78 ? 3.348 15.875 20.719 1 98.81 78 THR B CA 1
ATOM 2615 C C . THR B 1 78 ? 3.283 17.375 20.391 1 98.81 78 THR B C 1
ATOM 2617 O O . THR B 1 78 ? 4.086 18.156 20.906 1 98.81 78 THR B O 1
ATOM 2620 N N . VAL B 1 79 ? 2.348 17.75 19.594 1 98.81 79 VAL B N 1
ATOM 2621 C CA . VAL B 1 79 ? 2.137 19.141 19.203 1 98.81 79 VAL B CA 1
ATOM 2622 C C . VAL B 1 79 ? 1.851 19.984 20.453 1 98.81 79 VAL B C 1
ATOM 2624 O O . VAL B 1 79 ? 1.032 19.609 21.297 1 98.81 79 VAL B O 1
ATOM 2627 N N . ILE B 1 80 ? 2.549 21.047 20.578 1 98.56 80 ILE B N 1
ATOM 2628 C CA . ILE B 1 80 ? 2.199 22.109 21.516 1 98.56 80 ILE B CA 1
ATOM 2629 C C . ILE B 1 80 ? 1.541 23.266 20.766 1 98.56 80 ILE B C 1
ATOM 2631 O O . ILE B 1 80 ? 2.193 23.953 19.984 1 98.56 80 ILE B O 1
ATOM 2635 N N . PRO B 1 81 ? 0.265 23.422 21.078 1 97.56 81 PRO B N 1
ATOM 2636 C CA . PRO B 1 81 ? -0.448 24.469 20.344 1 97.56 81 PRO B CA 1
ATOM 2637 C C . PRO B 1 81 ? 0.291 25.812 20.375 1 97.56 81 PRO B C 1
ATOM 2639 O O . PRO B 1 81 ? 0.89 26.172 21.391 1 97.56 81 PRO B O 1
ATOM 2642 N N . GLY B 1 82 ? 0.256 26.516 19.219 1 97 82 GLY B N 1
ATOM 2643 C CA . GLY B 1 82 ? 0.811 27.859 19.156 1 97 82 GLY B CA 1
ATOM 2644 C C . GLY B 1 82 ? 2.289 27.875 18.812 1 97 82 GLY B C 1
ATOM 2645 O O . GLY B 1 82 ? 2.883 28.953 18.656 1 97 82 GLY B O 1
ATOM 2646 N N . THR B 1 83 ? 2.873 26.719 18.578 1 98.12 83 THR B N 1
ATOM 2647 C CA . THR B 1 83 ? 4.312 26.688 18.359 1 98.12 83 THR B CA 1
ATOM 2648 C C . THR B 1 83 ? 4.637 26.562 16.875 1 98.12 83 THR B C 1
ATOM 2650 O O . THR B 1 83 ? 5.789 26.719 16.469 1 98.12 83 THR B O 1
ATOM 2653 N N . GLY B 1 84 ? 3.627 26.25 16.078 1 98.44 84 GLY B N 1
ATOM 2654 C CA . GLY B 1 84 ? 3.818 26.203 14.633 1 98.44 84 GLY B CA 1
ATOM 2655 C C . GLY B 1 84 ? 4.129 24.812 14.117 1 98.44 84 GLY B C 1
ATOM 2656 O O . GLY B 1 84 ? 4.402 23.906 14.906 1 98.44 84 GLY B O 1
ATOM 2657 N N . ASP B 1 85 ? 4.09 24.688 12.789 1 98.81 85 ASP B N 1
ATOM 2658 C CA . ASP B 1 85 ? 4.395 23.438 12.109 1 98.81 85 ASP B CA 1
ATOM 2659 C C . ASP B 1 85 ? 5.879 23.094 12.227 1 98.81 85 ASP B C 1
ATOM 2661 O O . ASP B 1 85 ? 6.691 23.953 12.57 1 98.81 85 ASP B O 1
ATOM 2665 N N . ILE B 1 86 ? 6.18 21.859 11.961 1 98.94 86 ILE B N 1
ATOM 2666 C CA . ILE B 1 86 ? 7.586 21.5 11.859 1 98.94 86 ILE B CA 1
ATOM 2667 C C . ILE B 1 86 ? 7.844 20.812 10.508 1 98.94 86 ILE B C 1
ATOM 2669 O O . ILE B 1 86 ? 6.93 20.25 9.914 1 98.94 86 ILE B O 1
ATOM 2673 N N . LEU B 1 87 ? 9.055 20.938 10.031 1 98.94 87 LEU B N 1
ATOM 2674 C CA . LEU B 1 87 ? 9.5 20.406 8.75 1 98.94 87 LEU B CA 1
ATOM 2675 C C . LEU B 1 87 ? 10.703 19.484 8.938 1 98.94 87 LEU B C 1
ATOM 2677 O O . LEU B 1 87 ? 11.594 19.781 9.742 1 98.94 87 LEU B O 1
ATOM 2681 N N . SER B 1 88 ? 10.711 18.375 8.211 1 98.94 88 SER B N 1
ATOM 2682 C CA . SER B 1 88 ? 11.953 17.609 8.156 1 98.94 88 SER B CA 1
ATOM 2683 C C . SER B 1 88 ? 13.07 18.422 7.512 1 98.94 88 SER B C 1
ATOM 2685 O O . SER B 1 88 ? 12.836 19.172 6.562 1 98.94 88 SER B O 1
ATOM 2687 N N . LYS B 1 89 ? 14.219 18.281 8.016 1 98.81 89 LYS B N 1
ATOM 2688 C CA . LYS B 1 89 ? 15.367 18.938 7.391 1 98.81 89 LYS B CA 1
ATOM 2689 C C . LYS B 1 89 ? 15.703 18.281 6.055 1 98.81 89 LYS B C 1
ATOM 2691 O O . LYS B 1 89 ? 16.031 18.953 5.086 1 98.81 89 LYS B O 1
ATOM 2696 N N . ALA B 1 90 ? 15.695 16.953 6.035 1 98.81 90 ALA B N 1
ATOM 2697 C CA . ALA B 1 90 ? 15.875 16.25 4.77 1 98.81 90 ALA B CA 1
ATOM 2698 C C . ALA B 1 90 ? 14.711 16.531 3.818 1 98.81 90 ALA B C 1
ATOM 2700 O O . ALA B 1 90 ? 13.594 16.797 4.258 1 98.81 90 ALA B O 1
ATOM 2701 N N . ARG B 1 91 ? 15.016 16.422 2.557 1 98.88 91 ARG B N 1
ATOM 2702 C CA . ARG B 1 91 ? 14.055 16.703 1.496 1 98.88 91 ARG B CA 1
ATOM 2703 C C . ARG B 1 91 ? 13.773 15.461 0.665 1 98.88 91 ARG B C 1
ATOM 2705 O O . ARG B 1 91 ? 14.664 14.641 0.44 1 98.88 91 ARG B O 1
ATOM 2712 N N . PHE B 1 92 ? 12.547 15.328 0.214 1 98.75 92 PHE B N 1
ATOM 2713 C CA . PHE B 1 92 ? 12.141 14.086 -0.424 1 98.75 92 PHE B CA 1
ATOM 2714 C C . PHE B 1 92 ? 11.266 14.359 -1.642 1 98.75 92 PHE B C 1
ATOM 2716 O O . PHE B 1 92 ? 10.648 15.422 -1.74 1 98.75 92 PHE B O 1
ATOM 2723 N N . GLY B 1 93 ? 11.258 13.43 -2.602 1 98.12 93 GLY B N 1
ATOM 2724 C CA . GLY B 1 93 ? 10.359 13.344 -3.74 1 98.12 93 GLY B CA 1
ATOM 2725 C C . GLY B 1 93 ? 9.453 12.125 -3.699 1 98.12 93 GLY B C 1
ATOM 2726 O O . GLY B 1 93 ? 8.531 12.055 -2.883 1 98.12 93 GLY B O 1
ATOM 2727 N N . ASP B 1 94 ? 9.852 11.07 -4.52 1 98.69 94 ASP B N 1
ATOM 2728 C CA . ASP B 1 94 ? 9.141 9.797 -4.52 1 98.69 94 ASP B CA 1
ATOM 2729 C C . ASP B 1 94 ? 9.484 8.977 -3.281 1 98.69 94 ASP B C 1
ATOM 2731 O O . ASP B 1 94 ? 10.656 8.656 -3.043 1 98.69 94 ASP B O 1
ATOM 2735 N N . VAL B 1 95 ? 8.367 8.586 -2.49 1 98.88 95 VAL B N 1
ATOM 2736 C CA . VAL B 1 95 ? 8.742 7.953 -1.232 1 98.88 95 VAL B CA 1
ATOM 2737 C C . VAL B 1 95 ? 7.68 6.93 -0.835 1 98.88 95 VAL B C 1
ATOM 2739 O O . VAL B 1 95 ? 6.531 7.012 -1.277 1 98.88 95 VAL B O 1
ATOM 2742 N N . GLN B 1 96 ? 8.047 5.969 -0.072 1 98.88 96 GLN B N 1
ATOM 2743 C CA . GLN B 1 96 ? 7.227 5.309 0.939 1 98.88 96 GLN B CA 1
ATOM 2744 C C . GLN B 1 96 ? 7.441 5.934 2.314 1 98.88 96 GLN B C 1
ATOM 2746 O O . GLN B 1 96 ? 8.555 5.93 2.836 1 98.88 96 GLN B O 1
ATOM 2751 N N . LEU B 1 97 ? 6.418 6.465 2.889 1 98.94 97 LEU B N 1
ATOM 2752 C CA . LEU B 1 97 ? 6.473 7.129 4.188 1 98.94 97 LEU B CA 1
ATOM 2753 C C . LEU B 1 97 ? 5.605 6.395 5.207 1 98.94 97 LEU B C 1
ATOM 2755 O O . LEU B 1 97 ? 4.434 6.109 4.941 1 98.94 97 LEU B O 1
ATOM 2759 N N . HIS B 1 98 ? 6.18 6 6.336 1 98.81 98 HIS B N 1
ATOM 2760 C CA . HIS B 1 98 ? 5.453 5.445 7.473 1 98.81 98 HIS B CA 1
ATOM 2761 C C . HIS B 1 98 ? 5.352 6.457 8.609 1 98.81 98 HIS B C 1
ATOM 2763 O O . HIS B 1 98 ? 6.344 7.09 8.969 1 98.81 98 HIS B O 1
ATOM 2769 N N . VAL B 1 99 ? 4.145 6.648 9.133 1 98.81 99 VAL B N 1
ATOM 2770 C CA . VAL B 1 99 ? 3.889 7.574 10.234 1 98.81 99 VAL B CA 1
ATOM 2771 C C . VAL B 1 99 ? 2.9 6.945 11.219 1 98.81 99 VAL B C 1
ATOM 2773 O O . VAL B 1 99 ? 1.836 6.469 10.82 1 98.81 99 VAL B O 1
ATOM 2776 N N . GLU B 1 100 ? 3.248 6.945 12.469 1 98.75 100 GLU B N 1
ATOM 2777 C CA . GLU B 1 100 ? 2.25 6.66 13.492 1 98.75 100 GLU B CA 1
ATOM 2778 C C . GLU B 1 100 ? 1.786 7.941 14.18 1 98.75 100 GLU B C 1
ATOM 2780 O O . GLU B 1 100 ? 2.594 8.836 14.453 1 98.75 100 GLU B O 1
ATOM 2785 N N . TRP B 1 101 ? 0.479 8.039 14.406 1 98.88 101 TRP B N 1
ATOM 2786 C CA . TRP B 1 101 ? -0.089 9.25 14.984 1 98.88 101 TRP B CA 1
ATOM 2787 C C . TRP B 1 101 ? -1.268 8.922 15.891 1 98.88 101 TRP B C 1
ATOM 2789 O O . TRP B 1 101 ? -1.85 7.84 15.797 1 98.88 101 TRP B O 1
ATOM 2799 N N . ARG B 1 102 ? -1.617 9.797 16.797 1 98.69 102 ARG B N 1
ATOM 2800 C CA . ARG B 1 102 ? -2.814 9.633 17.609 1 98.69 102 ARG B CA 1
ATOM 2801 C C . ARG B 1 102 ? -3.391 10.992 18.016 1 98.69 102 ARG B C 1
ATOM 2803 O O . ARG B 1 102 ? -2.645 11.938 18.266 1 98.69 102 ARG B O 1
ATOM 2810 N N . THR B 1 103 ? -4.656 11.102 17.984 1 98.69 103 THR B N 1
ATOM 2811 C CA . THR B 1 103 ? -5.352 12.281 18.484 1 98.69 103 THR B CA 1
ATOM 2812 C C . THR B 1 103 ? -5.457 12.25 20 1 98.69 103 THR B C 1
ATOM 2814 O O . THR B 1 103 ? -5.258 11.203 20.625 1 98.69 103 THR B O 1
ATOM 2817 N N . PRO B 1 104 ? -5.746 13.367 20.609 1 98.06 104 PRO B N 1
ATOM 2818 C CA . PRO B 1 104 ? -5.871 13.383 22.062 1 98.06 104 PRO B CA 1
ATOM 2819 C C . PRO B 1 104 ? -6.941 12.422 22.578 1 98.06 104 PRO B C 1
ATOM 2821 O O . PRO B 1 104 ? -8 12.289 21.953 1 98.06 104 PRO B O 1
ATOM 2824 N N . GLU B 1 105 ? -6.625 11.797 23.672 1 97.19 105 GLU B N 1
ATOM 2825 C CA . GLU B 1 105 ? -7.566 10.867 24.281 1 97.19 105 GLU B CA 1
ATOM 2826 C C . GLU B 1 105 ? -8.836 11.586 24.75 1 97.19 105 GLU B C 1
ATOM 2828 O O . GLU B 1 105 ? -9.938 11.078 24.578 1 97.19 105 GLU B O 1
ATOM 2833 N N . VAL B 1 106 ? -8.586 12.734 25.406 1 96.38 106 VAL B N 1
ATOM 2834 C CA . VAL B 1 106 ? -9.719 13.555 25.828 1 96.38 106 VAL B CA 1
ATOM 2835 C C . VAL B 1 106 ? -10.273 14.312 24.625 1 96.38 106 VAL B C 1
ATOM 2837 O O . VAL B 1 106 ? -9.578 15.141 24.031 1 96.38 106 VAL B O 1
ATOM 2840 N N . VAL B 1 107 ? -11.461 14.094 24.297 1 95.38 107 VAL B N 1
ATOM 2841 C CA . VAL B 1 107 ? -12.094 14.656 23.109 1 95.38 107 VAL B CA 1
ATOM 2842 C C . VAL B 1 107 ? -12.594 16.062 23.406 1 95.38 107 VAL B C 1
ATOM 2844 O O . VAL B 1 107 ? -13.328 16.281 24.375 1 95.38 107 VAL B O 1
ATOM 2847 N N . THR B 1 108 ? -12.172 16.969 22.672 1 94.75 108 THR B N 1
ATOM 2848 C CA . THR B 1 108 ? -12.688 18.344 22.672 1 94.75 108 THR B CA 1
ATOM 2849 C C . THR B 1 108 ? -12.984 18.812 21.25 1 94.75 108 THR B C 1
ATOM 2851 O O . THR B 1 108 ? -12.266 18.453 20.312 1 94.75 108 THR B O 1
ATOM 2854 N N . GLY B 1 109 ? -14.047 19.5 21.047 1 95.25 109 GLY B N 1
ATOM 2855 C CA . GLY B 1 109 ? -14.398 20 19.734 1 95.25 109 GLY B CA 1
ATOM 2856 C C . GLY B 1 109 ? -15.164 19 18.891 1 95.25 109 GLY B C 1
ATOM 2857 O O . GLY B 1 109 ? -15.578 17.953 19.391 1 95.25 109 GLY B O 1
ATOM 2858 N N . SER B 1 110 ? -15.469 19.406 17.688 1 97.44 110 SER B N 1
ATOM 2859 C CA . SER B 1 110 ? -16.203 18.594 16.719 1 97.44 110 SER B CA 1
ATOM 2860 C C . SER B 1 110 ? -15.727 18.875 15.289 1 97.44 110 SER B C 1
ATOM 2862 O O . SER B 1 110 ? -15.023 19.859 15.047 1 97.44 110 SER B O 1
ATOM 2864 N N . GLY B 1 111 ? -16.062 17.922 14.367 1 97.81 111 GLY B N 1
ATOM 2865 C CA . GLY B 1 111 ? -15.695 18.125 12.977 1 97.81 111 GLY B CA 1
ATOM 2866 C C . GLY B 1 111 ? -14.211 18.359 12.781 1 97.81 111 GLY B C 1
ATOM 2867 O O . GLY B 1 111 ? -13.383 17.594 13.273 1 97.81 111 GLY B O 1
ATOM 2868 N N . GLN B 1 112 ? -13.938 19.453 12.141 1 97.94 112 GLN B N 1
ATOM 2869 C CA . GLN B 1 112 ? -12.555 19.781 11.82 1 97.94 112 GLN B CA 1
ATOM 2870 C C . GLN B 1 112 ? -11.812 20.266 13.07 1 97.94 112 GLN B C 1
ATOM 2872 O O . GLN B 1 112 ? -10.578 20.359 13.062 1 97.94 112 GLN B O 1
ATOM 2877 N N . GLY B 1 113 ? -12.484 20.578 14.172 1 97.5 113 GLY B N 1
ATOM 2878 C CA . GLY B 1 113 ? -11.867 21.094 15.383 1 97.5 113 GLY B CA 1
ATOM 2879 C C . GLY B 1 113 ? -11.555 20.016 16.391 1 97.5 113 GLY B C 1
ATOM 2880 O O . GLY B 1 113 ? -11.383 20.297 17.578 1 97.5 113 GLY B O 1
ATOM 2881 N N . ARG B 1 114 ? -11.469 18.766 15.984 1 97.88 114 ARG B N 1
ATOM 2882 C CA . ARG B 1 114 ? -11.266 17.641 16.891 1 97.88 114 ARG B CA 1
ATOM 2883 C C . ARG B 1 114 ? -10.016 16.859 16.531 1 97.88 114 ARG B C 1
ATOM 2885 O O . ARG B 1 114 ? -10.078 15.922 15.727 1 97.88 114 ARG B O 1
ATOM 2892 N N . GLY B 1 115 ? -8.859 17.141 17.172 1 98.38 115 GLY B N 1
ATOM 2893 C CA . GLY B 1 115 ? -7.621 16.422 16.922 1 98.38 115 GLY B CA 1
ATOM 2894 C C . GLY B 1 115 ? -7.098 16.625 15.508 1 98.38 115 GLY B C 1
ATOM 2895 O O . GLY B 1 115 ? -6.742 15.656 14.828 1 98.38 115 GLY B O 1
ATOM 2896 N N . ASN B 1 116 ? -7.105 17.891 15.047 1 98.62 116 ASN B N 1
ATOM 2897 C CA . ASN B 1 116 ? -6.742 18.234 13.672 1 98.62 116 ASN B CA 1
ATOM 2898 C C . ASN B 1 116 ? -5.234 18.406 13.523 1 98.62 116 ASN B C 1
ATOM 2900 O O . ASN B 1 116 ? -4.594 19.047 14.359 1 98.62 116 ASN B O 1
ATOM 2904 N N . SER B 1 117 ? -4.695 17.828 12.531 1 98.81 117 SER B N 1
ATOM 2905 C CA . SER B 1 117 ? -3.322 17.969 12.055 1 98.81 117 SER B CA 1
ATOM 2906 C C . SER B 1 117 ? -3.189 17.5 10.609 1 98.81 117 SER B C 1
ATOM 2908 O O . SER B 1 117 ? -4.172 17.469 9.867 1 98.81 117 SER B O 1
ATOM 2910 N N . GLY B 1 118 ? -1.996 17.25 10.156 1 98.88 118 GLY B N 1
ATOM 2911 C CA . GLY B 1 118 ? -1.764 16.812 8.789 1 98.88 118 GLY B CA 1
ATOM 2912 C C . GLY B 1 118 ? -0.33 16.375 8.539 1 98.88 118 GLY B C 1
ATOM 2913 O O . GLY B 1 118 ? 0.598 16.922 9.148 1 98.88 118 GLY B O 1
ATOM 2914 N N . VAL B 1 119 ? -0.188 15.438 7.715 1 99 119 VAL B N 1
ATOM 2915 C CA . VAL B 1 119 ? 1.1 15.062 7.137 1 99 119 VAL B CA 1
ATOM 2916 C C . VAL B 1 119 ? 1.199 15.594 5.707 1 99 119 VAL B C 1
ATOM 2918 O O . VAL B 1 119 ? 0.429 15.188 4.832 1 99 119 VAL B O 1
ATOM 2921 N N . PHE B 1 120 ? 2.137 16.484 5.465 1 98.94 120 PHE B N 1
ATOM 2922 C CA . PHE B 1 120 ? 2.293 17.109 4.156 1 98.94 120 PHE B CA 1
ATOM 2923 C C . PHE B 1 120 ? 3.521 16.562 3.439 1 98.94 120 PHE B C 1
ATOM 2925 O O . PHE B 1 120 ? 4.645 16.703 3.922 1 98.94 120 PHE B O 1
ATOM 2932 N N . LEU B 1 121 ? 3.287 15.906 2.318 1 98.94 121 LEU B N 1
ATOM 2933 C CA . LEU B 1 121 ? 4.383 15.562 1.42 1 98.94 121 LEU B CA 1
ATOM 2934 C C . LEU B 1 121 ? 4.863 16.781 0.654 1 98.94 121 LEU B C 1
ATOM 2936 O O . LEU B 1 121 ? 4.051 17.578 0.16 1 98.94 121 LEU B O 1
ATOM 2940 N N . MET B 1 122 ? 6.164 17.016 0.627 1 98.81 122 MET B N 1
ATOM 2941 C CA . MET B 1 122 ? 6.82 18.125 -0.049 1 98.81 122 MET B CA 1
ATOM 2942 C C . MET B 1 122 ? 6.262 19.453 0.43 1 98.81 122 MET B C 1
ATOM 2944 O O . MET B 1 122 ? 6.109 20.391 -0.359 1 98.81 122 MET B O 1
ATOM 2948 N N . ASP B 1 123 ? 5.844 19.484 1.646 1 98.62 123 ASP B N 1
ATOM 2949 C CA . ASP B 1 123 ? 5.34 20.688 2.299 1 98.62 123 ASP B CA 1
ATOM 2950 C C . ASP B 1 123 ? 4.078 21.203 1.608 1 98.62 123 ASP B C 1
ATOM 2952 O O . ASP B 1 123 ? 3.705 22.375 1.768 1 98.62 123 ASP B O 1
ATOM 2956 N N . ARG B 1 124 ? 3.42 20.344 0.713 1 98.56 124 ARG B N 1
ATOM 2957 C CA . ARG B 1 124 ? 2.361 20.891 -0.129 1 98.56 124 ARG B CA 1
ATOM 2958 C C . ARG B 1 124 ? 1.167 19.953 -0.195 1 98.56 124 ARG B C 1
ATOM 2960 O O . ARG B 1 124 ? 0.022 20.391 -0.294 1 98.56 124 ARG B O 1
ATOM 2967 N N . TYR B 1 125 ? 1.399 18.719 -0.182 1 98.88 125 TYR B N 1
ATOM 2968 C CA . TYR B 1 125 ? 0.368 17.719 -0.453 1 98.88 125 TYR B CA 1
ATOM 2969 C C . TYR B 1 125 ? -0.017 16.969 0.819 1 98.88 125 TYR B C 1
ATOM 2971 O O . TYR B 1 125 ? 0.768 16.188 1.343 1 98.88 125 TYR B O 1
ATOM 2979 N N . GLU B 1 126 ? -1.271 17.141 1.241 1 98.94 126 GLU B N 1
ATOM 2980 C CA . GLU B 1 126 ? -1.642 16.781 2.605 1 98.94 126 GLU B CA 1
ATOM 2981 C C . GLU B 1 126 ? -2.436 15.477 2.629 1 98.94 126 GLU B C 1
ATOM 2983 O O . GLU B 1 126 ? -3.416 15.328 1.898 1 98.94 126 GLU B O 1
ATOM 2988 N N . VAL B 1 127 ? -1.983 14.57 3.451 1 99 127 VAL B N 1
ATOM 2989 C CA . VAL B 1 127 ? -2.857 13.547 4.008 1 99 127 VAL B CA 1
ATOM 2990 C C . VAL B 1 127 ? -3.381 13.992 5.367 1 99 127 VAL B C 1
ATOM 2992 O O . VAL B 1 127 ? -2.604 14.188 6.309 1 99 127 VAL B O 1
ATOM 2995 N N . GLN B 1 128 ? -4.668 14.078 5.484 1 98.94 128 GLN B N 1
ATOM 2996 C CA . GLN B 1 128 ? -5.297 14.688 6.652 1 98.94 128 GLN B CA 1
ATOM 2997 C C . GLN B 1 128 ? -5.164 13.789 7.875 1 98.94 128 GLN B C 1
ATOM 2999 O O . GLN B 1 128 ? -5.305 12.57 7.777 1 98.94 128 GLN B O 1
ATOM 3004 N N . VAL B 1 129 ? -4.77 14.359 8.992 1 98.94 129 VAL B N 1
ATOM 3005 C CA . VAL B 1 129 ? -4.871 13.758 10.32 1 98.94 129 VAL B CA 1
ATOM 3006 C C . VAL B 1 129 ? -6.031 14.391 11.086 1 98.94 129 VAL B C 1
ATOM 3008 O O . VAL B 1 129 ? -6.133 15.617 11.172 1 98.94 129 VAL B O 1
ATOM 3011 N N . LEU B 1 130 ? -6.902 13.617 11.555 1 98.94 130 LEU B N 1
ATOM 3012 C CA . LEU B 1 130 ? -8.102 14.078 12.25 1 98.94 130 LEU B CA 1
ATOM 3013 C C . LEU B 1 130 ? -8.719 12.945 13.07 1 98.94 130 LEU B C 1
ATOM 3015 O O . LEU B 1 130 ? -8.633 11.773 12.688 1 98.94 130 LEU B O 1
ATOM 3019 N N . ASP B 1 131 ? -9.336 13.328 14.195 1 98.81 131 ASP B N 1
ATOM 3020 C CA . ASP B 1 131 ? -10.211 12.367 14.852 1 98.81 131 ASP B CA 1
ATOM 3021 C C . ASP B 1 131 ? -11.492 12.141 14.039 1 98.81 131 ASP B C 1
ATOM 3023 O O . ASP B 1 131 ? -12.398 12.977 14.07 1 98.81 131 ASP B O 1
ATOM 3027 N N . SER B 1 132 ? -11.57 11.055 13.352 1 98.75 132 SER B N 1
ATOM 3028 C CA . SER B 1 132 ? -12.727 10.773 12.508 1 98.75 132 SER B CA 1
ATOM 3029 C C . SER B 1 132 ? -13.547 9.609 13.07 1 98.75 132 SER B C 1
ATOM 3031 O O . SER B 1 132 ? -14.336 9 12.352 1 98.75 132 SER B O 1
ATOM 3033 N N . TRP B 1 133 ? -13.25 9.266 14.336 1 98.38 133 TRP B N 1
ATOM 3034 C CA . TRP B 1 133 ? -14.062 8.289 15.055 1 98.38 133 TRP B CA 1
ATOM 3035 C C . TRP B 1 133 ? -15.359 8.914 15.555 1 98.38 133 TRP B C 1
ATOM 3037 O O . TRP B 1 133 ? -15.352 9.688 16.516 1 98.38 133 TRP B O 1
ATOM 3047 N N . GLU B 1 134 ? -16.5 8.57 14.953 1 97.44 134 GLU B N 1
ATOM 3048 C CA . GLU B 1 134 ? -17.812 9.133 15.297 1 97.44 134 GLU B CA 1
ATOM 3049 C C . GLU B 1 134 ? -17.766 10.656 15.344 1 97.44 134 GLU B C 1
ATOM 3051 O O . GLU B 1 134 ? -18.203 11.266 16.312 1 97.44 134 GLU B O 1
ATOM 3056 N N . ASN B 1 135 ? -17.266 11.305 14.367 1 98.38 135 ASN B N 1
ATOM 3057 C CA . ASN B 1 135 ? -17.094 12.742 14.195 1 98.38 135 ASN B CA 1
ATOM 3058 C C . ASN B 1 135 ? -17.219 13.148 12.727 1 98.38 135 ASN B C 1
ATOM 3060 O O . ASN B 1 135 ? -16.25 13.07 11.977 1 98.38 135 ASN B O 1
ATOM 3064 N N . GLU B 1 136 ? -18.312 13.562 12.375 1 97.38 136 GLU B N 1
ATOM 3065 C CA . GLU B 1 136 ? -18.578 13.859 10.977 1 97.38 136 GLU B CA 1
ATOM 3066 C C . GLU B 1 136 ? -18.016 15.219 10.586 1 97.38 136 GLU B C 1
ATOM 3068 O O . GLU B 1 136 ? -18.109 16.172 11.352 1 97.38 136 GLU B O 1
ATOM 3073 N N . THR B 1 137 ? -17.5 15.352 9.461 1 98.31 137 THR B N 1
ATOM 3074 C CA . THR B 1 137 ? -17.109 16.547 8.727 1 98.31 137 THR B CA 1
ATOM 3075 C C . THR B 1 137 ? -17.172 16.297 7.223 1 98.31 137 THR B C 1
ATOM 3077 O O . THR B 1 137 ? -17.594 15.234 6.777 1 98.31 137 THR B O 1
ATOM 3080 N N . HIS B 1 138 ? -16.906 17.469 6.418 1 98.25 138 HIS B N 1
ATOM 3081 C CA . HIS B 1 138 ? -16.875 17.188 4.984 1 98.25 138 HIS B CA 1
ATOM 3082 C C . HIS B 1 138 ? -15.961 16.016 4.68 1 98.25 138 HIS B C 1
ATOM 3084 O O . HIS B 1 138 ? -14.875 15.898 5.246 1 98.25 138 HIS B O 1
ATOM 3090 N N . TYR B 1 139 ? -16.375 15.125 3.838 1 98.5 139 TYR B N 1
ATOM 3091 C CA . TYR B 1 139 ? -15.812 13.781 3.744 1 98.5 139 TYR B CA 1
ATOM 3092 C C . TYR B 1 139 ? -14.422 13.82 3.119 1 98.5 139 TYR B C 1
ATOM 3094 O O . TYR B 1 139 ? -13.586 12.969 3.402 1 98.5 139 TYR B O 1
ATOM 3102 N N . ASN B 1 140 ? -14.172 14.812 2.316 1 98.62 140 ASN B N 1
ATOM 3103 C CA . ASN B 1 140 ? -12.836 14.977 1.76 1 98.62 140 ASN B CA 1
ATOM 3104 C C . ASN B 1 140 ? -11.938 15.781 2.697 1 98.62 140 ASN B C 1
ATOM 3106 O O . ASN B 1 140 ? -10.891 16.281 2.279 1 98.62 140 ASN B O 1
ATOM 3110 N N . GLY B 1 141 ? -12.367 15.938 3.961 1 98.75 141 GLY B N 1
ATOM 3111 C CA . GLY B 1 141 ? -11.57 16.578 4.992 1 98.75 141 GLY B CA 1
ATOM 3112 C C . GLY B 1 141 ? -11.344 15.695 6.207 1 98.75 141 GLY B C 1
ATOM 3113 O O . GLY B 1 141 ? -10.695 16.109 7.172 1 98.75 141 GLY B O 1
ATOM 3114 N N . GLN B 1 142 ? -11.859 14.516 6.211 1 98.81 142 GLN B N 1
ATOM 3115 C CA . GLN B 1 142 ? -11.656 13.609 7.34 1 98.81 142 GLN B CA 1
ATOM 3116 C C . GLN B 1 142 ? -10.297 12.93 7.266 1 98.81 142 GLN B C 1
ATOM 3118 O O . GLN B 1 142 ? -9.547 13.125 6.305 1 98.81 142 GLN B O 1
ATOM 3123 N N . ALA B 1 143 ? -9.969 12.141 8.289 1 98.94 143 ALA B N 1
ATOM 3124 C CA . ALA B 1 143 ? -8.703 11.422 8.312 1 98.94 143 ALA B CA 1
ATOM 3125 C C . ALA B 1 143 ? -8.5 10.609 7.039 1 98.94 143 ALA B C 1
ATOM 3127 O O . ALA B 1 143 ? -9.43 9.984 6.535 1 98.94 143 ALA B O 1
ATOM 3128 N N . ALA B 1 144 ? -7.246 10.656 6.535 1 98.94 144 ALA B N 1
ATOM 3129 C CA . ALA B 1 144 ? -6.773 9.875 5.395 1 98.94 144 ALA B CA 1
ATOM 3130 C C . ALA B 1 144 ? -7.297 10.445 4.082 1 98.94 144 ALA B C 1
ATOM 3132 O O . ALA B 1 144 ? -7.07 9.875 3.014 1 98.94 144 ALA B O 1
ATOM 3133 N N . SER B 1 145 ? -8 11.586 4.121 1 98.88 145 SER B N 1
ATOM 3134 C CA . SER B 1 145 ? -8.305 12.312 2.891 1 98.88 145 SER B CA 1
ATOM 3135 C C . SER B 1 145 ? -7.051 12.953 2.303 1 98.88 145 SER B C 1
ATOM 3137 O O . SER B 1 145 ? -6.133 13.312 3.039 1 98.88 145 SER B O 1
ATOM 3139 N N . ILE B 1 146 ? -6.969 12.844 0.982 1 98.88 146 ILE B N 1
ATOM 3140 C CA . ILE B 1 146 ? -6.203 13.938 0.395 1 98.88 146 ILE B CA 1
ATOM 3141 C C . ILE B 1 146 ? -6.988 15.234 0.517 1 98.88 146 ILE B C 1
ATOM 3143 O O . ILE B 1 146 ? -7.949 15.461 -0.221 1 98.88 146 ILE B O 1
ATOM 3147 N N . TYR B 1 147 ? -6.574 16.047 1.452 1 98.75 147 TYR B N 1
ATOM 3148 C CA . TYR B 1 147 ? -7.414 17.109 1.986 1 98.75 147 TYR B CA 1
ATOM 3149 C C . TYR B 1 147 ? -8.047 17.922 0.862 1 98.75 147 TYR B C 1
ATOM 3151 O O . TYR B 1 147 ? -7.348 18.484 0.018 1 98.75 147 TYR B O 1
ATOM 3159 N N . LYS B 1 148 ? -9.43 17.875 0.768 1 98.31 148 LYS B N 1
ATOM 3160 C CA . LYS B 1 148 ? -10.336 18.609 -0.098 1 98.31 148 LYS B CA 1
ATOM 3161 C C . LYS B 1 148 ? -10.188 18.188 -1.555 1 98.31 148 LYS B C 1
ATOM 3163 O O . LYS B 1 148 ? -10.711 18.844 -2.459 1 98.31 148 LYS B O 1
ATOM 3168 N N . GLN B 1 149 ? -9.5 17.094 -1.811 1 98.38 149 GLN B N 1
ATOM 3169 C CA . GLN B 1 149 ? -9.383 16.594 -3.178 1 98.38 149 GLN B CA 1
ATOM 3170 C C . GLN B 1 149 ? -9.984 15.203 -3.312 1 98.38 149 GLN B C 1
ATOM 3172 O O . GLN B 1 149 ? -10.672 14.906 -4.293 1 98.38 149 GLN B O 1
ATOM 3177 N N . HIS B 1 150 ? -9.719 14.305 -2.359 1 98.25 150 HIS B N 1
ATOM 3178 C CA . HIS B 1 150 ? -10.195 12.93 -2.471 1 98.25 150 HIS B CA 1
ATOM 3179 C C . HIS B 1 150 ? -10.75 12.43 -1.141 1 98.25 150 HIS B C 1
ATOM 3181 O O . HIS B 1 150 ? -10.07 12.5 -0.115 1 98.25 150 HIS B O 1
ATOM 3187 N N . ILE B 1 151 ? -11.992 11.914 -1.188 1 98.5 151 ILE B N 1
ATOM 3188 C CA . ILE B 1 151 ? -12.594 11.203 -0.062 1 98.5 151 ILE B CA 1
ATOM 3189 C C . ILE B 1 151 ? -11.938 9.836 0.098 1 98.5 151 ILE B C 1
ATOM 3191 O O . ILE B 1 151 ? -11.727 9.125 -0.887 1 98.5 151 ILE B O 1
ATOM 3195 N N . PRO B 1 152 ? -11.555 9.461 1.28 1 98.75 152 PRO B N 1
ATOM 3196 C CA . PRO B 1 152 ? -11.031 8.094 1.417 1 98.75 152 PRO B CA 1
ATOM 3197 C C . PRO B 1 152 ? -12.047 7.027 1.038 1 98.75 152 PRO B C 1
ATOM 3199 O O . PRO B 1 152 ? -13.258 7.242 1.18 1 98.75 152 PRO B O 1
ATOM 3202 N N . LEU B 1 153 ? -11.555 5.875 0.612 1 98.62 153 LEU B N 1
ATOM 3203 C CA . LEU B 1 153 ? -12.422 4.773 0.201 1 98.62 153 LEU B CA 1
ATOM 3204 C C . LEU B 1 153 ? -13.297 4.305 1.359 1 98.62 153 LEU B C 1
ATOM 3206 O O . LEU B 1 153 ? -14.461 3.961 1.162 1 98.62 153 LEU B O 1
ATOM 3210 N N . VAL B 1 154 ? -12.727 4.25 2.578 1 98.69 154 VAL B N 1
ATOM 3211 C CA . VAL B 1 154 ? -13.414 3.873 3.805 1 98.69 154 VAL B CA 1
ATOM 3212 C C . VAL B 1 154 ? -12.883 4.695 4.973 1 98.69 154 VAL B C 1
ATOM 3214 O O . VAL B 1 154 ? -11.859 5.371 4.852 1 98.69 154 VAL B O 1
ATOM 3217 N N . ASN B 1 155 ? -13.586 4.781 6.023 1 98.81 155 ASN B N 1
ATOM 3218 C CA . ASN B 1 155 ? -13.109 5.312 7.293 1 98.81 155 ASN B CA 1
ATOM 3219 C C . ASN B 1 155 ? -12.547 4.211 8.188 1 98.81 155 ASN B C 1
ATOM 3221 O O . ASN B 1 155 ? -13.305 3.426 8.766 1 98.81 155 ASN B O 1
ATOM 3225 N N . ALA B 1 156 ? -11.289 4.203 8.32 1 98.81 156 ALA B N 1
ATOM 3226 C CA . ALA B 1 156 ? -10.617 3.137 9.062 1 98.81 156 ALA B CA 1
ATOM 3227 C C . ALA B 1 156 ? -10.094 3.643 10.398 1 98.81 156 ALA B C 1
ATOM 3229 O O . ALA B 1 156 ? -9.102 3.127 10.922 1 98.81 156 ALA B O 1
ATOM 3230 N N . SER B 1 157 ? -10.703 4.621 10.953 1 98.81 157 SER B N 1
ATOM 3231 C CA . SER B 1 157 ? -10.211 5.301 12.148 1 98.81 157 SER B CA 1
ATOM 3232 C C . SER B 1 157 ? -10.469 4.469 13.398 1 98.81 157 SER B C 1
ATOM 3234 O O . SER B 1 157 ? -11.523 3.844 13.523 1 98.81 157 SER B O 1
ATOM 3236 N N . LEU B 1 158 ? -9.539 4.492 14.297 1 98.62 158 LEU B N 1
ATOM 3237 C CA . LEU B 1 158 ? -9.672 3.967 15.656 1 98.62 158 LEU B CA 1
ATOM 3238 C C . LEU B 1 158 ? -10.117 5.062 16.625 1 98.62 158 LEU B C 1
ATOM 3240 O O . LEU B 1 158 ? -10.078 6.246 16.281 1 98.62 158 LEU B O 1
ATOM 3244 N N . PRO B 1 159 ? -10.523 4.715 17.812 1 98.31 159 PRO B N 1
ATOM 3245 C CA . PRO B 1 159 ? -10.953 5.727 18.781 1 98.31 159 PRO B CA 1
ATOM 3246 C C . PRO B 1 159 ? -9.836 6.699 19.141 1 98.31 159 PRO B C 1
ATOM 3248 O O . PRO B 1 159 ? -8.656 6.348 19.062 1 98.31 159 PRO B O 1
ATOM 3251 N N . PRO B 1 160 ? -10.25 7.914 19.531 1 98.25 160 PRO B N 1
ATOM 3252 C CA . PRO B 1 160 ? -9.234 8.859 19.984 1 98.25 160 PRO B CA 1
ATOM 3253 C C . PRO B 1 160 ? -8.328 8.273 21.078 1 98.25 160 PRO B C 1
ATOM 3255 O O . PRO B 1 160 ? -8.789 7.496 21.906 1 98.25 160 PRO B O 1
ATOM 3258 N N . GLY B 1 161 ? -7.094 8.633 21.094 1 98.44 161 GLY B N 1
ATOM 3259 C CA . GLY B 1 161 ? -6.129 8.117 22.062 1 98.44 161 GLY B CA 1
ATOM 3260 C C . GLY B 1 161 ? -5.383 6.895 21.562 1 98.44 161 GLY B C 1
ATOM 3261 O O . GLY B 1 161 ? -4.316 6.559 22.078 1 98.44 161 GLY B O 1
ATOM 3262 N N . GLU B 1 162 ? -5.906 6.191 20.609 1 98.31 162 GLU B N 1
ATOM 3263 C CA . GLU B 1 162 ? -5.246 5.008 20.078 1 98.31 162 GLU B CA 1
ATOM 3264 C C . GLU B 1 162 ? -4.309 5.375 18.922 1 98.31 162 GLU B C 1
ATOM 3266 O O . GLU B 1 162 ? -4.609 6.27 18.141 1 98.31 162 GLU B O 1
ATOM 3271 N N . TRP B 1 163 ? -3.186 4.684 18.891 1 98.25 163 TRP B N 1
ATOM 3272 C CA . TRP B 1 163 ? -2.225 4.914 17.812 1 98.25 163 TRP B CA 1
ATOM 3273 C C . TRP B 1 163 ? -2.771 4.426 16.484 1 98.25 163 TRP B C 1
ATOM 3275 O O . TRP B 1 163 ? -3.303 3.314 16.391 1 98.25 163 TRP B O 1
ATOM 3285 N N . GLN B 1 164 ? -2.652 5.289 15.531 1 98.19 164 GLN B N 1
ATOM 3286 C CA . GLN B 1 164 ? -2.979 5.012 14.141 1 98.19 164 GLN B CA 1
ATOM 3287 C C . GLN B 1 164 ? -1.722 4.977 13.273 1 98.19 164 GLN B C 1
ATOM 3289 O O . GLN B 1 164 ? -0.691 5.543 13.648 1 98.19 164 GLN B O 1
ATOM 3294 N N . THR B 1 165 ? -1.834 4.316 12.102 1 98.06 165 THR B N 1
ATOM 3295 C CA . THR B 1 165 ? -0.701 4.273 11.188 1 98.06 165 THR B CA 1
ATOM 3296 C C . THR B 1 16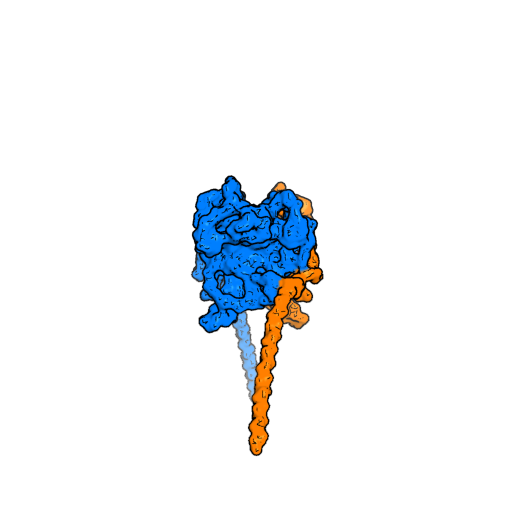5 ? -1.109 4.754 9.797 1 98.06 165 THR B C 1
ATOM 3298 O O . THR B 1 165 ? -2.207 4.449 9.328 1 98.06 165 THR B O 1
ATOM 3301 N N . TYR B 1 166 ? -0.272 5.543 9.203 1 98.81 166 TYR B N 1
ATOM 3302 C CA . TYR B 1 166 ? -0.292 5.797 7.77 1 98.81 166 TYR B CA 1
ATOM 3303 C C . TYR B 1 166 ? 0.916 5.168 7.086 1 98.81 166 TYR B C 1
ATOM 3305 O O . TYR B 1 166 ? 2.047 5.309 7.559 1 98.81 166 TYR B O 1
ATOM 3313 N N . ASP B 1 167 ? 0.714 4.418 6.055 1 98.75 167 ASP B N 1
ATOM 3314 C CA . ASP B 1 167 ? 1.708 4.137 5.023 1 98.75 167 ASP B CA 1
ATOM 3315 C C . ASP B 1 167 ? 1.349 4.832 3.711 1 98.75 167 ASP B C 1
ATOM 3317 O O . ASP B 1 167 ? 0.297 4.562 3.127 1 98.75 167 ASP B O 1
ATOM 3321 N N . ILE B 1 168 ? 2.197 5.707 3.318 1 98.94 168 ILE B N 1
ATOM 3322 C CA . ILE B 1 168 ? 1.921 6.582 2.186 1 98.94 168 ILE B CA 1
ATOM 3323 C C . ILE B 1 168 ? 2.932 6.32 1.071 1 98.94 168 ILE B C 1
ATOM 3325 O O . ILE B 1 168 ? 4.145 6.344 1.306 1 98.94 168 ILE B O 1
ATOM 3329 N N . PHE B 1 169 ? 2.449 5.969 -0.09 1 98.94 169 PHE B N 1
ATOM 3330 C CA . PHE B 1 169 ? 3.254 5.906 -1.304 1 98.94 169 PHE B CA 1
ATOM 3331 C C . PHE B 1 169 ? 3.006 7.129 -2.182 1 98.94 169 PHE B C 1
ATOM 3333 O O . PHE B 1 169 ? 1.892 7.332 -2.668 1 98.94 169 PHE B O 1
ATOM 3340 N N . PHE B 1 170 ? 4.051 7.875 -2.326 1 98.94 170 PHE B N 1
ATOM 3341 C CA . PHE B 1 170 ? 3.902 9.172 -2.982 1 98.94 170 PHE B CA 1
ATOM 3342 C C . PHE B 1 170 ? 4.859 9.289 -4.164 1 98.94 170 PHE B C 1
ATOM 3344 O O . PHE B 1 170 ? 6.051 9.008 -4.035 1 98.94 170 PHE B O 1
ATOM 3351 N N . ILE B 1 171 ? 4.301 9.641 -5.336 1 98.75 171 ILE B N 1
ATOM 3352 C CA . ILE B 1 171 ? 5.074 10.031 -6.508 1 98.75 171 ILE B CA 1
ATOM 3353 C C . ILE B 1 171 ? 4.938 11.531 -6.742 1 98.75 171 ILE B C 1
ATOM 3355 O O . ILE B 1 171 ? 3.828 12.039 -6.941 1 98.75 171 ILE B O 1
ATOM 3359 N N . ALA B 1 172 ? 6.035 12.164 -6.699 1 98.62 172 ALA B N 1
ATOM 3360 C CA . ALA B 1 172 ? 6.059 13.617 -6.832 1 98.62 172 ALA B CA 1
ATOM 3361 C C . ALA B 1 172 ? 5.68 14.047 -8.242 1 98.62 172 ALA B C 1
ATOM 3363 O O . ALA B 1 172 ? 5.934 13.32 -9.211 1 98.62 172 ALA B O 1
ATOM 3364 N N . PRO B 1 173 ? 5 15.211 -8.336 1 98.62 173 PRO B N 1
ATOM 3365 C CA . PRO B 1 173 ? 4.797 15.742 -9.68 1 98.62 173 PRO B CA 1
ATOM 3366 C C . PRO B 1 173 ? 6.109 16.094 -10.383 1 98.62 173 PRO B C 1
ATOM 3368 O O . PRO B 1 173 ? 7.129 16.297 -9.719 1 98.62 173 PRO B O 1
ATOM 3371 N N . ARG B 1 174 ? 6.035 16.016 -11.664 1 98.19 174 ARG B N 1
ATOM 3372 C CA . ARG B 1 174 ? 7.156 16.469 -12.484 1 98.19 174 ARG B CA 1
ATOM 3373 C C . ARG B 1 174 ? 6.766 17.703 -13.305 1 98.19 174 ARG B C 1
ATOM 3375 O O . ARG B 1 174 ? 5.621 17.828 -13.75 1 98.19 174 ARG B O 1
ATOM 3382 N N . PHE B 1 175 ? 7.758 18.516 -13.492 1 98.19 175 PHE B N 1
ATOM 3383 C CA . PHE B 1 175 ? 7.543 19.734 -14.266 1 98.19 175 PHE B CA 1
ATOM 3384 C C . PHE B 1 175 ? 8.508 19.812 -15.438 1 98.19 175 PHE B C 1
ATOM 3386 O O . PHE B 1 175 ? 9.641 19.328 -15.352 1 98.19 175 PHE B O 1
ATOM 3393 N N . ASN B 1 176 ? 7.988 20.422 -16.516 1 97.81 176 ASN B N 1
ATOM 3394 C CA . ASN B 1 176 ? 8.852 20.734 -17.641 1 97.81 176 ASN B CA 1
ATOM 3395 C C . ASN B 1 176 ? 9.797 21.891 -17.328 1 97.81 176 ASN B C 1
ATOM 3397 O O . ASN B 1 176 ? 9.609 22.594 -16.344 1 97.81 176 ASN B O 1
ATOM 3401 N N . ASP B 1 177 ? 10.758 22.047 -18.188 1 97.38 177 ASP B N 1
ATOM 3402 C CA . ASP B 1 177 ? 11.742 23.109 -18 1 97.38 177 ASP B CA 1
ATOM 3403 C C . ASP B 1 177 ? 11.07 24.484 -17.938 1 97.38 177 ASP B C 1
ATOM 3405 O O . ASP B 1 177 ? 11.555 25.391 -17.25 1 97.38 177 ASP B O 1
ATOM 3409 N N . ASP B 1 178 ? 9.914 24.656 -18.609 1 97.56 178 ASP B N 1
ATOM 3410 C CA . ASP B 1 178 ? 9.234 25.953 -18.641 1 97.56 178 ASP B CA 1
ATOM 3411 C C . ASP B 1 178 ? 8.32 26.125 -17.438 1 97.56 178 ASP B C 1
ATOM 3413 O O . ASP B 1 178 ? 7.59 27.109 -17.344 1 97.56 178 ASP B O 1
ATOM 3417 N N . GLY B 1 179 ? 8.281 25.062 -16.641 1 97 179 GLY B N 1
ATOM 3418 C CA . GLY B 1 179 ? 7.512 25.156 -15.406 1 97 179 GLY B CA 1
ATOM 3419 C C . GLY B 1 179 ? 6.125 24.562 -15.523 1 97 179 GLY B C 1
ATOM 3420 O O . GLY B 1 179 ? 5.402 24.453 -14.531 1 97 179 GLY B O 1
ATOM 3421 N N . SER B 1 180 ? 5.762 24.203 -16.719 1 97.81 180 SER B N 1
ATOM 3422 C CA . SER B 1 180 ? 4.457 23.578 -16.906 1 97.81 180 SER B CA 1
ATOM 3423 C C . SER B 1 180 ? 4.445 22.141 -16.375 1 97.81 180 SER B C 1
ATOM 3425 O O . SER B 1 180 ? 5.5 21.516 -16.25 1 97.81 180 SER B O 1
ATOM 3427 N N . LEU B 1 181 ? 3.299 21.656 -16.047 1 98.31 181 LEU B N 1
ATOM 3428 C CA . LEU B 1 181 ? 3.152 20.328 -15.453 1 98.31 181 LEU B CA 1
ATOM 3429 C C . LEU B 1 181 ? 3.439 19.234 -16.484 1 98.31 181 LEU B C 1
ATOM 3431 O O . LEU B 1 181 ? 2.846 19.234 -17.578 1 98.31 181 LEU B O 1
ATOM 3435 N N . LYS B 1 182 ? 4.371 18.406 -16.219 1 98.19 182 LYS B N 1
ATOM 3436 C CA . LYS B 1 182 ? 4.66 17.234 -17.047 1 98.19 182 LYS B CA 1
ATOM 3437 C C . LYS B 1 182 ? 3.83 16.031 -16.609 1 98.19 182 LYS B C 1
ATOM 3439 O O . LYS B 1 182 ? 3.189 15.383 -17.453 1 98.19 182 LYS B O 1
ATOM 3444 N N . SER B 1 183 ? 3.816 15.68 -15.367 1 98.25 183 SER B N 1
ATOM 3445 C CA . SER B 1 183 ? 2.99 14.633 -14.773 1 98.25 183 SER B CA 1
ATOM 3446 C C . SER B 1 183 ? 2.549 15.008 -13.359 1 98.25 183 SER B C 1
ATOM 3448 O O . SER B 1 183 ? 3.318 15.594 -12.602 1 98.25 183 SER B O 1
ATOM 3450 N N . PRO B 1 184 ? 1.332 14.75 -12.977 1 98.69 184 PRO B N 1
ATOM 3451 C CA . PRO B 1 184 ? 0.833 15.094 -11.648 1 98.69 184 PRO B CA 1
ATOM 3452 C C . PRO B 1 184 ? 1.396 14.188 -10.555 1 98.69 184 PRO B C 1
ATOM 3454 O O . PRO B 1 184 ? 2.092 13.211 -10.852 1 98.69 184 PRO B O 1
ATOM 3457 N N . ALA B 1 185 ? 1.167 14.531 -9.336 1 98.81 185 ALA B N 1
ATOM 3458 C CA . ALA B 1 185 ? 1.486 13.664 -8.203 1 98.81 185 ALA B CA 1
ATOM 3459 C C . ALA B 1 185 ? 0.445 12.555 -8.055 1 98.81 185 ALA B C 1
ATOM 3461 O O . ALA B 1 185 ? -0.716 12.734 -8.43 1 98.81 185 ALA B O 1
ATOM 3462 N N . TYR B 1 186 ? 0.858 11.43 -7.539 1 98.75 186 TYR B N 1
ATOM 3463 C CA . TYR B 1 186 ? -0.023 10.312 -7.199 1 98.75 186 TYR B CA 1
ATOM 3464 C C . TYR B 1 186 ? 0.23 9.836 -5.777 1 98.75 186 TYR B C 1
ATOM 3466 O O . TYR B 1 186 ? 1.366 9.867 -5.297 1 98.75 186 TYR B O 1
ATOM 3474 N N . VAL B 1 187 ? -0.853 9.375 -5.145 1 98.88 187 VAL B N 1
ATOM 3475 C CA . VAL B 1 187 ? -0.68 8.969 -3.754 1 98.88 187 VAL B CA 1
ATOM 3476 C C . VAL B 1 187 ? -1.514 7.719 -3.473 1 98.88 187 VAL B C 1
ATOM 3478 O O . VAL B 1 187 ? -2.66 7.617 -3.918 1 98.88 187 VAL B O 1
ATOM 3481 N N . THR B 1 188 ? -0.917 6.719 -2.859 1 98.88 188 THR B N 1
ATOM 3482 C CA . THR B 1 188 ? -1.578 5.609 -2.182 1 98.88 188 THR B CA 1
ATOM 3483 C C . THR B 1 188 ? -1.445 5.742 -0.668 1 98.88 188 THR B C 1
ATOM 3485 O O . THR B 1 188 ? -0.375 6.086 -0.162 1 98.88 188 THR B O 1
ATOM 3488 N N . VAL B 1 189 ? -2.584 5.543 0.07 1 98.94 189 VAL B N 1
ATOM 3489 C CA . VAL B 1 189 ? -2.531 5.629 1.525 1 98.94 189 VAL B CA 1
ATOM 3490 C C . VAL B 1 189 ? -3.158 4.379 2.141 1 98.94 189 VAL B C 1
ATOM 3492 O O . VAL B 1 189 ? -4.254 3.973 1.751 1 98.94 189 VAL B O 1
ATOM 3495 N N . LEU B 1 190 ? -2.426 3.771 3.016 1 98.81 190 LEU B N 1
ATOM 3496 C CA . LEU B 1 190 ? -3.002 2.824 3.965 1 98.81 190 LEU B CA 1
ATOM 3497 C C . LEU B 1 190 ? -3.227 3.484 5.32 1 98.81 190 LEU B C 1
ATOM 3499 O O . LEU B 1 190 ? -2.334 4.156 5.844 1 98.81 190 LEU B O 1
ATOM 3503 N N . HIS B 1 191 ? -4.418 3.326 5.789 1 98.81 191 HIS B N 1
ATOM 3504 C CA . HIS B 1 191 ? -4.773 3.734 7.141 1 98.81 191 HIS B CA 1
ATOM 3505 C C . HIS B 1 191 ? -5.055 2.523 8.023 1 98.81 191 HIS B C 1
ATOM 3507 O O . HIS B 1 191 ? -6.039 1.811 7.816 1 98.81 191 HIS B O 1
ATOM 3513 N N . ASN B 1 192 ? -4.105 2.311 8.969 1 98.31 192 ASN B N 1
ATOM 3514 C CA . ASN B 1 192 ? -4.191 1.13 9.82 1 98.31 192 ASN B CA 1
ATOM 3515 C C . ASN B 1 192 ? -4.266 -0.153 9 1 98.31 192 ASN B C 1
ATOM 3517 O O . ASN B 1 192 ? -5.047 -1.053 9.312 1 98.31 192 ASN B O 1
ATOM 3521 N N . GLY B 1 193 ? -3.525 -0.185 7.93 1 97.25 193 GLY B N 1
ATOM 3522 C CA . GLY B 1 193 ? -3.377 -1.376 7.109 1 97.25 193 GLY B CA 1
ATOM 3523 C C . GLY B 1 193 ? -4.449 -1.506 6.047 1 97.25 193 GLY B C 1
ATOM 3524 O O . GLY B 1 193 ? -4.418 -2.432 5.234 1 97.25 193 GLY B O 1
ATOM 3525 N N . ILE B 1 194 ? -5.34 -0.562 6.031 1 98.56 194 ILE B N 1
ATOM 3526 C CA . ILE B 1 194 ? -6.457 -0.609 5.094 1 98.56 194 ILE B CA 1
ATOM 3527 C C . ILE B 1 194 ? -6.227 0.398 3.969 1 98.56 194 ILE B C 1
ATOM 3529 O O . ILE B 1 194 ? -5.918 1.563 4.223 1 98.56 194 ILE B O 1
ATOM 3533 N N . LEU B 1 195 ? -6.371 -0.114 2.721 1 98.75 195 LEU B N 1
ATOM 3534 C CA . LEU B 1 195 ? -6.238 0.778 1.573 1 98.75 195 LEU B CA 1
ATOM 3535 C C . LEU B 1 195 ? -7.355 1.816 1.56 1 98.75 195 LEU B C 1
ATOM 3537 O O . LEU B 1 195 ? -8.531 1.464 1.488 1 98.75 195 LEU B O 1
ATOM 3541 N N . VAL B 1 196 ? -6.945 3.164 1.567 1 98.81 196 VAL B N 1
ATOM 3542 C CA . VAL B 1 196 ? -7.984 4.184 1.661 1 98.81 196 VAL B CA 1
ATOM 3543 C C . VAL B 1 196 ? -7.812 5.199 0.533 1 98.81 196 VAL B C 1
ATOM 3545 O O . VAL B 1 196 ? -8.727 5.973 0.24 1 98.81 196 VAL B O 1
ATOM 3548 N N . GLN B 1 197 ? -6.691 5.371 0.017 1 98.69 197 GLN B N 1
ATOM 3549 C CA . GLN B 1 197 ? -6.402 6.031 -1.251 1 98.69 197 GLN B CA 1
ATOM 3550 C C . GLN B 1 197 ? -5.621 5.113 -2.186 1 98.69 197 GLN B C 1
ATOM 3552 O O . GLN B 1 197 ? -4.582 4.566 -1.807 1 98.69 197 GLN B O 1
ATOM 3557 N N . ASN B 1 198 ? -6.105 4.906 -3.342 1 98.56 198 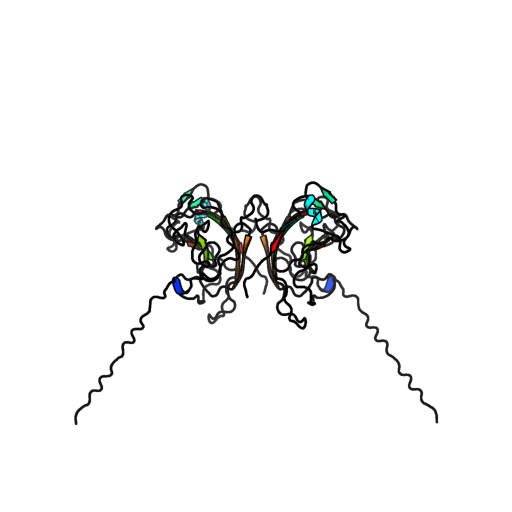ASN B N 1
ATOM 3558 C CA . ASN B 1 198 ? -5.469 3.971 -4.266 1 98.56 198 ASN B CA 1
ATOM 3559 C C . ASN B 1 198 ? -4.891 4.688 -5.48 1 98.56 198 ASN B C 1
ATOM 3561 O O . ASN B 1 198 ? -5.547 4.781 -6.52 1 98.56 198 ASN B O 1
ATOM 3565 N N . HIS B 1 199 ? -3.66 5.125 -5.363 1 98.31 199 HIS B N 1
ATOM 3566 C CA . HIS B 1 199 ? -2.93 5.77 -6.445 1 98.31 199 HIS B CA 1
ATOM 3567 C C . HIS B 1 199 ? -3.758 6.887 -7.078 1 98.31 199 HIS B C 1
ATOM 3569 O O . HIS B 1 199 ? -3.875 6.961 -8.305 1 98.31 199 HIS B O 1
ATOM 3575 N N . VAL B 1 200 ? -4.258 7.766 -6.27 1 98.44 200 VAL B N 1
ATOM 3576 C CA . VAL B 1 200 ? -5.105 8.836 -6.777 1 98.44 200 VAL B CA 1
ATOM 3577 C C . VAL B 1 200 ? -4.234 9.969 -7.32 1 98.44 200 VAL B C 1
ATOM 3579 O O . VAL B 1 200 ? -3.172 10.266 -6.766 1 98.44 200 VAL B O 1
ATOM 3582 N N . GLU B 1 201 ? -4.727 10.547 -8.344 1 98.44 201 GLU B N 1
ATOM 3583 C CA . GLU B 1 201 ? -4.07 11.711 -8.938 1 98.44 201 GLU B CA 1
ATOM 3584 C C . GLU B 1 201 ? -4.336 12.969 -8.117 1 98.44 201 GLU B C 1
ATOM 3586 O O . GLU B 1 201 ? -5.484 13.266 -7.777 1 98.44 201 GLU B O 1
ATOM 3591 N N . LEU B 1 202 ? -3.305 13.672 -7.793 1 98.81 202 LEU B N 1
ATOM 3592 C CA . LEU B 1 202 ? -3.498 14.961 -7.137 1 98.81 202 LEU B CA 1
ATOM 3593 C C . LEU B 1 202 ? -3.654 16.078 -8.164 1 98.81 202 LEU B C 1
ATOM 3595 O O . LEU B 1 202 ? -2.963 16.094 -9.188 1 98.81 202 LEU B O 1
ATOM 3599 N N . LEU B 1 203 ? -4.473 17.016 -7.863 1 98.19 203 LEU B N 1
ATOM 3600 C CA . LEU B 1 203 ? -4.812 18.094 -8.789 1 98.19 203 LEU B CA 1
ATOM 3601 C C . LEU B 1 203 ? -3.918 19.312 -8.562 1 98.19 203 LEU B C 1
ATOM 3603 O O . LEU B 1 203 ? -3.986 20.281 -9.312 1 98.19 203 LEU B O 1
ATOM 3607 N N . GLY B 1 204 ? -3.098 19.234 -7.629 1 98.31 204 GLY B N 1
ATOM 3608 C CA . GLY B 1 204 ? -2.209 20.281 -7.133 1 98.31 204 GLY B CA 1
ATOM 3609 C C . GLY B 1 204 ? -1.995 20.219 -5.633 1 98.31 204 GLY B C 1
ATOM 3610 O O . GLY B 1 204 ? -2.385 19.234 -4.984 1 98.31 204 GLY B O 1
ATOM 3611 N N . PRO B 1 205 ? -1.349 21.266 -5.074 1 97.81 205 PRO B N 1
ATOM 3612 C CA . PRO B 1 205 ? -1.237 21.328 -3.613 1 97.81 205 PRO B CA 1
ATOM 3613 C C . PRO B 1 205 ? -2.596 21.375 -2.918 1 97.81 205 PRO B C 1
ATOM 3615 O O . PRO B 1 205 ? -3.578 21.828 -3.51 1 97.81 205 PRO B O 1
ATOM 3618 N N . THR B 1 206 ? -2.674 20.844 -1.727 1 96.44 206 THR B N 1
ATOM 3619 C CA . THR B 1 206 ? -3.916 20.938 -0.968 1 96.44 206 THR B CA 1
ATOM 3620 C C . THR B 1 206 ? -4.109 22.344 -0.424 1 96.44 206 THR B C 1
ATOM 3622 O O . THR B 1 206 ? -3.146 22.984 0.001 1 96.44 206 THR B O 1
ATOM 3625 N N . ARG B 1 207 ? -5.41 22.75 -0.507 1 94.62 207 ARG B N 1
ATOM 3626 C CA . ARG B 1 207 ? -5.75 24.125 -0.113 1 94.62 207 ARG B CA 1
ATOM 3627 C C . ARG B 1 207 ? -6.996 24.141 0.767 1 94.62 207 ARG B C 1
ATOM 3629 O O . ARG B 1 207 ? -7.953 23.406 0.51 1 94.62 207 ARG B O 1
ATOM 3636 N N . TYR B 1 208 ? -6.91 25.094 1.762 1 93.94 208 TYR B N 1
ATOM 3637 C CA . TYR B 1 208 ? -8.086 25.312 2.596 1 93.94 208 TYR B CA 1
ATOM 3638 C C . TYR B 1 208 ? -9.172 26.062 1.83 1 93.94 208 TYR B C 1
ATOM 3640 O O . TYR B 1 208 ? -10.344 25.703 1.892 1 93.94 208 TYR B O 1
ATOM 3648 N N . ILE B 1 209 ? -8.727 26.984 1.108 1 93.88 209 ILE B N 1
ATOM 3649 C CA . ILE B 1 209 ? -9.633 27.797 0.303 1 93.88 209 ILE B CA 1
ATOM 3650 C C . ILE B 1 209 ? -9.211 27.734 -1.163 1 93.88 209 ILE B C 1
ATOM 3652 O O . ILE B 1 209 ? -8.023 27.891 -1.482 1 93.88 209 ILE B O 1
ATOM 3656 N N . GLY B 1 210 ? -10.203 27.469 -2.02 1 92.5 210 GLY B N 1
ATOM 3657 C CA . GLY B 1 210 ? -9.953 27.516 -3.451 1 92.5 210 GLY B CA 1
ATOM 3658 C C . GLY B 1 210 ? -9.57 26.156 -4.027 1 92.5 210 GLY B C 1
ATOM 3659 O O . GLY B 1 210 ? -9.32 25.219 -3.281 1 92.5 210 GLY B O 1
ATOM 3660 N N . PHE B 1 211 ? -9.531 26.125 -5.359 1 94.75 211 PHE B N 1
ATOM 3661 C CA . PHE B 1 211 ? -9.203 24.891 -6.074 1 94.75 211 PHE B CA 1
ATOM 3662 C C . PHE B 1 211 ? -7.691 24.734 -6.207 1 94.75 211 PHE B C 1
ATOM 3664 O O . PHE B 1 211 ? -6.965 25.719 -6.297 1 94.75 211 PHE B O 1
ATOM 3671 N N . PRO B 1 212 ? -7.246 23.5 -6.246 1 96.56 212 PRO B N 1
ATOM 3672 C CA . PRO B 1 212 ? -5.805 23.281 -6.406 1 96.56 212 PRO B CA 1
ATOM 3673 C C . PRO B 1 212 ? -5.301 23.656 -7.797 1 96.56 212 PRO B C 1
ATOM 3675 O O . PRO B 1 212 ? -6.031 23.516 -8.781 1 96.56 212 PRO B O 1
ATOM 3678 N N . GLU B 1 213 ? -4.121 24.172 -7.793 1 96.31 213 GLU B N 1
ATOM 3679 C CA . GLU B 1 213 ? -3.385 24.453 -9.023 1 96.31 213 GLU B CA 1
ATOM 3680 C C . GLU B 1 213 ? -1.89 24.219 -8.836 1 96.31 213 GLU B C 1
ATOM 3682 O O . GLU B 1 213 ? -1.284 24.75 -7.902 1 96.31 213 GLU B O 1
ATOM 3687 N N . TYR B 1 214 ? -1.357 23.484 -9.781 1 98.19 214 TYR B N 1
ATOM 3688 C CA . TYR B 1 214 ? 0.069 23.203 -9.672 1 98.19 214 TYR B CA 1
ATOM 3689 C C . TYR B 1 214 ? 0.897 24.469 -9.891 1 98.19 214 TYR B C 1
ATOM 3691 O O . TYR B 1 214 ? 0.585 25.281 -10.766 1 98.19 214 TYR B O 1
ATOM 3699 N N . GLU B 1 215 ? 1.841 24.578 -9.062 1 96.75 215 GLU B N 1
ATOM 3700 C CA . GLU B 1 215 ? 2.936 25.531 -9.219 1 96.75 215 GLU B CA 1
ATOM 3701 C C . GLU B 1 215 ? 4.289 24.828 -9.18 1 96.75 215 GLU B C 1
ATOM 3703 O O . GLU B 1 215 ? 4.5 23.922 -8.359 1 96.75 215 GLU B O 1
ATOM 3708 N N . VAL B 1 216 ? 5.141 25.297 -10.078 1 98 216 VAL B N 1
ATOM 3709 C CA . VAL B 1 216 ? 6.449 24.656 -10.164 1 98 216 VAL B CA 1
ATOM 3710 C C . VAL B 1 216 ? 7.164 24.766 -8.812 1 98 216 VAL B C 1
ATOM 3712 O O . VAL B 1 216 ? 7.07 25.781 -8.133 1 98 216 VAL B O 1
ATOM 3715 N N . HIS B 1 217 ? 7.852 23.734 -8.43 1 98.25 217 HIS B N 1
ATOM 3716 C CA . HIS B 1 217 ? 8.688 23.703 -7.234 1 98.25 217 HIS B CA 1
ATOM 3717 C C . HIS B 1 217 ? 9.812 22.688 -7.387 1 98.25 217 HIS B C 1
ATOM 3719 O O . HIS B 1 217 ? 9.875 21.969 -8.383 1 98.25 217 HIS B O 1
ATOM 3725 N N . ASP B 1 218 ? 10.703 22.656 -6.395 1 98 218 ASP B N 1
ATOM 3726 C CA . ASP B 1 218 ? 11.844 21.734 -6.434 1 98 218 ASP B CA 1
ATOM 3727 C C . ASP B 1 218 ? 11.375 20.281 -6.434 1 98 218 ASP B C 1
ATOM 3729 O O . ASP B 1 218 ? 10.289 19.984 -5.938 1 98 218 ASP B O 1
ATOM 3733 N N . GLU B 1 219 ? 12.195 19.406 -6.969 1 97.25 219 GLU B N 1
ATOM 3734 C CA . GLU B 1 219 ? 11.859 18 -7.102 1 97.25 219 GLU B CA 1
ATOM 3735 C C . GLU B 1 219 ? 11.789 17.312 -5.742 1 97.25 219 GLU B C 1
ATOM 3737 O O . GLU B 1 219 ? 11.148 16.266 -5.598 1 97.25 219 GLU B O 1
ATOM 3742 N N . LYS B 1 220 ? 12.57 17.797 -4.832 1 98.62 220 LYS B N 1
ATOM 3743 C CA . LYS B 1 220 ? 12.555 17.312 -3.451 1 98.62 220 LYS B CA 1
ATOM 3744 C C . LYS B 1 220 ? 12.281 18.453 -2.477 1 98.62 220 LYS B C 1
ATOM 3746 O O . LYS B 1 220 ? 12.852 19.547 -2.613 1 98.62 220 LYS B O 1
ATOM 3751 N N . MET B 1 221 ? 11.398 18.25 -1.586 1 98.81 221 MET B N 1
ATOM 3752 C CA . MET B 1 221 ? 11.016 19.219 -0.565 1 98.81 221 MET B CA 1
ATOM 3753 C C . MET B 1 221 ? 10.742 18.531 0.767 1 98.81 221 MET B C 1
ATOM 3755 O O . MET B 1 221 ? 10.641 17.297 0.825 1 98.81 221 MET B O 1
ATOM 3759 N N . PRO B 1 222 ? 10.641 19.219 1.884 1 98.88 222 PRO B N 1
ATOM 3760 C CA . PRO B 1 222 ? 10.492 18.594 3.201 1 98.88 222 PRO B CA 1
ATOM 3761 C C . PRO B 1 222 ? 9.125 17.953 3.4 1 98.88 222 PRO B C 1
ATOM 3763 O O . PRO B 1 222 ? 8.164 18.312 2.707 1 98.88 222 PRO B O 1
ATOM 3766 N N . ILE B 1 223 ? 9.102 17.016 4.289 1 98.94 223 ILE B N 1
ATOM 3767 C CA . ILE B 1 223 ? 7.852 16.578 4.902 1 98.94 223 ILE B CA 1
ATOM 3768 C C . ILE B 1 223 ? 7.461 17.547 6.016 1 98.94 223 ILE B C 1
ATOM 3770 O O . ILE B 1 223 ? 8.312 17.969 6.801 1 98.94 223 ILE B O 1
ATOM 3774 N N . ARG B 1 224 ? 6.211 17.938 6.07 1 98.94 224 ARG B N 1
ATOM 3775 C CA . ARG B 1 224 ? 5.738 18.844 7.109 1 98.94 224 ARG B CA 1
ATOM 3776 C C . ARG B 1 224 ? 4.68 18.172 7.977 1 98.94 224 ARG B C 1
ATOM 3778 O O . ARG B 1 224 ? 3.787 17.5 7.465 1 98.94 224 ARG B O 1
ATOM 3785 N N . LEU B 1 225 ? 4.836 18.281 9.297 1 98.94 225 LEU B N 1
ATOM 3786 C CA . LEU B 1 225 ? 3.779 17.938 10.242 1 98.94 225 LEU B CA 1
ATOM 3787 C C . LEU B 1 225 ? 3.084 19.188 10.758 1 98.94 225 LEU B C 1
ATOM 3789 O O . LEU B 1 225 ? 3.744 20.141 11.18 1 98.94 225 LEU B O 1
ATOM 3793 N N . GLN B 1 226 ? 1.804 19.172 10.742 1 98.88 226 GLN B N 1
ATOM 3794 C CA . GLN B 1 226 ? 1.022 20.375 10.953 1 98.88 226 GLN B CA 1
ATOM 3795 C C . GLN B 1 226 ? 0.678 20.562 12.43 1 98.88 226 GLN B C 1
ATOM 3797 O O . GLN B 1 226 ? 0.321 19.594 13.109 1 98.88 226 GLN B O 1
ATOM 3802 N N . ASN B 1 227 ? 0.857 21.719 12.906 1 98.62 227 ASN B N 1
ATOM 3803 C CA . ASN B 1 227 ? 0.242 22.203 14.133 1 98.62 227 ASN B CA 1
ATOM 3804 C C . ASN B 1 227 ? -1.036 22.984 13.844 1 98.62 227 ASN B C 1
ATOM 3806 O O . ASN B 1 227 ? -0.979 24.125 13.367 1 98.62 227 ASN B O 1
ATOM 3810 N N . HIS B 1 228 ? -2.133 22.359 14.125 1 97.44 228 HIS B N 1
ATOM 3811 C CA . HIS B 1 228 ? -3.418 23.016 13.891 1 97.44 228 HIS B CA 1
ATOM 3812 C C . HIS B 1 228 ? -4.098 23.375 15.203 1 97.44 228 HIS B C 1
ATOM 3814 O O . HIS B 1 228 ? -5.328 23.453 15.273 1 97.44 228 HIS B O 1
ATOM 3820 N N . GLY B 1 229 ? -3.314 23.375 16.281 1 96.94 229 GLY B N 1
ATOM 3821 C CA . GLY B 1 229 ? -3.816 23.828 17.562 1 96.94 229 GLY B CA 1
ATOM 3822 C C . GLY B 1 229 ? -4.234 22.688 18.484 1 96.94 229 GLY B C 1
ATOM 3823 O O . GLY B 1 229 ? -4.531 22.906 19.656 1 96.94 229 GLY B O 1
ATOM 3824 N N . ASP B 1 230 ? -4.332 21.453 17.984 1 97.69 230 ASP B N 1
ATOM 3825 C CA . ASP B 1 230 ? -4.672 20.281 18.766 1 97.69 230 ASP B CA 1
ATOM 3826 C C . ASP B 1 230 ? -3.422 19.484 19.141 1 97.69 230 ASP B C 1
ATOM 3828 O O . ASP B 1 230 ? -2.449 19.453 18.375 1 97.69 230 ASP B O 1
ATOM 3832 N N . SER B 1 231 ? -3.449 18.797 20.219 1 98.19 231 SER B N 1
ATOM 3833 C CA . SER B 1 231 ? -2.281 18.078 20.734 1 98.19 231 SER B CA 1
ATOM 3834 C C . SER B 1 231 ? -2.182 16.688 20.125 1 98.19 231 SER B C 1
ATOM 3836 O O . SER B 1 231 ? -2.174 15.68 20.844 1 98.19 231 SER B O 1
ATOM 3838 N N . VAL B 1 232 ? -2.037 16.625 18.875 1 98.81 232 VAL B N 1
ATOM 3839 C CA . VAL B 1 232 ? -1.81 15.375 18.156 1 98.81 232 VAL B CA 1
ATOM 3840 C C . VAL B 1 232 ? -0.379 14.891 18.391 1 98.81 232 VAL B C 1
ATOM 3842 O O . VAL B 1 232 ? 0.549 15.703 18.469 1 98.81 232 VAL B O 1
ATOM 3845 N N . SER B 1 233 ? -0.212 13.578 18.5 1 98.88 233 SER B N 1
ATOM 3846 C CA . SER B 1 233 ? 1.103 13 18.75 1 98.88 233 SER B CA 1
ATOM 3847 C C . SER B 1 233 ? 1.571 12.148 17.578 1 98.88 233 SER B C 1
ATOM 3849 O O . SER B 1 233 ? 0.756 11.555 16.859 1 98.88 233 SER B O 1
ATOM 3851 N N . PHE B 1 234 ? 2.893 12.117 17.375 1 98.88 234 PHE B N 1
ATOM 3852 C CA . PHE B 1 234 ? 3.535 11.336 16.312 1 98.88 234 PHE B CA 1
ATOM 3853 C C . PHE B 1 234 ? 4.652 10.469 16.891 1 98.88 234 PHE B C 1
ATOM 3855 O O . PHE B 1 234 ? 5.316 10.859 17.844 1 98.88 234 PHE B O 1
ATOM 3862 N N . ARG B 1 235 ? 4.883 9.344 16.312 1 98.5 235 ARG B N 1
ATOM 3863 C CA . ARG B 1 235 ? 6.039 8.492 16.594 1 98.5 235 ARG B CA 1
ATOM 3864 C C . ARG B 1 235 ? 6.352 7.602 15.391 1 98.5 235 ARG B C 1
ATOM 3866 O O . ARG B 1 235 ? 5.562 7.52 14.453 1 98.5 235 ARG B O 1
ATOM 3873 N N . ASN B 1 236 ? 7.539 7.02 15.43 1 98.12 236 ASN B N 1
ATOM 3874 C CA . ASN B 1 236 ? 7.93 6.02 14.445 1 98.12 236 ASN B CA 1
ATOM 3875 C C . ASN B 1 236 ? 7.691 6.508 13.016 1 98.12 236 ASN B C 1
ATOM 3877 O O . ASN B 1 236 ? 6.852 5.957 12.297 1 98.12 236 ASN B O 1
ATOM 3881 N N . ILE B 1 237 ? 8.438 7.535 12.641 1 98.81 237 ILE B N 1
ATOM 3882 C CA . ILE B 1 237 ? 8.367 8.07 11.281 1 98.81 237 ILE B CA 1
ATOM 3883 C C . ILE B 1 237 ? 9.633 7.684 10.516 1 98.81 237 ILE B C 1
ATOM 3885 O O . ILE B 1 237 ? 10.742 8.008 10.938 1 98.81 237 ILE B O 1
ATOM 3889 N N . TRP B 1 238 ? 9.43 7.02 9.406 1 98.75 238 TRP B N 1
ATOM 3890 C CA . TRP B 1 238 ? 10.562 6.703 8.547 1 98.75 238 TRP B CA 1
ATOM 3891 C C . TRP B 1 238 ? 10.18 6.809 7.078 1 98.75 238 TRP B C 1
ATOM 3893 O O . TRP B 1 238 ? 9 6.758 6.734 1 98.75 238 TRP B O 1
ATOM 3903 N N . VAL B 1 239 ? 11.172 7.023 6.254 1 98.81 239 VAL B N 1
ATOM 3904 C CA . VAL B 1 239 ? 10.984 7.281 4.832 1 98.81 239 VAL B CA 1
ATOM 3905 C C . VAL B 1 239 ? 11.922 6.398 4.016 1 98.81 239 VAL B C 1
ATOM 3907 O O . VAL B 1 239 ? 13.102 6.266 4.348 1 98.81 239 VAL B O 1
ATOM 3910 N N . ARG B 1 240 ? 11.375 5.746 3.053 1 98.75 240 ARG B N 1
ATOM 3911 C CA . ARG B 1 240 ? 12.172 5.129 1.992 1 98.75 240 ARG B CA 1
ATOM 3912 C C . ARG B 1 240 ? 12.016 5.895 0.681 1 98.75 240 ARG B C 1
ATOM 3914 O O . ARG B 1 240 ? 10.898 6.117 0.213 1 98.75 240 ARG B O 1
ATOM 3921 N N . GLU B 1 241 ? 13.109 6.293 0.119 1 98.31 241 GLU B N 1
ATOM 3922 C CA . GLU B 1 241 ? 13.023 6.879 -1.215 1 98.31 241 GLU B CA 1
ATOM 3923 C C . GLU B 1 241 ? 12.828 5.805 -2.281 1 98.31 241 GLU B C 1
ATOM 3925 O O . GLU B 1 241 ? 13.406 4.723 -2.193 1 98.31 241 GLU B O 1
ATOM 3930 N N . ILE B 1 242 ? 11.93 6.105 -3.199 1 96 242 ILE B N 1
ATOM 3931 C CA . ILE B 1 242 ? 11.57 5.156 -4.246 1 96 242 ILE B CA 1
ATOM 3932 C C . ILE B 1 242 ? 12.281 5.527 -5.547 1 96 242 ILE B C 1
ATOM 3934 O O . ILE B 1 242 ? 12.234 6.68 -5.98 1 96 242 ILE B O 1
ATOM 3938 N N . ASP B 1 243 ? 12.945 4.59 -6.043 1 90.62 243 ASP B N 1
ATOM 3939 C CA . ASP B 1 243 ? 13.469 4.703 -7.402 1 90.62 243 ASP B CA 1
ATOM 3940 C C . ASP B 1 243 ? 12.594 3.938 -8.391 1 90.62 243 ASP B C 1
ATOM 3942 O O . ASP B 1 243 ? 12.547 2.705 -8.367 1 90.62 243 ASP B O 1
ATOM 3946 N N . LEU B 1 244 ? 11.867 4.613 -9.273 1 83.12 244 LEU B N 1
ATOM 3947 C CA . LEU B 1 244 ? 10.914 3.977 -10.18 1 83.12 244 LEU B CA 1
ATOM 3948 C C . LEU B 1 244 ? 11.625 3.398 -11.398 1 83.12 244 LEU B C 1
ATOM 3950 O O . LEU B 1 244 ? 11.055 2.572 -12.117 1 83.12 244 LEU B O 1
ATOM 3954 N N . PHE B 1 245 ? 12.852 3.562 -11.539 1 73.88 245 PHE B N 1
ATOM 3955 C CA . PHE B 1 245 ? 13.703 3.07 -12.617 1 73.88 245 PHE B CA 1
ATOM 3956 C C . PHE B 1 245 ? 13.047 3.297 -13.977 1 73.88 245 PHE B C 1
ATOM 3958 O O . PHE B 1 245 ? 13.164 2.463 -14.875 1 73.88 245 PHE B O 1
ATOM 3965 N N . ASN B 1 246 ? 12.023 4.211 -14.094 1 57.41 246 ASN B N 1
ATOM 3966 C CA . ASN B 1 246 ? 11.383 4.469 -15.375 1 57.41 246 ASN B CA 1
ATOM 3967 C C . ASN B 1 246 ? 12.32 5.203 -16.328 1 57.41 246 ASN B C 1
ATOM 3969 O O . ASN B 1 246 ? 11.922 5.559 -17.438 1 57.41 246 ASN B O 1
ATOM 3973 N N . ASP B 1 247 ? 13.648 5.441 -15.953 1 45.44 247 ASP B N 1
ATOM 3974 C CA . ASP B 1 247 ? 14.469 6.047 -17 1 45.44 247 ASP B CA 1
ATOM 3975 C C . ASP B 1 247 ? 14.922 5.004 -18.016 1 45.44 247 ASP B C 1
ATOM 3977 O O . ASP B 1 247 ? 15.133 3.84 -17.672 1 45.44 247 ASP B O 1
#

Sequence (494 aa):
MIKLFMVLGFSLILTVVYGQDPRETEDWSREPEVVIPGRFNMPPSDAKVLLGSSIDLVHWEHRNGDPVRWEMKDGVLTVIPGTGDILSKARFGDVQLHVEWRTPEVVTGSGQGRGNSGVFLMDRYEVQVLDSWENETHYNGQAASIYKQHIPLVNASLPPGEWQTYDIFFIAPRFNDDGSLKSPAYVTVLHNGILVQNHVELLGPTRYIGFPEYEVHDEKMPIRLQNHGDSVSFRNIWVREIDLFNDMIKLFMVLGFSLILTVVYGQDPRETEDWSREPEVVIPGRFNMPPSDAKVLLGSSIDLVHWEHRNGDPVRWEMKDGVLTVIPGTGDILSKARFGDVQLHVEWRTPEVVTGSGQGRGNSGVFLMDRYEVQVLDSWENETHYNGQAASIYKQHIPLVNASLPPGEWQTYDIFFIAPRFNDDGSLKSPAYVTVLHNGILVQNHVELLGPTRYIGFPEYEVHDEKMPIRLQNHGDSVSFRNIWVREIDLFND

Organism: NCBI:txid889453

InterPro domains:
  IPR010496 3-keto-alpha-glucoside-1,2-lyase/3-keto-2-hydroxy-glucal hydratase domain [PF06439] (56-240)

pLDDT: mean 92.34, std 16.9, range [30.98, 99.0]

Nearest PDB structures (foldseek):
  4qhz-assembly1_B  TM=9.552E-01  e=9.319E-28  Parabacteroides distasonis ATCC 8503
  3u1x-assembly1_A  TM=6.960E-01  e=3.603E-11  Parabacteroides distasonis ATCC 8503
  3u1x-assembly1_B  TM=7.039E-01  e=5.537E-11  Parabacteroides distasonis ATCC 8503
  3h3l-assembly2_B  TM=6.865E-01  e=3.089E-10  Parabacteroides distasonis ATCC 8503
  1q6w-assembly2_C  TM=3.350E-01  e=8.281E+00  Archaeoglobus fulgidus DSM 4304

Secondary structure (DSSP, 8-state):
---------------------GGGG---S-PPEE----STTPPPTTPEEEESSGGGGGGEEETTSPPP-SEEETTEEE--TTS--EEEEEEESSEEEEEEEE--SS--S-GGGSS-EEEEETTTEEEEE---SS----GGGSTT-BTTTB--SEE-PPPTTS-EEEEEEEE--EE-TTS-EEE--EEEEEETTEEEEEEEEP-SS--SSS--------SSEEEEE---SS--EEEEEEEEE------/---------------------GGGG---S-PPEE-PPPSTTPPPTTPEEEESSGGGGGGEEETTSPPP-SEEETTEEE--TTS--EEEEEEESSEEEEEEEE--SS--S-GGGSS-EEEEETTTEEEEE---SS----GGGSTT-BTTTB--SEE-PPPTTS-EEEEEEEE--EE-TTS-EEE--EEEEEETTEEEEEEEEP-SS--SSS--------SSEEEEE---SS--EEEEEEEEE------

Solvent-accessible surface area (backbone atoms only — not comparable to full-atom values): 26313 Å² total; per-residue (Å²): 134,84,78,77,76,76,77,76,75,75,76,75,74,72,71,70,73,66,77,66,54,48,66,74,48,54,38,78,88,59,77,48,54,78,37,51,57,39,61,94,87,40,70,37,70,74,40,51,74,48,28,70,40,71,78,28,53,77,40,38,19,25,87,87,67,42,75,67,77,50,46,76,56,96,34,34,40,27,42,42,60,90,68,57,39,37,28,36,69,63,61,42,45,36,28,41,37,38,38,29,37,26,29,40,59,77,81,52,77,55,32,78,58,17,32,26,38,30,44,18,50,50,64,38,38,35,38,27,36,40,41,47,49,94,36,73,54,45,31,11,61,31,43,58,2,38,36,49,75,36,55,25,59,39,36,44,58,63,57,60,49,44,81,41,39,38,44,34,39,35,40,52,52,40,64,41,96,88,44,47,82,66,42,66,26,33,34,28,32,25,37,48,85,36,78,24,34,79,63,41,76,46,70,35,42,50,47,76,55,55,80,54,59,75,69,71,72,74,71,49,27,27,41,25,46,50,50,63,58,27,54,31,33,38,32,56,25,34,35,30,78,55,72,82,73,79,119,135,83,80,77,76,76,78,78,75,76,75,76,74,73,74,70,74,68,76,65,56,48,69,74,48,54,39,77,86,61,77,46,54,78,35,51,57,38,62,96,86,40,70,38,70,74,41,48,74,49,27,69,40,72,78,28,53,76,40,36,20,26,88,87,67,43,75,67,78,50,47,76,56,96,34,34,41,28,42,42,61,88,67,57,40,37,27,36,70,61,61,43,44,34,28,42,36,37,39,30,35,28,28,41,60,75,83,54,76,55,34,78,59,17,31,24,36,30,44,19,50,50,65,38,38,35,38,25,37,39,41,48,46,94,36,71,53,45,31,11,61,31,42,57,1,38,36,49,76,36,56,26,59,39,37,44,58,62,57,59,49,44,81,40,40,38,42,34,39,37,41,53,54,39,62,40,96,87,45,46,81,68,42,66,25,34,35,27,31,24,38,49,84,37,79,22,34,79,61,40,74,44,70,36,40,50,46,77,54,55,80,53,60,75,69,72,71,73,71,49,27,26,42,24,45,49,50,64,58,28,55,32,31,38,32,55,25,34,36,30,77,56,73,81,73,83,118

Radius of gyration: 27.32 Å; Cα contacts (8 Å, |Δi|>4): 1231; chains: 2; bounding box: 42×110×104 Å

Foldseek 3Di:
DPPPPPPPPPPPPPPPPVPPDPCVPDDPPDDDDDWAPDDPLAHIPQKDWCFAAPVSQVQKDAPVRHRDPFDGDGRKTKDDFPRWKMWGPDWAAWKWKKKKKFFAQDFDDAACPTRWKWKDHQVFWTQTDGQPPPGDYDQCRHGRHRRPFDGWPDDPDDHGPDMKMKTKGKHPWDADPVFHTPAFMFMWIDIRNHTTGDRDGDQAGDDPDDDHDHGGDDNIHIIMMGRPRGTMMIGGIIMDHDDPVPD/DPPPPPPPPPPPPPPPPVPPDPCVPDDPPDDDDDWAPDDPLAHIPQKDWCFAAPVSQVQKAAPVRHRDPFDGDGRKTWDDFPRWKMWGPDWAAWKWKKKKKFFAQDFDDAACPTRWKWKDHLVFWTQTDGQPPPGDYDQCRHGRHRRPFDGWPDDPDDHGPDMKMKTKGKHPWDADPVFHTPAFMFMWIDIRNHTTGDRDGDQAGDDPDDDHDHGGDDNIHIIMMGRPRGTMMIGGIIMDHDDPVPD